Protein AF-A0A072TFP4-F1 (afdb_monomer_lite)

Foldseek 3Di:
DAAAEPPDPVVLVLLVVLLVLLVVCLQVLLLCLQQNDPPPPPPSLVVNLVSLVVVLVVQLRYDDPPDDDSVVSNVVQCPPPQNVLSVQLSDPLCVPPDPDPSVSSVVNSVSSNSSNVSNVVSVVVVCVVDVVVVLCVLVVVLVVVLVSLLSNQLSVLSNVCVVCVPPLQALCRPPPCLSVDDSVSSSVVSSVVLVCLLVVPCPVNGDHRDPVRVVSSVVSNVVSVVSVVVSVVVVVVSVVVLVVLLPLLDDDDDPDDPVDDDPVNCLVVVLPVVVCQSRAPVSWDWDFLDDDPQWTWIKDAGPPRKMKIKIFRAAQAFKDKDKDFCVSHVHDAQFWKWKAWSSVRDIDPDTDGGMDIDIAGHRGMTMIMIHTDD

InterPro domains:
  IPR003938 Potassium channel, voltage-dependent, EAG/ELK/ERG-like [PR01463] (45-55)
  IPR003938 Potassium channel, voltage-dependent, EAG/ELK/ERG-like [PR01463] (187-204)
  IPR005821 Ion tr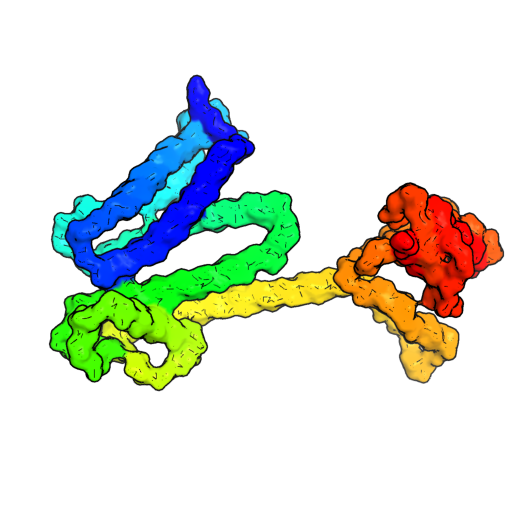ansport domain [PF00520] (12-239)
  IPR013780 Glycosyl hydrolase, all-beta [G3DSA:2.60.40.1180] (284-373)
  IPR013785 Aldolase-type TIM barrel [G3DSA:3.20.20.70] (247-283)
  IPR041233 Alpha galactosidase, C-terminal domain [PF17801] (292-370)
  IPR045319 Potassium channel KAT/AKT [PTHR45743] (3-247)

Radius of gyration: 32.36 Å; chains: 1; bounding box: 72×44×87 Å

Organism: Medicago truncatula (NCBI:txid3880)

pLDDT: mean 85.66, std 9.43, range [49.34, 96.94]

Structure (mmCIF, N/CA/C/O backbone):
data_AF-A0A072TFP4-F1
#
_entry.id   AF-A0A072TFP4-F1
#
loop_
_atom_site.group_PDB
_atom_site.id
_atom_site.type_symbol
_atom_site.label_atom_id
_atom_site.label_alt_id
_atom_site.label_comp_id
_atom_site.label_asym_id
_atom_site.label_entity_id
_atom_site.label_seq_id
_atom_site.pdbx_PDB_ins_code
_atom_site.Cartn_x
_atom_site.Cartn_y
_atom_site.Cartn_z
_atom_site.occupancy
_atom_site.B_iso_or_equiv
_atom_site.auth_seq_id
_atom_site.auth_comp_id
_atom_site.auth_asym_id
_atom_site.auth_atom_id
_atom_site.pdbx_PDB_model_num
ATOM 1 N N . MET A 1 1 ? -27.113 13.239 -27.359 1.00 60.12 1 MET A N 1
ATOM 2 C CA . MET A 1 1 ? -25.709 13.553 -27.012 1.00 60.12 1 MET A CA 1
ATOM 3 C C . MET A 1 1 ? -25.255 12.532 -25.976 1.00 60.12 1 MET A C 1
ATOM 5 O O . MET A 1 1 ? -25.991 12.328 -25.019 1.00 60.12 1 MET A O 1
ATOM 9 N N . PHE A 1 2 ? -24.165 11.801 -26.213 1.00 78.44 2 PHE A N 1
ATOM 10 C CA . PHE A 1 2 ? -23.777 10.645 -25.393 1.00 78.44 2 PHE A CA 1
ATOM 11 C C . PHE A 1 2 ? -22.908 11.092 -24.208 1.00 78.44 2 PHE A C 1
ATOM 13 O O . PHE A 1 2 ? -21.799 11.570 -24.416 1.00 78.44 2 PHE A O 1
ATOM 20 N N . ILE A 1 3 ? -23.420 10.954 -22.982 1.00 84.12 3 ILE A N 1
ATOM 21 C CA . ILE A 1 3 ? -22.718 11.295 -21.735 1.00 84.12 3 ILE A CA 1
ATOM 22 C C . ILE A 1 3 ? -22.687 10.047 -20.855 1.00 84.12 3 ILE A C 1
ATOM 24 O O . ILE A 1 3 ? -23.724 9.421 -20.632 1.00 84.12 3 ILE A O 1
ATOM 28 N N . ILE A 1 4 ? -21.514 9.698 -20.328 1.00 83.50 4 ILE A N 1
ATOM 29 C CA . ILE A 1 4 ? -21.321 8.550 -19.440 1.00 83.50 4 ILE A CA 1
ATOM 30 C C . ILE A 1 4 ? -21.326 9.034 -17.983 1.00 83.50 4 ILE A C 1
ATOM 32 O O . ILE A 1 4 ? -20.403 9.736 -17.557 1.00 83.50 4 ILE A O 1
ATOM 36 N N . PRO A 1 5 ? -22.313 8.637 -17.160 1.00 84.69 5 PRO A N 1
ATOM 37 C CA . PRO A 1 5 ? -22.290 8.940 -15.735 1.00 84.69 5 PRO A CA 1
ATOM 38 C C . PRO A 1 5 ? -21.151 8.193 -15.031 1.00 84.69 5 PRO A C 1
ATOM 40 O O . PRO A 1 5 ? -21.013 6.979 -15.175 1.00 84.69 5 PRO A O 1
ATOM 43 N N . ARG A 1 6 ? -20.398 8.868 -14.155 1.00 79.69 6 ARG A N 1
ATOM 44 C CA . ARG A 1 6 ? -19.298 8.251 -13.376 1.00 79.69 6 ARG A CA 1
ATOM 45 C C . ARG A 1 6 ? -19.743 7.090 -12.468 1.00 79.69 6 ARG A C 1
ATOM 47 O O . ARG A 1 6 ? -18.939 6.244 -12.077 1.00 79.69 6 ARG A O 1
ATOM 54 N N . ARG A 1 7 ? -21.029 7.044 -12.103 1.00 81.06 7 ARG A N 1
ATOM 55 C CA . ARG A 1 7 ? -21.634 5.961 -11.304 1.00 81.06 7 ARG A CA 1
ATOM 56 C C . ARG A 1 7 ? -22.053 4.744 -12.137 1.00 81.06 7 ARG A C 1
ATOM 58 O O . ARG A 1 7 ? -22.440 3.739 -11.548 1.00 81.06 7 ARG A O 1
ATOM 65 N N . ASN A 1 8 ? -21.969 4.818 -13.465 1.00 87.69 8 ASN A N 1
ATOM 66 C CA . ASN A 1 8 ? -22.344 3.727 -14.358 1.00 87.69 8 ASN A CA 1
ATOM 67 C C . ASN A 1 8 ? -21.485 2.477 -14.085 1.00 87.69 8 ASN A C 1
ATOM 69 O O . ASN A 1 8 ? -20.257 2.554 -14.001 1.00 87.69 8 ASN A O 1
ATOM 73 N N . ILE A 1 9 ? -22.138 1.322 -13.941 1.00 87.12 9 ILE A N 1
ATOM 74 C CA . ILE A 1 9 ? -21.469 0.062 -13.606 1.00 87.12 9 ILE A CA 1
ATOM 75 C C . ILE A 1 9 ? -20.558 -0.443 -14.729 1.00 87.12 9 ILE A C 1
ATOM 77 O O . ILE A 1 9 ? -19.485 -0.960 -14.440 1.00 87.12 9 ILE A O 1
ATOM 81 N N . ILE A 1 10 ? -20.932 -0.223 -15.992 1.00 89.81 10 ILE A N 1
ATOM 82 C CA . ILE A 1 10 ? -20.147 -0.611 -17.170 1.00 89.81 10 ILE A CA 1
ATOM 83 C C . ILE A 1 10 ? -18.847 0.189 -17.200 1.00 89.81 10 ILE A C 1
ATOM 85 O O . ILE A 1 10 ? -17.770 -0.387 -17.325 1.00 89.81 10 ILE A O 1
ATOM 89 N N . TYR A 1 11 ? -18.935 1.506 -16.996 1.00 88.75 11 TYR A N 1
ATOM 90 C CA . TYR A 1 11 ? -17.755 2.368 -16.930 1.00 88.75 11 TYR A CA 1
ATOM 91 C C . TYR A 1 11 ? -16.831 1.977 -15.767 1.00 88.75 11 TYR A C 1
ATOM 93 O O . TYR A 1 11 ? -15.615 1.929 -15.920 1.00 88.75 11 TYR A O 1
ATOM 101 N N . ARG A 1 12 ? -17.391 1.610 -14.609 1.00 87.12 12 ARG A N 1
ATOM 102 C CA . ARG A 1 12 ? -16.594 1.101 -13.482 1.00 87.12 12 ARG A CA 1
ATOM 103 C C . ARG A 1 12 ? -15.892 -0.214 -13.817 1.00 87.12 12 ARG A C 1
ATOM 105 O O . ARG A 1 12 ? -14.695 -0.331 -13.570 1.00 87.12 12 ARG A O 1
ATOM 112 N N . SER A 1 13 ? -16.589 -1.179 -14.411 1.00 90.94 13 SER A N 1
ATOM 113 C CA . SER A 1 13 ? -15.971 -2.432 -14.863 1.00 90.94 13 SER A CA 1
ATOM 114 C C . SER A 1 13 ? -14.852 -2.173 -15.875 1.00 90.94 13 SER A C 1
ATOM 116 O O . SER A 1 13 ? -13.771 -2.744 -15.749 1.00 90.94 13 SER A O 1
ATOM 118 N N . TRP A 1 14 ? -15.060 -1.239 -16.806 1.00 92.69 14 TRP A N 1
ATOM 119 C CA . TRP A 1 14 ? -14.039 -0.786 -17.752 1.00 92.69 14 TRP A CA 1
ATOM 120 C C . TRP A 1 14 ? -12.795 -0.224 -17.049 1.00 92.69 14 TRP A C 1
ATOM 122 O O . TRP A 1 14 ? -11.675 -0.608 -17.384 1.00 92.69 14 TRP A O 1
ATOM 132 N N . THR A 1 15 ? -12.958 0.593 -16.000 1.00 91.00 15 THR A N 1
ATOM 133 C CA . THR A 1 15 ? -11.801 1.096 -15.234 1.00 91.00 15 THR A CA 1
ATOM 134 C C . THR A 1 15 ? -10.980 -0.012 -14.564 1.00 91.00 15 THR A C 1
ATOM 136 O O . THR A 1 15 ? -9.753 0.086 -14.540 1.00 91.00 15 THR A O 1
ATOM 139 N N . PHE A 1 16 ? -11.614 -1.093 -14.093 1.00 93.06 16 PHE A N 1
ATOM 140 C CA . PHE A 1 16 ? -10.895 -2.247 -13.538 1.00 93.06 16 PHE A CA 1
ATOM 141 C C . PHE A 1 16 ? -10.130 -3.029 -14.610 1.00 93.06 16 PHE A C 1
ATOM 143 O O . PHE A 1 16 ? -8.984 -3.416 -14.381 1.00 93.06 16 PHE A O 1
ATOM 150 N N . VAL A 1 17 ? -10.726 -3.210 -15.793 1.00 94.31 17 VAL A N 1
ATOM 151 C CA . VAL A 1 17 ? -10.041 -3.816 -16.946 1.00 94.31 17 VAL A CA 1
ATOM 152 C C . VAL A 1 17 ? -8.802 -2.996 -17.312 1.00 94.31 17 VAL A C 1
ATOM 154 O O . VAL A 1 17 ? -7.713 -3.545 -17.462 1.00 94.31 17 VAL A O 1
ATOM 157 N N . LEU A 1 18 ? -8.926 -1.670 -17.364 1.00 93.69 18 LEU A N 1
ATOM 158 C CA . LEU A 1 18 ? -7.800 -0.784 -17.650 1.00 93.69 18 LEU A CA 1
ATOM 159 C C . LEU A 1 18 ? -6.718 -0.801 -16.578 1.00 93.69 18 LEU A C 1
ATOM 161 O O . LEU A 1 18 ? -5.543 -0.679 -16.912 1.00 93.69 18 LEU A O 1
ATOM 165 N N . ALA A 1 19 ? -7.081 -0.942 -15.304 1.00 93.38 19 ALA A N 1
ATOM 166 C CA . ALA A 1 19 ? -6.102 -1.117 -14.239 1.00 93.38 19 ALA A CA 1
ATOM 167 C C . ALA A 1 19 ? -5.306 -2.413 -14.420 1.00 93.38 19 ALA A C 1
ATOM 169 O O . ALA A 1 19 ? -4.083 -2.397 -14.295 1.00 93.38 19 ALA A O 1
ATOM 170 N N . PHE A 1 20 ? -5.972 -3.512 -14.777 1.00 92.88 20 PHE A N 1
ATOM 171 C CA . PHE A 1 20 ? -5.301 -4.779 -15.061 1.00 92.88 20 PHE A CA 1
ATOM 172 C C . PHE A 1 20 ? -4.354 -4.673 -16.266 1.00 92.88 20 PHE A C 1
ATOM 174 O O . PHE A 1 20 ? -3.193 -5.071 -16.183 1.00 92.88 20 PHE A O 1
ATOM 181 N N . ILE A 1 21 ? -4.801 -4.049 -17.358 1.00 93.25 21 ILE A N 1
ATOM 182 C CA . ILE A 1 21 ? -3.956 -3.816 -18.538 1.00 93.25 21 ILE A CA 1
ATOM 183 C C . ILE A 1 21 ? -2.790 -2.873 -18.203 1.00 93.25 21 ILE A C 1
ATOM 185 O O . ILE A 1 21 ? -1.668 -3.089 -18.658 1.00 93.25 21 ILE A O 1
ATOM 189 N N . ALA A 1 22 ? -3.011 -1.851 -17.371 1.00 92.31 22 ALA A N 1
ATOM 190 C CA . ALA A 1 22 ? -1.955 -0.946 -16.922 1.00 92.31 22 ALA A CA 1
ATOM 191 C C . ALA A 1 22 ? -0.889 -1.668 -16.093 1.00 92.31 22 ALA A C 1
ATOM 193 O O . ALA A 1 22 ? 0.296 -1.411 -16.297 1.00 92.31 22 ALA A O 1
ATOM 194 N N . LEU A 1 23 ? -1.285 -2.604 -15.222 1.00 90.00 23 LEU A N 1
ATOM 195 C CA . LEU A 1 23 ? -0.342 -3.461 -14.499 1.00 90.00 23 LEU A CA 1
ATOM 196 C C . LEU A 1 23 ? 0.533 -4.249 -15.472 1.00 90.00 23 LEU A C 1
ATOM 198 O O . LEU A 1 23 ? 1.754 -4.207 -15.354 1.00 90.00 23 LEU A O 1
ATOM 202 N N . ILE A 1 24 ? -0.071 -4.912 -16.458 1.00 89.12 24 ILE A N 1
ATOM 203 C CA . ILE A 1 24 ? 0.666 -5.672 -17.475 1.00 89.12 24 ILE A CA 1
ATOM 204 C C . ILE A 1 24 ? 1.628 -4.755 -18.243 1.00 89.12 24 ILE A C 1
ATOM 206 O O . ILE A 1 24 ? 2.811 -5.063 -18.379 1.00 89.12 24 ILE A O 1
ATOM 210 N N . SER A 1 25 ? 1.144 -3.596 -18.693 1.00 88.06 25 SER A N 1
ATOM 211 C CA . SER A 1 25 ? 1.926 -2.635 -19.475 1.00 88.06 25 SER A CA 1
ATOM 212 C C . SER A 1 25 ? 3.160 -2.128 -18.725 1.00 88.06 25 SER A C 1
ATOM 214 O O . SER A 1 25 ? 4.242 -2.060 -19.313 1.00 88.06 25 SER A O 1
ATOM 216 N N . VAL A 1 26 ? 3.019 -1.815 -17.433 1.00 87.38 26 VAL A N 1
ATOM 217 C CA . VAL A 1 26 ? 4.109 -1.300 -16.589 1.00 87.38 26 VAL A CA 1
ATOM 218 C C . VAL A 1 26 ? 5.204 -2.348 -16.341 1.00 87.38 26 VAL A C 1
ATOM 220 O O . VAL A 1 26 ? 6.361 -1.968 -16.221 1.00 87.38 26 VAL A O 1
ATOM 223 N N . HIS A 1 27 ? 4.881 -3.646 -16.340 1.00 86.75 27 HIS A N 1
ATOM 224 C CA . HIS A 1 27 ? 5.878 -4.718 -16.171 1.00 86.75 27 HIS A CA 1
ATOM 225 C C . HIS A 1 27 ? 6.497 -5.185 -17.490 1.00 86.75 27 HIS A C 1
ATOM 227 O O . HIS A 1 27 ? 7.670 -5.531 -17.545 1.00 86.75 27 HIS A O 1
ATOM 233 N N . ILE A 1 28 ? 5.727 -5.226 -18.577 1.00 84.56 28 ILE A N 1
ATOM 234 C CA . ILE A 1 28 ? 6.242 -5.737 -19.855 1.00 84.56 28 ILE A CA 1
ATOM 235 C C . ILE A 1 28 ? 7.124 -4.701 -20.553 1.00 84.56 28 ILE A C 1
ATOM 237 O O . ILE A 1 28 ? 8.115 -5.071 -21.180 1.00 84.56 28 ILE A O 1
ATOM 241 N N . THR A 1 29 ? 6.804 -3.409 -20.429 1.00 81.88 29 THR A N 1
ATOM 242 C CA . THR A 1 29 ? 7.559 -2.346 -21.114 1.00 81.88 29 THR A CA 1
ATOM 243 C C . THR A 1 29 ? 9.059 -2.359 -20.760 1.00 81.88 29 THR A C 1
ATOM 245 O O . THR A 1 29 ? 9.865 -2.391 -21.692 1.00 81.88 29 THR A O 1
ATOM 248 N N . PRO A 1 30 ? 9.475 -2.379 -19.476 1.00 85.31 30 PRO A N 1
ATOM 249 C CA . PRO A 1 30 ? 10.893 -2.404 -19.109 1.00 85.31 30 PRO A CA 1
ATOM 250 C C . PRO A 1 30 ? 11.613 -3.663 -19.601 1.00 85.31 30 PRO A C 1
ATOM 252 O O . PRO A 1 30 ? 12.717 -3.557 -20.126 1.00 85.31 30 PRO A O 1
ATOM 255 N N . ILE A 1 31 ? 10.971 -4.837 -19.512 1.00 86.31 31 ILE A N 1
ATOM 256 C CA . ILE A 1 31 ? 11.519 -6.105 -20.031 1.00 86.31 31 ILE A CA 1
ATOM 257 C C . ILE A 1 31 ? 11.813 -5.981 -21.515 1.00 86.31 31 ILE A C 1
ATOM 259 O O . ILE A 1 31 ? 12.886 -6.357 -21.982 1.00 86.31 31 ILE A O 1
ATOM 263 N N . TYR A 1 32 ? 10.830 -5.475 -22.252 1.00 79.25 32 TYR A N 1
ATOM 264 C CA . TYR A 1 32 ? 10.900 -5.388 -23.691 1.00 79.25 32 TYR A CA 1
ATOM 265 C C . TYR A 1 32 ? 12.009 -4.434 -24.134 1.00 79.25 32 TYR A C 1
ATOM 267 O O . TYR A 1 32 ? 12.810 -4.786 -24.993 1.00 79.25 32 TYR A O 1
ATOM 275 N N . MET A 1 33 ? 12.095 -3.258 -23.507 1.00 77.06 33 MET A N 1
ATOM 276 C CA . MET A 1 33 ? 13.111 -2.260 -23.845 1.00 77.06 33 MET A CA 1
ATOM 277 C C . MET A 1 33 ? 14.524 -2.665 -23.414 1.00 77.06 33 MET A C 1
ATOM 279 O O . MET A 1 33 ? 15.482 -2.284 -24.082 1.00 77.06 33 MET A O 1
ATOM 283 N N . ALA A 1 34 ? 14.661 -3.413 -22.316 1.00 81.25 34 ALA A N 1
ATOM 284 C CA . ALA A 1 34 ? 15.961 -3.841 -21.815 1.00 81.25 34 ALA A CA 1
ATOM 285 C C . ALA A 1 34 ? 16.460 -5.120 -22.504 1.00 81.25 34 ALA A C 1
ATOM 287 O O . ALA A 1 34 ? 17.590 -5.146 -22.971 1.00 81.25 34 ALA A O 1
ATOM 288 N N . PHE A 1 35 ? 15.648 -6.179 -22.584 1.00 82.31 35 PHE A N 1
ATOM 289 C CA . PHE A 1 35 ? 16.119 -7.529 -22.930 1.00 82.31 35 PHE A CA 1
ATOM 290 C C . PHE A 1 35 ? 15.732 -8.023 -24.330 1.00 82.31 35 PHE A C 1
ATOM 292 O O . PHE A 1 35 ? 16.396 -8.929 -24.841 1.00 82.31 35 PHE A O 1
ATOM 299 N N . LEU A 1 36 ? 14.649 -7.511 -24.923 1.00 73.12 36 LEU A N 1
ATOM 300 C CA . LEU A 1 36 ? 14.118 -7.994 -26.204 1.00 73.12 36 LEU A CA 1
ATOM 301 C C . LEU A 1 36 ? 14.564 -7.089 -27.365 1.00 73.12 36 LEU A C 1
ATOM 303 O O . LEU A 1 36 ? 14.908 -5.925 -27.180 1.00 73.12 36 LEU A O 1
ATOM 307 N N . SER A 1 37 ? 14.607 -7.636 -28.585 1.00 62.97 37 SER A N 1
ATOM 308 C CA . SER A 1 37 ? 15.101 -6.911 -29.764 1.00 62.97 37 SER A CA 1
ATOM 309 C C . SER A 1 37 ? 14.261 -5.665 -30.062 1.00 62.97 37 SER A C 1
ATOM 311 O O . SER A 1 37 ? 13.037 -5.765 -30.169 1.00 62.97 37 SER A O 1
ATOM 313 N N . LYS A 1 38 ? 14.928 -4.531 -30.311 1.00 60.94 38 LYS A N 1
ATOM 314 C CA . LYS A 1 38 ? 14.332 -3.199 -30.537 1.00 60.94 38 LYS A CA 1
ATOM 315 C C . LYS A 1 38 ? 13.333 -3.108 -31.716 1.00 60.94 38 LYS A C 1
ATOM 317 O O . LYS A 1 38 ? 12.633 -2.108 -31.821 1.00 60.94 38 LYS A O 1
ATOM 322 N N . SER A 1 39 ? 13.242 -4.120 -32.588 1.00 54.91 39 SER A N 1
ATOM 323 C CA . SER A 1 39 ? 12.394 -4.137 -33.796 1.00 54.91 39 SER A CA 1
ATOM 324 C C . SER A 1 39 ? 11.120 -4.991 -33.705 1.00 54.91 39 SER A C 1
ATOM 326 O O . SER A 1 39 ? 10.230 -4.845 -34.541 1.00 54.91 39 SER A O 1
ATOM 328 N N . ALA A 1 40 ? 10.989 -5.884 -32.721 1.00 53.22 40 ALA A N 1
ATOM 329 C CA . ALA A 1 40 ? 9.912 -6.879 -32.697 1.00 53.22 40 ALA A CA 1
ATOM 330 C C . ALA A 1 40 ? 8.676 -6.347 -31.968 1.00 53.22 40 ALA A C 1
ATOM 332 O O . ALA A 1 40 ? 8.355 -6.855 -30.891 1.00 53.22 40 ALA A O 1
ATOM 333 N N . LEU A 1 41 ? 8.099 -5.239 -32.450 1.00 60.25 41 LEU A N 1
ATOM 334 C CA . LEU A 1 41 ? 6.978 -4.520 -31.835 1.00 60.25 41 LEU A CA 1
ATOM 335 C C . LEU A 1 41 ? 5.965 -5.530 -31.289 1.00 60.25 41 LEU A C 1
ATOM 337 O O . LEU A 1 41 ? 5.278 -6.194 -32.065 1.00 60.25 41 LEU A O 1
ATOM 341 N N . SER A 1 42 ? 5.932 -5.724 -29.965 1.00 67.44 42 SER A N 1
ATOM 342 C CA . SER A 1 42 ? 5.052 -6.750 -29.418 1.00 67.44 42 SER A CA 1
ATOM 343 C C . SER A 1 42 ? 3.629 -6.349 -29.792 1.00 67.44 42 SER A C 1
ATOM 345 O O . SER A 1 42 ? 3.196 -5.236 -29.487 1.00 67.44 42 SER A O 1
ATOM 347 N N . VAL A 1 43 ? 2.911 -7.232 -30.486 1.00 76.56 43 VAL A N 1
ATOM 348 C CA . VAL A 1 43 ? 1.505 -7.018 -30.864 1.00 76.56 43 VAL A CA 1
ATOM 349 C C . VAL A 1 43 ? 0.689 -6.593 -29.633 1.00 76.56 43 VAL A C 1
ATOM 351 O O . VAL A 1 43 ? -0.197 -5.747 -29.720 1.00 76.56 43 VAL A O 1
ATOM 354 N N . LEU A 1 44 ? 1.083 -7.092 -28.457 1.00 79.38 44 LEU A N 1
ATOM 355 C CA . LEU A 1 44 ? 0.571 -6.698 -27.152 1.00 79.38 44 LEU A CA 1
ATOM 356 C C . LEU A 1 44 ? 0.704 -5.188 -26.857 1.00 79.38 44 LEU A C 1
ATOM 358 O O . LEU A 1 44 ? -0.271 -4.589 -26.419 1.00 79.38 44 LEU A O 1
ATOM 362 N N . ASP A 1 45 ? 1.860 -4.553 -27.088 1.00 78.69 45 ASP A N 1
ATOM 363 C CA . ASP A 1 45 ? 2.054 -3.115 -26.809 1.00 78.69 45 ASP A CA 1
ATOM 364 C C . ASP A 1 45 ? 1.138 -2.247 -27.676 1.00 78.69 45 ASP A C 1
ATOM 366 O O . ASP A 1 45 ? 0.518 -1.307 -27.179 1.00 78.69 45 ASP A O 1
ATOM 370 N N . VAL A 1 46 ? 0.985 -2.607 -28.953 1.00 82.06 46 VAL A N 1
ATOM 371 C CA . VAL A 1 46 ? 0.070 -1.918 -29.874 1.00 82.06 46 VAL A CA 1
ATOM 372 C C . VAL A 1 46 ? -1.374 -2.067 -29.409 1.00 82.06 46 VAL A C 1
ATOM 374 O O . VAL A 1 46 ? -2.071 -1.063 -29.280 1.00 82.06 46 VAL A O 1
ATOM 377 N N . ILE A 1 47 ? -1.809 -3.292 -29.091 1.00 86.56 47 ILE A N 1
ATOM 378 C CA . ILE A 1 47 ? -3.163 -3.558 -28.581 1.00 86.56 47 ILE A CA 1
ATOM 379 C C . ILE A 1 47 ? -3.431 -2.740 -27.313 1.00 86.56 47 ILE A C 1
ATOM 381 O O . ILE A 1 47 ? -4.460 -2.073 -27.213 1.00 86.56 47 ILE A O 1
ATOM 385 N N . MET A 1 48 ? -2.497 -2.740 -26.357 1.00 88.88 48 MET A N 1
ATOM 386 C CA . MET A 1 48 ? -2.632 -1.964 -25.123 1.00 88.88 48 MET A CA 1
ATOM 387 C C . MET A 1 48 ? -2.729 -0.461 -25.406 1.00 88.88 48 MET A C 1
ATOM 389 O O . MET A 1 48 ? -3.587 0.207 -24.832 1.00 88.88 48 MET A O 1
ATOM 393 N N . ASN A 1 49 ? -1.901 0.078 -26.308 1.00 88.00 49 ASN A N 1
ATOM 394 C CA . ASN A 1 49 ? -1.937 1.496 -26.679 1.00 88.00 49 ASN A CA 1
ATOM 395 C C . ASN A 1 49 ? -3.263 1.881 -27.348 1.00 88.00 49 ASN A C 1
ATOM 397 O O . ASN A 1 49 ? -3.810 2.932 -27.024 1.00 88.00 49 ASN A O 1
ATOM 401 N N . VAL A 1 50 ? -3.819 1.021 -28.210 1.00 90.69 50 VAL A N 1
ATOM 402 C CA . VAL A 1 50 ? -5.148 1.224 -28.811 1.00 90.69 50 VAL A CA 1
ATOM 403 C C . VAL A 1 50 ? -6.231 1.263 -27.732 1.00 90.69 50 VAL A C 1
ATOM 405 O O . VAL A 1 50 ? -7.057 2.173 -27.729 1.00 90.69 50 VAL A O 1
ATOM 408 N N . ILE A 1 51 ? -6.199 0.335 -26.772 1.00 93.56 51 ILE A N 1
ATOM 409 C CA . ILE A 1 51 ? -7.158 0.301 -25.657 1.00 93.56 51 ILE A CA 1
ATOM 410 C C . ILE A 1 51 ? -7.055 1.569 -24.795 1.00 93.56 51 ILE A C 1
ATOM 412 O O . ILE A 1 51 ? -8.075 2.171 -24.454 1.00 93.56 51 ILE A O 1
ATOM 416 N N . PHE A 1 52 ? -5.840 2.013 -24.460 1.00 93.62 52 PHE A N 1
ATOM 417 C CA . PHE A 1 52 ? -5.654 3.245 -23.690 1.00 93.62 52 PHE A CA 1
ATOM 418 C C . PHE A 1 52 ? -6.037 4.499 -24.478 1.00 93.62 52 PHE A C 1
ATOM 420 O O . PHE A 1 52 ? -6.534 5.451 -23.879 1.00 93.62 52 PHE A O 1
ATOM 427 N N . PHE A 1 53 ? -5.845 4.505 -25.797 1.00 93.06 53 PHE A N 1
ATOM 428 C CA . PHE A 1 53 ? -6.301 5.590 -26.660 1.00 93.06 53 PHE A CA 1
ATOM 429 C C . PHE A 1 53 ? -7.829 5.665 -26.696 1.00 93.06 53 PHE A C 1
ATOM 431 O O . PHE A 1 53 ? -8.389 6.744 -26.512 1.00 93.06 53 PHE A O 1
ATOM 438 N N . MET A 1 54 ? -8.512 4.524 -26.839 1.00 92.75 54 MET A N 1
ATOM 439 C CA . MET A 1 54 ? -9.973 4.461 -26.740 1.00 92.75 54 MET A CA 1
ATOM 440 C C . MET A 1 54 ? -10.461 4.998 -25.392 1.00 92.75 54 MET A C 1
ATOM 442 O O . MET A 1 54 ? -11.393 5.795 -25.356 1.00 92.75 54 MET A O 1
ATOM 446 N N . ASP A 1 55 ? -9.812 4.623 -24.287 1.00 92.56 55 ASP A N 1
ATOM 447 C CA . ASP A 1 55 ? -10.155 5.164 -22.971 1.00 92.56 55 ASP A CA 1
ATOM 448 C C . ASP A 1 55 ? -9.918 6.674 -22.852 1.00 92.56 55 ASP A C 1
ATOM 450 O O . ASP A 1 55 ? -10.752 7.388 -22.299 1.00 92.56 55 ASP A O 1
ATOM 454 N N . TRP A 1 56 ? -8.808 7.176 -23.390 1.00 91.75 56 TRP A N 1
ATOM 455 C CA . TRP A 1 56 ? -8.528 8.608 -23.400 1.00 91.75 56 TRP A CA 1
ATOM 456 C C . TRP A 1 56 ? -9.615 9.386 -24.153 1.00 91.75 56 TRP A C 1
ATOM 458 O O . TRP A 1 56 ? -10.097 10.399 -23.651 1.00 91.75 56 TRP A O 1
ATOM 468 N N . VAL A 1 57 ? -10.088 8.861 -25.292 1.00 90.94 57 VAL A N 1
ATOM 469 C CA . VAL A 1 57 ? -11.242 9.411 -26.025 1.00 90.94 57 VAL A CA 1
ATOM 470 C C . VAL A 1 57 ? -12.524 9.327 -25.190 1.00 90.94 57 VAL A C 1
ATOM 472 O O . VAL A 1 57 ? -13.262 10.309 -25.104 1.00 90.94 57 VAL A O 1
ATOM 475 N N . LEU A 1 58 ? -12.786 8.195 -24.524 1.00 88.94 58 LEU A N 1
ATOM 476 C CA . LEU A 1 58 ? -13.939 8.044 -23.626 1.00 88.94 58 LEU A CA 1
ATOM 477 C C . LEU A 1 58 ? -13.917 9.060 -22.477 1.00 88.94 58 LEU A C 1
ATOM 479 O O . LEU A 1 58 ? -14.980 9.523 -22.065 1.00 88.94 58 LEU A O 1
ATOM 483 N N . GLY A 1 59 ? -12.733 9.458 -22.003 1.00 87.06 59 GLY A N 1
ATOM 484 C CA . GLY A 1 59 ? -12.548 10.458 -20.950 1.00 87.06 59 GLY A CA 1
ATOM 485 C C . GLY A 1 59 ? -13.229 11.803 -21.227 1.00 87.06 59 GLY A C 1
ATOM 486 O O . GLY A 1 59 ? -13.702 12.443 -20.288 1.00 87.06 59 GLY A O 1
ATOM 487 N N . PHE A 1 60 ? -13.371 12.190 -22.498 1.00 88.62 60 PHE A N 1
ATOM 488 C CA . PHE A 1 60 ? -14.072 13.414 -22.911 1.00 88.62 60 PHE A CA 1
ATOM 489 C C . PHE A 1 60 ? -15.600 13.331 -22.781 1.00 88.62 60 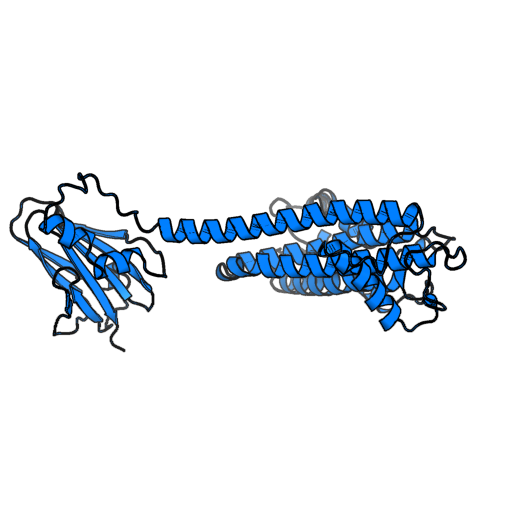PHE A C 1
ATOM 491 O O . PHE A 1 60 ? -16.267 14.364 -22.747 1.00 88.62 60 PHE A O 1
ATOM 498 N N . PHE A 1 61 ? -16.157 12.120 -22.693 1.00 87.88 61 PHE A N 1
ATOM 499 C CA . PHE A 1 61 ? -17.599 11.867 -22.590 1.00 87.88 61 PHE A CA 1
ATOM 500 C C . PHE A 1 61 ? -18.048 11.520 -21.162 1.00 87.88 61 PHE A C 1
ATOM 502 O O . PHE A 1 61 ? -19.234 11.280 -20.925 1.00 87.88 61 PHE A O 1
ATOM 509 N N . VAL A 1 62 ? -17.124 11.464 -20.199 1.00 86.56 62 VAL A N 1
ATOM 510 C CA . VAL A 1 62 ? -17.425 11.138 -18.798 1.00 86.56 62 VAL A CA 1
ATOM 511 C C . VAL A 1 62 ? -17.835 12.399 -18.047 1.00 86.56 62 VAL A C 1
ATOM 513 O O . VAL A 1 62 ? -17.099 13.379 -18.015 1.00 86.56 62 VAL A O 1
ATOM 516 N N . ALA A 1 63 ? -18.995 12.354 -17.391 1.00 81.19 63 ALA A N 1
ATOM 517 C CA . ALA A 1 63 ? -19.505 13.487 -16.627 1.00 81.19 63 ALA A CA 1
ATOM 518 C C . ALA A 1 63 ? -18.686 13.746 -15.347 1.00 81.19 63 ALA A C 1
ATOM 520 O O . ALA A 1 63 ? -18.476 12.836 -14.531 1.00 81.19 63 ALA A O 1
ATOM 521 N N . HIS A 1 64 ? -18.307 15.008 -15.130 1.00 77.69 64 HIS A N 1
ATOM 522 C CA . HIS A 1 64 ? -17.767 15.518 -13.865 1.00 77.69 64 HIS A CA 1
ATOM 523 C C . HIS A 1 64 ? -18.826 16.350 -13.129 1.00 77.69 64 HIS A C 1
ATOM 525 O O . HIS A 1 64 ? -19.739 16.885 -13.753 1.00 77.69 64 HIS A O 1
ATOM 531 N N . GLU A 1 65 ? -18.703 16.451 -11.802 1.00 71.25 65 GLU A N 1
ATOM 532 C CA . GLU A 1 65 ? -19.709 17.083 -10.925 1.00 71.25 65 GLU A CA 1
ATOM 533 C C . GLU A 1 65 ? -20.039 18.537 -11.317 1.00 71.25 65 GLU A C 1
ATOM 535 O O . GLU A 1 65 ? -21.194 18.932 -11.212 1.00 71.25 65 GLU A O 1
ATOM 540 N N . ASP A 1 66 ? -19.077 19.273 -11.889 1.00 72.38 66 ASP A N 1
ATOM 541 C CA . ASP A 1 66 ? -19.220 20.697 -12.237 1.00 72.38 66 ASP A CA 1
ATOM 542 C C . ASP A 1 66 ? -19.467 20.970 -13.735 1.00 72.38 66 ASP A C 1
ATOM 544 O O . ASP A 1 66 ? -19.403 22.114 -14.184 1.00 72.38 66 ASP A O 1
ATOM 548 N N . SER A 1 67 ? -19.672 19.934 -14.555 1.00 73.56 67 SER A N 1
ATOM 549 C CA . SER A 1 67 ? -19.748 20.089 -16.017 1.00 73.56 67 SER A CA 1
ATOM 550 C C . SER A 1 67 ? -21.178 19.993 -16.550 1.00 73.56 67 SER A C 1
ATOM 552 O O . SER A 1 67 ? -21.800 18.936 -16.453 1.00 73.56 67 SER A O 1
ATOM 554 N N . THR A 1 68 ? -21.681 21.070 -17.164 1.00 76.12 68 THR A N 1
ATOM 555 C CA . THR A 1 68 ? -23.022 21.111 -17.786 1.00 76.12 68 THR A CA 1
ATOM 556 C C . THR A 1 68 ? -22.975 21.000 -19.311 1.00 76.12 68 THR A C 1
ATOM 558 O O . THR A 1 68 ? -23.939 20.559 -19.933 1.00 76.12 68 THR A O 1
ATOM 561 N N . THR A 1 69 ? -21.840 21.344 -19.929 1.00 83.38 69 THR A N 1
ATOM 562 C CA . THR A 1 69 ? -21.631 21.297 -21.388 1.00 83.38 69 THR A CA 1
ATOM 563 C C . THR A 1 69 ? -20.444 20.409 -21.768 1.00 83.38 69 THR A C 1
ATOM 565 O O . THR A 1 69 ? -19.508 20.234 -20.990 1.00 83.38 69 THR A O 1
ATOM 568 N N . HIS A 1 70 ? -20.427 19.884 -22.998 1.00 82.06 70 HIS A N 1
ATOM 569 C CA . HIS A 1 70 ? -19.328 19.027 -23.474 1.00 82.06 70 HIS A CA 1
ATOM 570 C C . HIS A 1 70 ? -17.999 19.783 -23.594 1.00 82.06 70 HIS A C 1
ATOM 572 O O . HIS A 1 70 ? -16.944 19.221 -23.313 1.00 82.06 70 HIS A O 1
ATOM 578 N N . ALA A 1 71 ? -18.039 21.075 -23.938 1.00 82.88 71 ALA A N 1
ATOM 579 C CA . ALA A 1 71 ? -16.847 21.920 -23.951 1.00 82.88 71 ALA A CA 1
ATOM 580 C C . ALA A 1 71 ? -16.234 22.051 -22.545 1.00 82.88 71 ALA A C 1
ATOM 582 O O . ALA A 1 71 ? -15.016 21.977 -22.391 1.00 82.88 71 ALA A O 1
ATOM 583 N N . GLN A 1 72 ? -17.071 22.177 -21.508 1.00 82.75 72 GLN A N 1
ATOM 584 C CA . GLN A 1 72 ? -16.609 22.168 -20.119 1.00 82.75 72 GLN A CA 1
ATOM 585 C C . GLN A 1 72 ? -16.092 20.792 -19.692 1.00 82.75 72 GLN A C 1
ATOM 587 O O . GLN A 1 72 ? -15.077 20.743 -19.012 1.00 82.75 72 GLN A O 1
ATOM 592 N N . MET A 1 73 ? -16.720 19.684 -20.107 1.00 82.19 73 MET A N 1
ATOM 593 C CA . MET A 1 73 ? -16.219 18.324 -19.829 1.00 82.19 73 MET A CA 1
ATOM 594 C C . MET A 1 73 ? -14.823 18.110 -20.424 1.00 82.19 73 MET A C 1
ATOM 596 O O . MET A 1 73 ? -13.895 17.741 -19.707 1.00 82.19 73 MET A O 1
ATOM 600 N N . ALA A 1 74 ? -14.646 18.431 -21.709 1.00 82.94 74 ALA A N 1
ATOM 601 C CA . ALA A 1 74 ? -13.367 18.317 -22.403 1.00 82.94 74 ALA A CA 1
ATOM 602 C C . ALA A 1 74 ? -12.282 19.199 -21.768 1.00 82.94 74 ALA A C 1
ATOM 604 O O . ALA A 1 74 ? -11.173 18.735 -21.493 1.00 82.94 74 ALA A O 1
ATOM 605 N N . ARG A 1 75 ? -12.620 20.459 -21.467 1.00 84.00 75 ARG A N 1
ATOM 606 C CA . ARG A 1 75 ? -11.729 21.390 -20.769 1.00 84.00 75 ARG A CA 1
ATOM 607 C C . ARG A 1 75 ? -11.360 20.873 -19.379 1.00 84.00 75 ARG A C 1
ATOM 609 O O . ARG A 1 75 ? -10.185 20.868 -19.033 1.00 84.00 75 ARG A O 1
ATOM 616 N N . ASN A 1 76 ? -12.332 20.411 -18.598 1.00 82.25 76 ASN A N 1
ATOM 617 C CA . ASN A 1 76 ? -12.108 19.904 -17.246 1.00 82.25 76 ASN A CA 1
ATOM 618 C C . ASN A 1 76 ? -11.292 18.613 -17.242 1.00 82.25 76 ASN A C 1
ATOM 620 O O . ASN A 1 76 ? -10.529 18.406 -16.305 1.00 82.25 76 ASN A O 1
ATOM 624 N N . TYR A 1 77 ? -11.430 17.762 -18.261 1.00 83.06 77 TYR A N 1
ATOM 625 C CA . TYR A 1 77 ? -10.614 16.562 -18.426 1.00 83.06 77 TYR A CA 1
ATOM 626 C C . TYR A 1 77 ? -9.154 16.913 -18.752 1.00 83.06 77 TYR A C 1
ATOM 628 O O . TYR A 1 77 ? -8.247 16.435 -18.072 1.00 83.06 77 TYR A O 1
ATOM 636 N N . LEU A 1 78 ? -8.922 17.794 -19.734 1.00 83.56 78 LEU A N 1
ATOM 637 C CA . LEU A 1 78 ? -7.574 18.192 -20.162 1.00 83.56 78 LEU A CA 1
ATOM 638 C C . LEU A 1 78 ? -6.835 19.057 -19.134 1.00 83.56 78 LEU A C 1
ATOM 640 O O . LEU A 1 78 ? -5.637 18.871 -18.941 1.00 83.56 78 LEU A O 1
ATOM 644 N N . LEU A 1 79 ? -7.534 19.984 -18.472 1.00 79.31 79 LEU A N 1
ATOM 645 C CA . LEU A 1 79 ? -6.951 20.864 -17.452 1.00 79.31 79 LEU A CA 1
ATOM 646 C C . LEU A 1 79 ? -6.784 20.178 -16.093 1.00 79.31 79 LEU A C 1
ATOM 648 O O . LEU A 1 79 ? -6.113 20.717 -15.212 1.00 79.31 79 LEU A O 1
ATOM 652 N N . ARG A 1 80 ? -7.374 18.994 -15.890 1.00 78.44 80 ARG A N 1
ATOM 653 C CA . ARG A 1 80 ? -7.072 18.190 -14.706 1.00 78.44 80 ARG A CA 1
ATOM 654 C C . ARG A 1 80 ? -5.675 17.605 -14.817 1.00 78.44 80 ARG A C 1
ATOM 656 O O . ARG A 1 80 ? -5.204 17.285 -15.903 1.00 78.44 80 ARG A O 1
ATOM 663 N N . SER A 1 81 ? -5.074 17.341 -13.660 1.00 74.81 81 SER A N 1
ATOM 664 C CA . SER A 1 81 ? -3.721 16.793 -13.495 1.00 74.81 81 SER A CA 1
ATOM 665 C C . SER A 1 81 ? -3.453 15.439 -14.174 1.00 74.81 81 SER A C 1
ATOM 667 O O . SER A 1 81 ? -2.366 14.895 -14.018 1.00 74.81 81 SER A O 1
ATOM 669 N N . TYR A 1 82 ? -4.412 14.874 -14.913 1.00 82.69 82 TYR A N 1
ATOM 670 C CA . TYR A 1 82 ? -4.286 13.573 -15.554 1.00 82.69 82 TYR A CA 1
ATOM 671 C C . TYR A 1 82 ? -4.582 13.511 -17.054 1.00 82.69 82 TYR A C 1
ATOM 673 O O . TYR A 1 82 ? -4.125 12.555 -17.674 1.00 82.69 82 TYR A O 1
ATOM 681 N N . GLY A 1 83 ? -5.263 14.490 -17.660 1.00 85.06 83 GLY A N 1
ATOM 682 C CA . GLY A 1 83 ? -5.638 14.415 -19.081 1.00 85.06 83 GLY A CA 1
ATOM 683 C C . GLY A 1 83 ? -4.438 14.473 -20.035 1.00 85.06 83 GLY A C 1
ATOM 684 O O . GLY A 1 83 ? -4.305 13.626 -20.920 1.00 85.06 83 GLY A O 1
ATOM 685 N N . ILE A 1 84 ? -3.535 15.439 -19.828 1.00 88.31 84 ILE A N 1
ATOM 686 C CA . ILE A 1 84 ? -2.308 15.585 -20.633 1.00 88.31 84 ILE A CA 1
ATOM 687 C C . ILE A 1 84 ? -1.324 14.432 -20.367 1.00 88.31 84 ILE A C 1
ATOM 689 O O . ILE A 1 84 ? -0.885 13.809 -21.333 1.00 88.31 84 ILE A O 1
ATOM 693 N N . PRO A 1 85 ? -1.003 14.075 -19.106 1.00 90.81 85 PRO A N 1
ATOM 694 C CA . PRO A 1 85 ? -0.135 12.929 -18.841 1.00 90.81 85 PRO A CA 1
ATOM 695 C C . PRO A 1 85 ? -0.673 11.601 -19.399 1.00 90.81 85 PRO A C 1
ATOM 697 O O . PRO A 1 85 ? 0.115 10.777 -19.862 1.00 90.81 85 PRO A O 1
ATOM 700 N N . ASP A 1 86 ? -2.000 11.401 -19.422 1.00 90.56 86 ASP A N 1
ATOM 701 C CA . ASP A 1 86 ? -2.603 10.232 -20.070 1.00 90.56 86 ASP A CA 1
ATOM 702 C C . ASP A 1 86 ? -2.255 10.193 -21.553 1.00 90.56 86 ASP A C 1
ATOM 704 O O . ASP A 1 86 ? -1.735 9.174 -22.001 1.00 90.56 86 ASP A O 1
ATOM 708 N N . PHE A 1 87 ? -2.446 11.301 -22.275 1.00 89.81 87 PHE A N 1
ATOM 709 C CA . PHE A 1 87 ? -2.103 11.405 -23.694 1.00 89.81 87 PHE A CA 1
ATOM 710 C C . PHE A 1 87 ? -0.613 11.168 -23.959 1.00 89.81 87 PHE A C 1
ATOM 712 O O . PHE A 1 87 ? -0.258 10.357 -24.811 1.00 89.81 87 PHE A O 1
ATOM 719 N N . VAL A 1 88 ? 0.268 11.820 -23.195 1.00 89.00 88 VAL A N 1
ATOM 720 C CA . VAL A 1 88 ? 1.725 11.667 -23.346 1.00 89.00 88 VAL A CA 1
ATOM 721 C C . VAL A 1 88 ? 2.144 10.212 -23.115 1.00 89.00 88 VAL A C 1
ATOM 723 O O . VAL A 1 88 ? 2.997 9.691 -23.831 1.00 89.00 88 VAL A O 1
ATOM 726 N N . SER A 1 89 ? 1.479 9.510 -22.192 1.00 89.88 89 SER A N 1
ATOM 727 C CA . SER A 1 89 ? 1.725 8.086 -21.960 1.00 89.88 89 SER A CA 1
ATOM 728 C C . SER A 1 89 ? 1.292 7.171 -23.111 1.00 89.88 89 SER A C 1
ATOM 730 O O . SER A 1 89 ? 1.717 6.018 -23.121 1.00 89.88 89 SER A O 1
ATOM 732 N N . LEU A 1 90 ? 0.470 7.631 -24.065 1.00 87.56 90 LEU A N 1
ATOM 733 C CA . LEU A 1 90 ? 0.026 6.858 -25.240 1.00 87.56 90 LEU A CA 1
ATOM 734 C C . LEU A 1 90 ? 1.044 6.851 -26.373 1.00 87.56 90 LEU A C 1
ATOM 736 O O . LEU A 1 90 ? 0.971 5.972 -27.230 1.00 87.56 90 LEU A O 1
ATOM 740 N N . ILE A 1 91 ? 1.953 7.828 -26.391 1.00 81.12 91 ILE A N 1
ATOM 741 C CA . ILE A 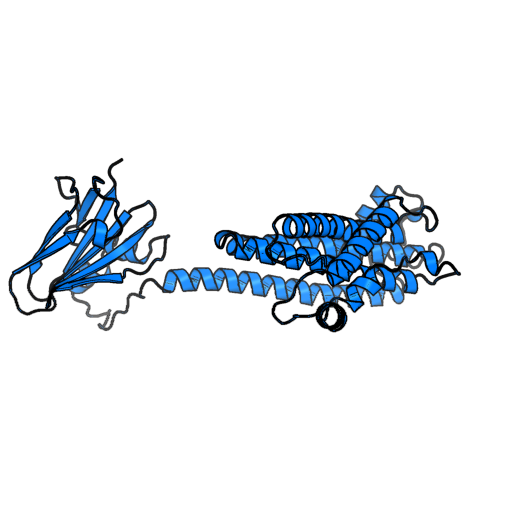1 91 ? 2.875 8.047 -27.499 1.00 81.12 91 ILE A CA 1
ATOM 742 C C . ILE A 1 91 ? 3.727 6.781 -27.701 1.00 81.12 91 ILE A C 1
ATOM 744 O O . ILE A 1 91 ? 4.485 6.394 -26.800 1.00 81.12 91 ILE A O 1
ATOM 748 N N . PRO A 1 92 ? 3.613 6.105 -28.860 1.00 76.00 92 PRO A N 1
ATOM 749 C CA . PRO A 1 92 ? 4.453 4.958 -29.161 1.00 76.00 92 PRO A CA 1
ATOM 750 C C . PRO A 1 92 ? 5.907 5.418 -29.275 1.00 76.00 92 PRO A C 1
ATOM 752 O O . PRO A 1 92 ? 6.226 6.290 -30.083 1.00 76.00 92 PRO A O 1
ATOM 755 N N . VAL A 1 93 ? 6.803 4.800 -28.498 1.00 68.69 93 VAL A N 1
ATOM 756 C CA . VAL A 1 93 ? 8.253 5.078 -28.543 1.00 68.69 93 VAL A CA 1
ATOM 757 C C . VAL A 1 93 ? 8.824 4.854 -29.949 1.00 68.69 93 VAL A C 1
ATOM 759 O O . VAL A 1 93 ? 9.810 5.465 -30.343 1.00 68.69 93 VAL A O 1
ATOM 762 N N . GLN A 1 94 ? 8.155 4.011 -30.734 1.00 65.56 94 GLN A N 1
ATOM 763 C CA . GLN A 1 94 ? 8.572 3.589 -32.061 1.00 65.56 94 GLN A CA 1
ATOM 764 C C . GLN A 1 94 ? 8.298 4.636 -33.151 1.00 65.56 94 GLN A C 1
ATOM 766 O O . GLN A 1 94 ? 8.881 4.558 -34.224 1.00 65.56 94 GLN A O 1
ATOM 771 N N . LEU A 1 95 ? 7.462 5.649 -32.899 1.00 65.19 95 LEU A N 1
ATOM 772 C CA . LEU A 1 95 ? 7.288 6.751 -33.858 1.00 65.19 95 LEU A CA 1
ATOM 773 C C . LEU A 1 95 ? 8.521 7.663 -33.936 1.00 65.19 95 LEU A C 1
ATOM 775 O O . LEU A 1 95 ? 8.672 8.404 -34.900 1.00 65.19 95 LEU A O 1
ATOM 779 N N . PHE A 1 96 ? 9.418 7.576 -32.953 1.00 63.41 96 PHE A N 1
ATOM 780 C CA . PHE A 1 96 ? 10.668 8.332 -32.905 1.00 63.41 96 PHE A CA 1
ATOM 781 C C . PHE A 1 96 ? 11.879 7.491 -33.334 1.00 63.41 96 PHE A C 1
ATOM 783 O O . PHE A 1 96 ? 13.003 7.815 -32.963 1.00 63.41 96 PHE A O 1
ATOM 790 N N . LEU A 1 97 ? 11.659 6.415 -34.110 1.00 55.03 97 LEU A N 1
ATOM 791 C CA . LEU A 1 97 ? 12.696 5.521 -34.641 1.00 55.03 97 LEU A CA 1
ATOM 792 C C . LEU A 1 97 ? 13.654 6.249 -35.604 1.00 55.03 97 LEU A C 1
ATOM 794 O O . LEU A 1 97 ? 13.571 6.126 -36.821 1.00 55.03 97 LEU A O 1
ATOM 798 N N . TRP A 1 98 ? 14.604 6.976 -35.026 1.00 49.34 98 TRP A N 1
ATOM 799 C CA . TRP A 1 98 ? 15.841 7.451 -35.640 1.00 49.34 98 TRP A CA 1
ATOM 800 C C . TRP A 1 98 ? 16.867 7.626 -34.520 1.00 49.34 98 TRP A C 1
ATOM 802 O O . TRP A 1 98 ? 16.476 8.089 -33.446 1.00 49.34 98 TRP A O 1
ATOM 812 N N . PRO A 1 99 ? 18.132 7.211 -34.725 1.00 51.38 99 PRO A N 1
ATOM 813 C CA . PRO A 1 99 ? 18.822 6.325 -33.784 1.00 51.38 99 PRO A CA 1
ATOM 814 C C . PRO A 1 99 ? 18.730 6.863 -32.350 1.00 51.38 99 PRO A C 1
ATOM 816 O O . PRO A 1 99 ? 19.526 7.695 -31.919 1.00 51.38 99 PRO A O 1
ATOM 819 N N . SER A 1 100 ? 17.692 6.449 -31.624 1.00 58.00 100 SER A N 1
ATOM 820 C CA . SER A 1 100 ? 17.383 7.092 -30.354 1.00 58.00 100 SER A CA 1
ATOM 821 C C . SER A 1 100 ? 18.356 6.560 -29.315 1.00 58.00 100 SER A C 1
ATOM 823 O O . SER A 1 100 ? 18.546 5.346 -29.195 1.00 58.00 100 SER A O 1
ATOM 825 N N . SER A 1 101 ? 18.990 7.462 -28.571 1.00 68.56 101 SER A N 1
ATOM 826 C CA . SER A 1 101 ? 19.881 7.088 -27.477 1.00 68.56 101 SER A CA 1
ATOM 827 C C . SER A 1 101 ? 19.126 6.258 -26.432 1.00 68.56 101 SER A C 1
ATOM 829 O O . SER A 1 101 ? 17.913 6.393 -26.263 1.00 68.56 101 SER A O 1
ATOM 831 N N . ASN A 1 102 ? 19.834 5.405 -25.686 1.00 68.50 102 ASN A N 1
ATOM 832 C CA . ASN A 1 102 ? 19.239 4.615 -24.596 1.00 68.50 102 ASN A CA 1
ATOM 833 C C . ASN A 1 102 ? 18.518 5.499 -23.550 1.00 68.50 102 ASN A C 1
ATOM 835 O O . ASN A 1 102 ? 17.553 5.064 -22.928 1.00 68.50 102 ASN A O 1
ATOM 839 N N . VAL A 1 103 ? 18.907 6.776 -23.448 1.00 71.00 103 VAL A N 1
ATOM 840 C CA . VAL A 1 103 ? 18.239 7.813 -22.644 1.00 71.00 103 VAL A CA 1
ATOM 841 C C . VAL A 1 103 ? 16.789 8.040 -23.077 1.00 71.00 103 VAL A C 1
ATOM 843 O O . VAL A 1 103 ? 15.907 8.138 -22.226 1.00 71.00 103 VAL A O 1
ATOM 846 N N . VAL A 1 104 ? 16.511 8.074 -24.383 1.00 74.88 104 VAL A N 1
ATOM 847 C CA . VAL A 1 104 ? 15.148 8.254 -24.904 1.00 74.88 104 VAL A CA 1
ATOM 848 C C . VAL A 1 104 ? 14.252 7.105 -24.439 1.00 74.88 104 VAL A C 1
ATOM 850 O O . VAL A 1 104 ? 13.164 7.347 -23.923 1.00 74.88 104 VAL A O 1
ATOM 853 N N . TYR A 1 105 ? 14.734 5.862 -24.511 1.00 73.62 105 TYR A N 1
ATOM 854 C CA . TYR A 1 105 ? 13.989 4.697 -24.025 1.00 73.62 105 TYR A CA 1
ATOM 855 C C . TYR A 1 105 ? 13.681 4.788 -22.524 1.00 73.62 105 TYR A C 1
ATOM 857 O O . TYR A 1 105 ? 12.545 4.536 -22.124 1.00 73.62 105 TYR A O 1
ATOM 865 N N . ILE A 1 106 ? 14.643 5.220 -21.700 1.00 74.94 106 ILE A N 1
ATOM 866 C CA . ILE A 1 106 ? 14.432 5.425 -20.256 1.00 74.94 106 ILE A CA 1
ATOM 867 C C . ILE A 1 106 ? 13.333 6.468 -20.006 1.00 74.94 106 ILE A C 1
ATOM 869 O O . ILE A 1 106 ? 12.432 6.224 -19.203 1.00 74.94 106 ILE A O 1
ATOM 873 N N . ILE A 1 107 ? 13.348 7.593 -20.727 1.00 79.50 107 ILE A N 1
ATOM 874 C CA . ILE A 1 107 ? 12.310 8.632 -20.616 1.00 79.50 107 ILE A CA 1
ATOM 875 C C . ILE A 1 107 ? 10.927 8.052 -20.943 1.00 79.50 107 ILE A C 1
ATOM 877 O O . ILE A 1 107 ? 9.971 8.276 -20.198 1.00 79.50 107 ILE A O 1
ATOM 881 N N . PHE A 1 108 ? 10.809 7.255 -22.008 1.00 78.38 108 PHE A N 1
ATOM 882 C CA . PHE A 1 108 ? 9.540 6.617 -22.372 1.00 78.38 108 PHE A CA 1
ATOM 883 C C . PHE A 1 108 ? 9.057 5.597 -21.335 1.00 78.38 108 PHE A C 1
ATOM 885 O O . PHE A 1 108 ? 7.853 5.527 -21.073 1.00 78.38 108 PHE A O 1
ATOM 892 N N . ILE A 1 109 ? 9.964 4.831 -20.719 1.00 79.25 109 ILE A N 1
ATOM 893 C CA . ILE A 1 109 ? 9.620 3.943 -19.599 1.00 79.25 109 ILE A CA 1
ATOM 894 C C . ILE A 1 109 ? 9.005 4.764 -18.463 1.00 79.25 109 ILE A C 1
ATOM 896 O O . ILE A 1 109 ? 7.908 4.440 -18.007 1.00 79.25 109 ILE A O 1
ATOM 900 N N . VAL A 1 110 ? 9.665 5.852 -18.052 1.00 83.69 110 VAL A N 1
ATOM 901 C CA . VAL A 1 110 ? 9.203 6.727 -16.962 1.00 83.69 110 VAL A CA 1
ATOM 902 C C . VAL A 1 110 ? 7.837 7.336 -17.279 1.00 83.69 110 VAL A C 1
ATOM 904 O O . VAL A 1 110 ? 6.931 7.283 -16.450 1.00 83.69 110 VAL A O 1
ATOM 907 N N . VAL A 1 111 ? 7.647 7.844 -18.497 1.00 87.00 111 VAL A N 1
ATOM 908 C CA . VAL A 1 111 ? 6.362 8.387 -18.961 1.00 87.00 111 VAL A CA 1
ATOM 909 C C . VAL A 1 111 ? 5.246 7.338 -18.882 1.00 87.00 111 VAL A C 1
ATOM 911 O O . VAL A 1 111 ? 4.132 7.640 -18.450 1.00 87.00 111 VAL A O 1
ATOM 914 N N . ARG A 1 112 ? 5.524 6.083 -19.250 1.00 87.31 112 ARG A N 1
ATOM 915 C CA . ARG A 1 112 ? 4.533 4.994 -19.209 1.00 87.31 112 ARG A CA 1
ATOM 916 C C . ARG A 1 112 ? 4.164 4.558 -17.791 1.00 87.31 112 ARG A C 1
ATOM 918 O O . ARG A 1 112 ? 3.049 4.063 -17.608 1.00 87.31 112 ARG A O 1
ATOM 925 N N . LEU A 1 113 ? 5.011 4.796 -16.783 1.00 87.94 113 LEU A N 1
ATOM 926 C CA . LEU A 1 113 ? 4.661 4.543 -15.374 1.00 87.94 113 LEU A CA 1
ATOM 927 C C . LEU A 1 113 ? 3.429 5.339 -14.929 1.00 87.94 113 LEU A C 1
ATOM 929 O O . LEU A 1 113 ? 2.703 4.893 -14.040 1.00 87.94 113 LEU A O 1
ATOM 933 N N . TRP A 1 114 ? 3.117 6.454 -15.601 1.00 91.38 114 TRP A N 1
ATOM 934 C CA . TRP A 1 114 ? 1.893 7.220 -15.366 1.00 91.38 114 TRP A CA 1
ATOM 935 C C . TRP A 1 114 ? 0.612 6.371 -15.455 1.00 91.38 114 TRP A C 1
ATOM 937 O O . TRP A 1 114 ? -0.343 6.589 -14.700 1.00 91.38 114 TRP A O 1
ATOM 947 N N . ARG A 1 115 ? 0.599 5.338 -16.313 1.00 91.19 115 ARG A N 1
ATOM 948 C CA . ARG A 1 115 ? -0.537 4.411 -16.467 1.00 91.19 115 ARG A CA 1
ATOM 949 C C . ARG A 1 115 ? -0.894 3.712 -15.153 1.00 91.19 115 ARG A C 1
ATOM 951 O O . ARG A 1 115 ? -2.060 3.365 -14.953 1.00 91.19 115 ARG A O 1
ATOM 958 N N . PHE A 1 116 ? 0.057 3.572 -14.223 1.00 89.00 116 PHE A N 1
ATOM 959 C CA . PHE A 1 116 ? -0.177 2.984 -12.904 1.00 89.00 116 PHE A CA 1
ATOM 960 C C . PHE A 1 116 ? -1.210 3.755 -12.065 1.00 89.00 116 PHE A C 1
ATOM 962 O O . PHE A 1 116 ? -1.894 3.157 -11.232 1.00 89.00 116 PHE A O 1
ATOM 969 N N . ARG A 1 117 ? -1.443 5.047 -12.348 1.00 90.50 117 ARG A N 1
ATOM 970 C CA . ARG A 1 117 ? -2.536 5.823 -11.729 1.00 90.50 117 ARG A CA 1
ATOM 971 C C . ARG A 1 117 ? -3.881 5.095 -11.813 1.00 90.50 117 ARG A C 1
ATOM 973 O O . ARG A 1 117 ? -4.675 5.157 -10.877 1.00 90.50 117 ARG A O 1
ATOM 980 N N . ARG A 1 118 ? -4.137 4.373 -12.908 1.00 91.31 118 ARG A N 1
ATOM 981 C CA . ARG A 1 118 ? -5.380 3.613 -13.135 1.00 91.31 118 ARG A CA 1
ATOM 982 C C . ARG A 1 118 ? -5.602 2.536 -12.072 1.00 91.31 118 ARG A C 1
ATOM 984 O O . ARG A 1 118 ? -6.735 2.314 -11.643 1.00 91.31 118 ARG A O 1
ATOM 991 N N . VAL A 1 119 ? -4.518 1.922 -11.601 1.00 90.25 119 VAL A N 1
ATOM 992 C CA . VAL A 1 119 ? -4.531 0.938 -10.514 1.00 90.25 119 VAL A CA 1
ATOM 993 C C . VAL A 1 119 ? -4.857 1.616 -9.191 1.00 90.25 119 VAL A C 1
ATOM 995 O O . VAL A 1 119 ? -5.765 1.176 -8.493 1.00 90.25 119 VAL A O 1
ATOM 998 N N . ILE A 1 120 ? -4.190 2.733 -8.886 1.00 87.38 120 ILE A N 1
ATOM 999 C CA . ILE A 1 120 ? -4.422 3.510 -7.657 1.00 87.38 120 ILE A CA 1
ATOM 1000 C C . ILE A 1 120 ? -5.890 3.943 -7.561 1.00 87.38 120 ILE A C 1
ATOM 1002 O O . ILE A 1 120 ? -6.536 3.736 -6.533 1.00 87.38 120 ILE A O 1
ATOM 1006 N N . VAL A 1 121 ? -6.442 4.483 -8.653 1.00 88.06 121 VAL A N 1
ATOM 1007 C CA . VAL A 1 121 ? -7.854 4.880 -8.722 1.00 88.06 121 VAL A CA 1
ATOM 1008 C C . VAL A 1 121 ? -8.762 3.672 -8.499 1.00 88.06 121 VAL A C 1
ATOM 1010 O O . VAL A 1 121 ? -9.673 3.748 -7.680 1.00 88.06 121 VAL A O 1
ATOM 1013 N N . SER A 1 122 ? -8.509 2.545 -9.163 1.00 89.31 122 SER A N 1
ATOM 1014 C CA . SER A 1 122 ? -9.330 1.334 -9.009 1.00 89.31 122 SER A CA 1
ATOM 1015 C C . SER A 1 122 ? -9.319 0.793 -7.580 1.00 89.31 122 SER A C 1
ATOM 1017 O O . SER A 1 122 ? -10.364 0.411 -7.056 1.00 89.31 122 SER A O 1
ATOM 1019 N N . ILE A 1 123 ? -8.165 0.832 -6.911 1.00 86.25 123 ILE A N 1
ATOM 1020 C CA . ILE A 1 123 ? -8.059 0.431 -5.509 1.00 86.25 123 ILE A CA 1
ATOM 1021 C C . ILE A 1 123 ? -8.855 1.379 -4.600 1.00 86.25 123 ILE A C 1
ATOM 1023 O O . ILE A 1 123 ? -9.581 0.899 -3.733 1.00 86.25 123 ILE A O 1
ATOM 1027 N N . SER A 1 124 ? -8.810 2.695 -4.841 1.00 85.50 124 SER A N 1
ATOM 1028 C CA . SER A 1 124 ? -9.593 3.661 -4.049 1.00 85.50 124 SER A CA 1
ATOM 1029 C C . SER A 1 124 ? -11.103 3.384 -4.103 1.00 85.50 124 SER A C 1
ATOM 1031 O O . SER A 1 124 ? -11.812 3.543 -3.110 1.00 85.50 124 SER A O 1
ATOM 1033 N N . TRP A 1 125 ? -11.607 2.880 -5.236 1.00 84.00 125 TRP A N 1
ATOM 1034 C CA . TRP A 1 125 ? -13.005 2.459 -5.363 1.00 84.00 125 TRP A CA 1
ATOM 1035 C C . TRP A 1 125 ? -13.322 1.193 -4.561 1.00 84.00 125 TRP A C 1
ATOM 1037 O O . TRP A 1 125 ? -14.415 1.085 -4.000 1.00 84.00 125 TRP A O 1
ATOM 1047 N N . LEU A 1 126 ? -12.396 0.231 -4.507 1.00 84.50 126 LEU A N 1
ATOM 1048 C CA . LEU A 1 126 ? -12.555 -0.986 -3.705 1.00 84.50 126 LEU A CA 1
ATOM 1049 C C . LEU A 1 126 ? -12.552 -0.664 -2.208 1.00 84.50 126 LEU A C 1
ATOM 1051 O O . LEU A 1 126 ? -13.429 -1.138 -1.483 1.00 84.50 126 LEU A O 1
ATOM 1055 N N . GLU A 1 127 ? -11.627 0.195 -1.776 1.00 84.06 127 GLU A N 1
ATOM 1056 C CA . GLU A 1 127 ? -11.537 0.692 -0.398 1.00 84.06 127 GLU A CA 1
ATOM 1057 C C . GLU A 1 127 ? -12.831 1.408 0.017 1.00 84.06 127 GLU A C 1
ATOM 1059 O O . GLU A 1 127 ? -13.372 1.132 1.088 1.00 84.06 127 GLU A O 1
ATOM 1064 N N . ALA A 1 128 ? -13.394 2.250 -0.858 1.00 84.19 128 ALA A N 1
ATOM 1065 C CA . ALA A 1 128 ? -14.652 2.950 -0.594 1.00 84.19 128 ALA A CA 1
ATOM 1066 C C . ALA A 1 128 ? -15.866 2.009 -0.462 1.00 84.19 128 ALA A C 1
ATOM 1068 O O . ALA A 1 128 ? -16.830 2.339 0.229 1.00 84.19 128 ALA A O 1
ATOM 1069 N N . LYS A 1 129 ? -15.852 0.844 -1.125 1.00 84.12 129 LYS A N 1
ATOM 1070 C CA . LYS A 1 129 ? -16.972 -0.112 -1.096 1.00 84.12 129 LYS A CA 1
ATOM 1071 C C . LYS A 1 129 ? -16.957 -1.004 0.143 1.00 84.12 129 LYS A C 1
ATOM 1073 O O . LYS A 1 129 ? -18.022 -1.401 0.613 1.00 84.12 129 LYS A O 1
ATOM 1078 N N . ASN A 1 130 ? -15.780 -1.370 0.645 1.00 80.50 130 ASN A N 1
ATOM 1079 C CA . ASN A 1 130 ? -15.662 -2.283 1.775 1.00 80.50 130 ASN A CA 1
ATOM 1080 C C . ASN A 1 130 ? -14.606 -1.793 2.778 1.00 80.50 130 ASN A C 1
ATOM 1082 O O . ASN A 1 130 ? -13.421 -2.070 2.594 1.00 80.50 130 ASN A O 1
ATOM 1086 N N . PRO A 1 131 ? -15.025 -1.163 3.892 1.00 72.06 131 PRO A N 1
ATOM 1087 C CA . PRO A 1 131 ? -14.110 -0.636 4.903 1.00 72.06 131 PRO A CA 1
ATOM 1088 C C . PRO A 1 131 ? -13.160 -1.679 5.508 1.00 72.06 131 PRO A C 1
ATOM 1090 O O . PRO A 1 131 ? -12.092 -1.320 5.988 1.00 72.06 131 PRO A O 1
ATOM 1093 N N . LYS A 1 132 ? -13.494 -2.980 5.462 1.00 72.75 132 LYS A N 1
ATOM 1094 C CA . LYS A 1 132 ? -12.593 -4.046 5.941 1.00 72.75 132 LYS A CA 1
ATOM 1095 C C . LYS A 1 132 ? -11.345 -4.210 5.067 1.00 72.75 132 LYS A C 1
ATOM 1097 O O . LYS A 1 132 ? -10.320 -4.669 5.559 1.00 72.75 132 LYS A O 1
ATOM 1102 N N . TRP A 1 133 ? -11.410 -3.828 3.789 1.00 70.31 133 TRP A N 1
ATOM 1103 C CA . TRP A 1 133 ? -10.249 -3.859 2.894 1.00 70.31 133 TRP A CA 1
ATOM 1104 C C . TRP A 1 133 ? -9.189 -2.834 3.283 1.00 70.31 133 TRP A C 1
ATOM 1106 O O . TRP A 1 133 ? -8.014 -3.049 2.987 1.00 70.31 133 TRP A O 1
ATOM 1116 N N . PHE A 1 134 ? -9.571 -1.770 3.994 1.00 68.88 134 PHE A N 1
ATOM 1117 C CA . PHE A 1 134 ? -8.647 -0.738 4.458 1.00 68.88 134 PHE A CA 1
ATOM 1118 C C . PHE A 1 134 ? -7.479 -1.319 5.270 1.00 68.88 134 PHE A C 1
ATOM 1120 O O . PHE A 1 134 ? -6.369 -0.810 5.192 1.00 68.88 134 PHE A O 1
ATOM 1127 N N . GLU A 1 135 ? -7.688 -2.431 5.982 1.00 73.56 135 GLU A N 1
ATOM 1128 C CA . GLU A 1 135 ? -6.640 -3.032 6.813 1.00 73.56 135 GLU A CA 1
ATOM 1129 C C . GLU A 1 135 ? -5.544 -3.753 6.008 1.00 73.56 135 GLU A C 1
ATOM 1131 O O . GLU A 1 135 ? -4.389 -3.753 6.423 1.00 73.56 135 GLU A O 1
ATOM 1136 N N . TRP A 1 136 ? -5.876 -4.355 4.860 1.00 75.75 136 TRP A N 1
ATOM 1137 C CA . TRP A 1 136 ? -4.933 -5.161 4.062 1.00 75.75 136 TRP A CA 1
ATOM 1138 C C . TRP A 1 136 ? -4.385 -4.431 2.842 1.00 75.75 136 TRP A C 1
ATOM 1140 O O . TRP A 1 136 ? -3.304 -4.751 2.346 1.00 75.75 136 TRP A O 1
ATOM 1150 N N . THR A 1 137 ? -5.128 -3.449 2.342 1.00 78.69 137 THR A N 1
ATOM 1151 C CA . THR A 1 137 ? -4.785 -2.763 1.098 1.00 78.69 137 THR A CA 1
ATOM 1152 C C . THR A 1 137 ? -3.423 -2.053 1.142 1.00 78.69 137 THR A C 1
ATOM 1154 O O . THR A 1 137 ? -2.689 -2.169 0.156 1.00 78.69 137 THR A O 1
ATOM 1157 N N . PRO A 1 138 ? -3.010 -1.398 2.248 1.00 78.75 138 PRO A N 1
ATOM 1158 C CA . PRO A 1 138 ? -1.662 -0.839 2.366 1.00 78.75 138 PRO A CA 1
ATOM 1159 C C . PRO A 1 138 ? -0.564 -1.896 2.195 1.00 78.75 138 PRO A C 1
ATOM 1161 O O . PRO A 1 138 ? 0.385 -1.678 1.449 1.00 78.75 138 PRO A O 1
ATOM 1164 N N . PHE A 1 139 ? -0.732 -3.079 2.794 1.00 78.06 139 PHE A N 1
ATOM 1165 C CA . PHE A 1 139 ? 0.247 -4.167 2.717 1.00 78.06 139 PHE A CA 1
ATOM 1166 C C . PHE A 1 139 ? 0.381 -4.740 1.299 1.00 78.06 139 PHE A C 1
ATOM 1168 O O . PHE A 1 139 ? 1.487 -4.995 0.825 1.00 78.06 139 PHE A O 1
ATOM 1175 N N . ILE A 1 140 ? -0.741 -4.894 0.591 1.00 82.50 140 ILE A N 1
ATOM 1176 C CA . ILE A 1 140 ? -0.742 -5.359 -0.804 1.00 82.50 140 ILE A CA 1
ATOM 1177 C C . ILE A 1 140 ? -0.069 -4.326 -1.717 1.00 82.50 140 ILE A C 1
ATOM 1179 O O . ILE A 1 140 ? 0.784 -4.691 -2.527 1.00 82.50 140 ILE A O 1
ATOM 1183 N N . LYS A 1 141 ? -0.416 -3.035 -1.570 1.00 81.00 141 LYS A N 1
ATOM 1184 C CA . LYS A 1 141 ? 0.236 -1.938 -2.309 1.00 81.00 141 LYS A CA 1
ATOM 1185 C C . LYS A 1 141 ? 1.741 -1.931 -2.046 1.00 81.00 141 LYS A C 1
ATOM 1187 O O . LYS A 1 141 ? 2.517 -1.803 -2.985 1.00 81.00 141 LYS A O 1
ATOM 1192 N N . PHE A 1 142 ? 2.134 -2.116 -0.791 1.00 80.62 142 PHE A N 1
ATOM 1193 C CA . PHE A 1 142 ? 3.524 -2.154 -0.364 1.00 80.62 142 PHE A CA 1
ATOM 1194 C C . PHE A 1 142 ? 4.328 -3.263 -1.053 1.00 80.62 142 PHE A C 1
ATOM 1196 O O . PHE A 1 142 ? 5.303 -2.959 -1.740 1.00 80.62 142 PHE A O 1
ATOM 1203 N N . ILE A 1 143 ? 3.904 -4.525 -0.922 1.00 84.56 143 ILE A N 1
ATOM 1204 C CA . ILE A 1 143 ? 4.601 -5.662 -1.548 1.00 84.56 143 ILE A CA 1
ATOM 1205 C C . ILE A 1 143 ? 4.748 -5.429 -3.048 1.00 84.56 143 ILE A C 1
ATOM 1207 O O . ILE A 1 143 ? 5.808 -5.659 -3.624 1.00 84.56 143 ILE A O 1
ATOM 1211 N N . TRP A 1 144 ? 3.688 -4.939 -3.685 1.00 85.44 144 TRP A N 1
ATOM 1212 C CA . TRP A 1 144 ? 3.709 -4.692 -5.114 1.00 85.44 144 TRP A CA 1
ATOM 1213 C C . TRP A 1 144 ? 4.700 -3.586 -5.509 1.00 85.44 144 TRP A C 1
ATOM 1215 O O . TRP A 1 144 ? 5.445 -3.763 -6.471 1.00 85.44 144 TRP A O 1
ATOM 1225 N N . VAL A 1 145 ? 4.766 -2.480 -4.756 1.00 84.31 145 VAL A N 1
ATOM 1226 C CA . VAL A 1 145 ? 5.731 -1.394 -5.008 1.00 84.31 145 VAL A CA 1
ATOM 1227 C C . VAL A 1 145 ? 7.171 -1.891 -4.871 1.00 84.31 145 VAL A C 1
ATOM 1229 O O . VAL A 1 145 ? 7.997 -1.531 -5.708 1.00 84.31 145 VAL A O 1
ATOM 1232 N N . ILE A 1 146 ? 7.468 -2.756 -3.890 1.00 85.75 146 ILE A N 1
ATOM 1233 C CA . ILE A 1 146 ? 8.789 -3.400 -3.773 1.00 85.75 146 ILE A CA 1
ATOM 1234 C C . ILE A 1 146 ? 9.111 -4.190 -5.038 1.00 85.75 146 ILE A C 1
ATOM 1236 O O . ILE A 1 146 ? 10.154 -3.981 -5.658 1.00 85.75 146 ILE A O 1
ATOM 1240 N N . LEU A 1 147 ? 8.227 -5.120 -5.404 1.00 88.56 147 LEU A N 1
ATOM 1241 C CA . LEU A 1 147 ? 8.471 -6.040 -6.512 1.00 88.56 147 LEU A CA 1
ATOM 1242 C C . LEU A 1 147 ? 8.633 -5.284 -7.831 1.00 88.56 147 LEU A C 1
ATOM 1244 O O . LEU A 1 147 ? 9.536 -5.597 -8.608 1.00 88.56 147 LEU A O 1
ATOM 1248 N N . LEU A 1 148 ? 7.811 -4.254 -8.058 1.00 87.12 148 LEU A N 1
ATOM 1249 C CA . LEU A 1 148 ? 7.970 -3.385 -9.214 1.00 87.12 148 LEU A CA 1
ATOM 1250 C C . LEU A 1 148 ? 9.309 -2.641 -9.158 1.00 87.12 148 LEU A C 1
ATOM 1252 O O . LEU A 1 148 ? 10.002 -2.581 -10.164 1.00 87.12 148 LEU A O 1
ATOM 1256 N N . ASN A 1 149 ? 9.709 -2.093 -8.012 1.00 87.75 149 ASN A N 1
ATOM 1257 C CA . ASN A 1 149 ? 10.973 -1.366 -7.903 1.00 87.75 149 ASN A CA 1
ATOM 1258 C C . ASN A 1 149 ? 12.186 -2.261 -8.225 1.00 87.75 149 ASN A C 1
ATOM 1260 O O . ASN A 1 149 ? 13.016 -1.882 -9.052 1.00 87.75 149 ASN A O 1
ATOM 1264 N N . MET A 1 150 ? 12.235 -3.475 -7.664 1.00 90.19 150 MET A N 1
ATOM 1265 C CA . MET A 1 150 ? 13.272 -4.475 -7.966 1.00 90.19 150 MET A CA 1
ATOM 1266 C C . MET A 1 150 ? 13.298 -4.839 -9.455 1.00 90.19 150 MET A C 1
ATOM 1268 O O . MET A 1 150 ? 14.362 -4.931 -10.068 1.00 90.19 150 MET A O 1
ATOM 1272 N N . HIS A 1 151 ? 12.118 -5.008 -10.051 1.00 92.44 151 HIS A N 1
ATOM 1273 C CA . HIS A 1 151 ? 11.958 -5.278 -11.472 1.00 92.44 151 HIS A CA 1
ATOM 1274 C C . HIS A 1 151 ? 12.510 -4.141 -12.352 1.00 92.44 151 HIS A C 1
ATOM 1276 O O . HIS A 1 151 ? 13.296 -4.391 -13.270 1.00 92.44 151 HIS A O 1
ATOM 1282 N N . MET A 1 152 ? 12.131 -2.895 -12.052 1.00 90.19 152 MET A N 1
ATOM 1283 C CA . MET A 1 152 ? 12.549 -1.706 -12.800 1.00 90.19 152 MET A CA 1
ATOM 1284 C C . MET A 1 152 ? 14.063 -1.518 -12.741 1.00 90.19 152 MET A C 1
ATOM 1286 O O . MET A 1 152 ? 14.702 -1.374 -13.784 1.00 90.19 152 MET A O 1
ATOM 1290 N N . TRP A 1 153 ? 14.646 -1.572 -11.541 1.00 92.19 153 TRP A N 1
ATOM 1291 C CA . TRP A 1 153 ? 16.090 -1.433 -11.366 1.00 92.19 153 TRP A CA 1
ATOM 1292 C C . TRP A 1 153 ? 16.861 -2.572 -12.026 1.00 92.19 153 TRP A C 1
ATOM 1294 O O . TRP A 1 153 ? 17.856 -2.309 -12.694 1.00 92.19 153 TRP A O 1
ATOM 1304 N N . GLY A 1 154 ? 16.369 -3.812 -11.947 1.00 93.69 154 GLY A N 1
ATOM 1305 C CA . GLY A 1 154 ? 16.970 -4.935 -12.667 1.00 93.69 154 GLY A CA 1
ATOM 1306 C C . GLY A 1 154 ? 17.006 -4.712 -14.183 1.00 93.69 154 GLY A C 1
ATOM 1307 O O . GLY A 1 154 ? 18.030 -4.956 -14.821 1.00 93.69 154 GLY A O 1
ATOM 1308 N N . CYS A 1 155 ? 15.928 -4.181 -14.768 1.00 91.19 155 CYS A N 1
ATOM 1309 C CA . CYS A 1 155 ? 15.900 -3.841 -16.194 1.00 91.19 155 CYS A CA 1
ATOM 1310 C C . CYS A 1 155 ? 16.866 -2.694 -16.539 1.00 91.19 155 CYS A C 1
ATOM 1312 O O . CYS A 1 155 ? 17.540 -2.760 -17.565 1.00 91.19 155 CYS A O 1
ATOM 1314 N N . ILE A 1 156 ? 16.968 -1.670 -15.684 1.00 89.12 156 ILE A N 1
ATOM 1315 C CA . ILE A 1 156 ? 17.893 -0.538 -15.871 1.00 89.12 156 ILE A CA 1
ATOM 1316 C C . ILE A 1 156 ? 19.353 -1.010 -15.830 1.00 89.12 156 ILE A C 1
ATOM 1318 O O . ILE A 1 156 ? 20.126 -0.648 -16.714 1.00 89.12 156 ILE A O 1
ATOM 1322 N N . TYR A 1 157 ? 19.728 -1.852 -14.862 1.00 90.94 157 TYR A N 1
ATOM 1323 C CA . TYR A 1 157 ? 21.093 -2.380 -14.764 1.00 90.94 157 TYR A CA 1
ATOM 1324 C C . TYR A 1 157 ? 21.490 -3.208 -15.982 1.00 90.94 157 TYR A C 1
ATOM 1326 O O . TYR A 1 157 ? 22.607 -3.065 -16.483 1.00 90.94 157 TYR A O 1
ATOM 1334 N N . TYR A 1 158 ? 20.580 -4.044 -16.489 1.00 90.06 158 TYR A N 1
ATOM 1335 C CA . TYR A 1 158 ? 20.825 -4.766 -17.734 1.00 90.06 158 TYR A CA 1
ATOM 1336 C C . TYR A 1 158 ? 20.980 -3.811 -18.921 1.00 90.06 158 TYR A C 1
ATOM 1338 O O . TYR A 1 158 ? 21.915 -3.958 -19.705 1.00 90.06 158 TYR A O 1
ATOM 1346 N N . LEU A 1 159 ? 20.084 -2.823 -19.042 1.00 85.81 159 LEU A N 1
ATOM 1347 C CA . LEU A 1 159 ? 20.112 -1.862 -20.142 1.00 85.81 159 LEU A CA 1
ATOM 1348 C C . LEU A 1 159 ? 21.445 -1.112 -20.183 1.00 85.81 159 LEU A C 1
ATOM 1350 O O . LEU A 1 159 ? 22.033 -1.033 -21.254 1.00 85.81 159 LEU A O 1
ATOM 1354 N N . ILE A 1 160 ? 21.935 -0.624 -19.038 1.00 85.38 160 ILE A N 1
ATOM 1355 C CA . ILE A 1 160 ? 23.218 0.090 -18.931 1.00 85.38 160 ILE A CA 1
ATOM 1356 C C . ILE A 1 160 ? 24.386 -0.812 -19.333 1.00 85.38 160 ILE A C 1
ATOM 1358 O O . ILE A 1 160 ? 25.202 -0.407 -20.154 1.00 85.38 160 ILE A O 1
ATOM 1362 N N . ALA A 1 161 ? 24.428 -2.047 -18.828 1.00 86.62 161 ALA A N 1
ATOM 1363 C CA . ALA A 1 161 ? 25.480 -2.995 -19.194 1.00 86.62 161 ALA A CA 1
ATOM 1364 C C . ALA A 1 161 ? 25.449 -3.356 -20.688 1.00 86.62 161 ALA A C 1
ATOM 1366 O O . ALA A 1 161 ? 26.485 -3.602 -21.290 1.00 86.62 161 ALA A O 1
ATOM 1367 N N . SER A 1 162 ? 24.268 -3.362 -21.313 1.00 82.50 162 SER A N 1
ATOM 1368 C CA . SER A 1 162 ? 24.124 -3.669 -22.742 1.00 82.50 162 SER A CA 1
ATOM 1369 C C . SER A 1 162 ? 24.558 -2.542 -23.689 1.00 82.50 162 SER A C 1
ATOM 1371 O O . SER A 1 162 ? 24.609 -2.773 -24.896 1.00 82.50 162 SER A O 1
ATOM 1373 N N . ILE A 1 163 ? 24.821 -1.329 -23.179 1.00 78.12 163 ILE A N 1
ATOM 1374 C CA . ILE A 1 163 ? 25.235 -0.181 -24.006 1.00 78.12 163 ILE A CA 1
ATOM 1375 C C . ILE A 1 163 ? 26.657 -0.375 -24.524 1.00 78.12 163 ILE A C 1
ATOM 1377 O O . ILE A 1 163 ? 26.902 -0.107 -25.697 1.00 78.12 163 ILE A O 1
ATOM 1381 N N . ASP A 1 164 ? 27.550 -0.850 -23.659 1.00 70.31 164 ASP A N 1
ATOM 1382 C CA . ASP A 1 164 ? 28.941 -1.129 -23.996 1.00 70.31 164 ASP A CA 1
ATOM 1383 C C . ASP A 1 164 ? 29.363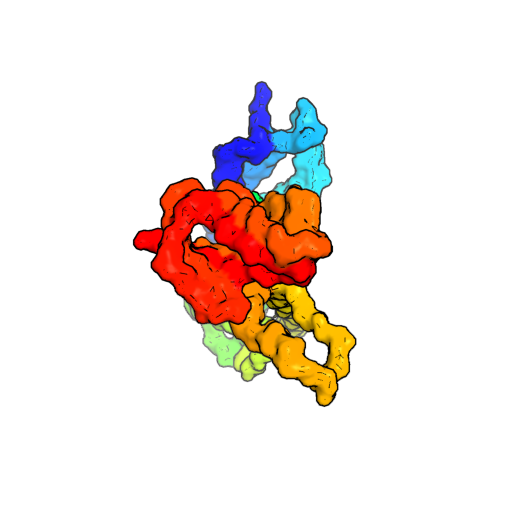 -2.491 -23.415 1.00 70.31 164 ASP A C 1
ATOM 1385 O O . ASP A 1 164 ? 29.906 -2.574 -22.309 1.00 70.31 164 ASP A O 1
ATOM 1389 N N . PRO A 1 165 ? 29.032 -3.593 -24.112 1.00 67.62 165 PRO A N 1
ATOM 1390 C CA . PRO A 1 165 ? 29.326 -4.938 -23.631 1.00 67.62 165 PRO A CA 1
ATOM 1391 C C . PRO A 1 165 ? 30.821 -5.296 -23.706 1.00 67.62 165 PRO A C 1
ATOM 1393 O O . PRO A 1 165 ? 31.224 -6.281 -23.083 1.00 67.62 165 PRO A O 1
ATOM 1396 N N . ASP A 1 166 ? 31.624 -4.530 -24.456 1.00 59.88 166 ASP A N 1
ATOM 1397 C CA . ASP A 1 166 ? 32.985 -4.900 -24.863 1.00 59.88 166 ASP A CA 1
ATOM 1398 C C . ASP A 1 166 ? 34.084 -4.164 -24.070 1.00 59.88 166 ASP A C 1
ATOM 1400 O O . ASP A 1 166 ? 35.226 -4.627 -24.048 1.00 59.88 166 ASP A O 1
ATOM 1404 N N . GLU A 1 167 ? 33.760 -3.089 -23.339 1.00 61.34 167 GLU A N 1
ATOM 1405 C CA . GLU A 1 167 ? 34.736 -2.343 -22.520 1.00 61.34 167 GLU A CA 1
ATOM 1406 C C . GLU A 1 167 ? 35.263 -3.105 -21.285 1.00 61.34 167 GLU A C 1
ATOM 1408 O O . GLU A 1 167 ? 36.210 -2.664 -20.635 1.00 61.34 167 GLU A O 1
ATOM 1413 N N . GLY A 1 168 ? 34.686 -4.257 -20.922 1.00 63.72 168 GLY A N 1
ATOM 1414 C CA . GLY A 1 168 ? 35.163 -5.069 -19.790 1.00 63.72 168 GLY A CA 1
ATOM 1415 C C . GLY A 1 168 ? 35.051 -4.393 -18.411 1.00 63.72 168 GLY A C 1
ATOM 1416 O O . GLY A 1 168 ? 35.509 -4.963 -17.417 1.00 63.72 168 GLY A O 1
ATOM 1417 N N . MET A 1 169 ? 34.410 -3.222 -18.332 1.00 71.56 169 MET A N 1
ATOM 1418 C CA . MET A 1 169 ? 34.220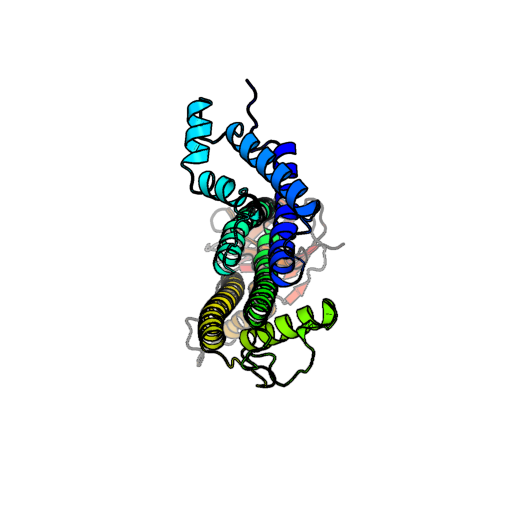 -2.395 -17.134 1.00 71.56 169 MET A CA 1
ATOM 1419 C C . MET A 1 169 ? 32.725 -2.224 -16.823 1.00 71.56 169 MET A C 1
ATOM 1421 O O . MET A 1 169 ? 32.187 -1.120 -16.842 1.00 71.56 169 MET A O 1
ATOM 1425 N N . SER A 1 170 ? 32.041 -3.330 -16.530 1.00 87.56 170 SER A N 1
ATOM 1426 C CA . SER A 1 170 ? 30.626 -3.352 -16.149 1.00 87.56 170 SER A CA 1
ATOM 1427 C C . SER A 1 170 ? 30.417 -4.178 -14.880 1.00 87.56 170 SER A C 1
ATOM 1429 O O . SER A 1 170 ? 31.239 -5.018 -14.531 1.00 87.56 170 SER A O 1
ATOM 1431 N N . TRP A 1 171 ? 29.270 -4.042 -14.221 1.00 89.31 171 TRP A N 1
ATOM 1432 C CA . TRP A 1 171 ? 28.876 -4.916 -13.111 1.00 89.31 171 TRP A CA 1
ATOM 1433 C C . TRP A 1 171 ? 28.806 -6.407 -13.486 1.00 89.31 171 TRP A C 1
ATOM 1435 O O . TRP A 1 171 ? 28.773 -7.275 -12.614 1.00 89.31 171 TRP A O 1
ATOM 1445 N N . THR A 1 172 ? 28.796 -6.713 -14.785 1.00 88.31 172 THR A N 1
ATOM 1446 C CA . THR A 1 172 ? 28.865 -8.075 -15.339 1.00 88.31 172 THR A CA 1
ATOM 1447 C C . THR A 1 172 ? 30.300 -8.582 -15.559 1.00 88.31 172 THR A C 1
ATOM 1449 O O . THR A 1 172 ? 30.492 -9.742 -15.946 1.00 88.31 172 THR A O 1
ATOM 1452 N N . SER A 1 173 ? 31.316 -7.751 -15.301 1.00 76.69 173 SER A N 1
ATOM 1453 C CA . SER A 1 173 ? 32.727 -8.081 -15.496 1.00 76.69 173 SER A CA 1
ATOM 1454 C C . SER A 1 173 ? 33.130 -9.334 -14.718 1.00 76.69 173 SER A C 1
ATOM 1456 O O . SER A 1 173 ? 32.743 -9.553 -13.573 1.00 76.69 173 SER A O 1
ATOM 1458 N N . GLY A 1 174 ? 33.885 -10.217 -15.375 1.00 70.00 174 GLY A N 1
ATOM 1459 C CA . GLY A 1 174 ? 34.244 -11.536 -14.839 1.00 70.00 174 GLY A CA 1
ATOM 1460 C C . GLY A 1 174 ? 33.260 -12.665 -15.182 1.00 70.00 174 GLY A C 1
ATOM 1461 O O . GLY A 1 174 ? 33.568 -13.831 -14.928 1.00 70.00 174 GLY A O 1
ATOM 1462 N N . LYS A 1 175 ? 32.115 -12.375 -15.820 1.00 76.06 175 LYS A N 1
ATOM 1463 C CA . LYS A 1 175 ? 31.196 -13.389 -16.372 1.00 76.06 175 LYS A CA 1
ATOM 1464 C C . LYS A 1 175 ? 31.301 -13.434 -17.899 1.00 76.06 175 LYS A C 1
ATOM 1466 O O . LYS A 1 175 ? 30.571 -12.741 -18.605 1.00 76.06 175 LYS A O 1
ATOM 1471 N N . LYS A 1 176 ? 32.207 -14.272 -18.421 1.00 71.31 176 LYS A N 1
ATOM 1472 C CA . LYS A 1 176 ? 32.327 -14.496 -19.874 1.00 71.31 176 LYS A CA 1
ATOM 1473 C C . LYS A 1 176 ? 30.964 -14.877 -20.469 1.00 71.31 176 LYS A C 1
ATOM 1475 O O . LYS A 1 176 ? 30.222 -15.665 -19.885 1.00 71.31 176 LYS A O 1
ATOM 1480 N N . ASP A 1 177 ? 30.645 -14.282 -21.617 1.00 81.75 177 ASP A N 1
ATOM 1481 C CA . ASP A 1 177 ? 29.434 -14.540 -22.403 1.00 81.75 177 ASP A CA 1
ATOM 1482 C C . ASP A 1 177 ? 28.088 -14.219 -21.716 1.00 81.75 177 ASP A C 1
ATOM 1484 O O . ASP A 1 177 ? 27.051 -14.702 -22.174 1.00 81.75 177 ASP A O 1
ATOM 1488 N N . PHE A 1 178 ? 28.049 -13.375 -20.671 1.00 87.12 178 PHE A N 1
ATOM 1489 C CA . PHE A 1 178 ? 26.801 -13.005 -19.975 1.00 87.12 178 PHE A CA 1
ATOM 1490 C C . PHE A 1 178 ? 25.669 -12.578 -20.930 1.00 87.12 178 PHE A C 1
ATOM 1492 O O . PHE A 1 178 ? 24.544 -13.070 -20.829 1.00 87.12 178 PHE A O 1
ATOM 1499 N N . PHE A 1 179 ? 25.967 -11.737 -21.925 1.00 87.25 179 PHE A N 1
ATOM 1500 C CA . PHE A 1 179 ? 24.970 -11.250 -22.888 1.00 87.25 179 PHE A CA 1
ATOM 1501 C C . PHE A 1 179 ? 24.434 -12.328 -23.845 1.00 87.25 179 PHE A C 1
ATOM 1503 O O . PHE A 1 179 ? 23.302 -12.199 -24.330 1.00 87.25 179 PHE A O 1
ATOM 1510 N N . LYS A 1 180 ? 25.196 -13.410 -24.067 1.00 86.75 180 LYS A N 1
ATOM 1511 C CA . LYS A 1 180 ? 24.800 -14.563 -24.898 1.00 86.75 180 LYS A CA 1
ATOM 1512 C C . LYS A 1 180 ? 23.932 -15.572 -24.143 1.00 86.75 180 LYS A C 1
ATOM 1514 O O . LYS A 1 180 ? 23.370 -16.475 -24.757 1.00 86.75 180 LYS A O 1
ATOM 1519 N N . GLN A 1 181 ? 23.810 -15.441 -22.822 1.00 88.81 181 GLN A N 1
ATOM 1520 C CA . GLN A 1 181 ? 22.988 -16.342 -22.021 1.00 88.81 181 GLN A CA 1
ATOM 1521 C C . GLN A 1 181 ? 21.489 -16.147 -22.284 1.00 88.81 181 GLN A C 1
ATOM 1523 O O . GLN A 1 181 ? 21.035 -15.150 -22.855 1.00 88.81 181 GLN A O 1
ATOM 1528 N N . THR A 1 182 ? 20.698 -17.121 -21.830 1.00 91.50 182 THR A N 1
ATOM 1529 C CA . THR A 1 182 ? 19.237 -17.096 -21.965 1.00 91.50 182 THR A CA 1
ATOM 1530 C C . THR A 1 182 ? 18.618 -15.865 -21.296 1.00 91.50 182 THR A C 1
ATOM 1532 O O . THR A 1 182 ? 19.155 -15.331 -20.323 1.00 91.50 182 THR A O 1
ATOM 1535 N N . PHE A 1 183 ? 17.437 -15.450 -21.769 1.00 89.88 183 PHE A N 1
ATOM 1536 C CA . PHE A 1 183 ? 16.655 -14.374 -21.147 1.00 89.88 183 PHE A CA 1
ATOM 1537 C C . PHE A 1 183 ? 16.503 -14.567 -19.632 1.00 89.88 183 PHE A C 1
ATOM 1539 O O . PHE A 1 183 ? 16.722 -13.632 -18.867 1.00 89.88 183 PHE A O 1
ATOM 1546 N N . LYS A 1 184 ? 16.186 -15.796 -19.201 1.00 91.62 184 LYS A N 1
ATOM 1547 C CA . LYS A 1 184 ? 15.989 -16.133 -17.790 1.00 91.62 184 LYS A CA 1
ATOM 1548 C C . LYS A 1 184 ? 17.226 -15.805 -16.960 1.00 91.62 184 LYS A C 1
ATOM 1550 O O . LYS A 1 184 ? 17.088 -15.180 -15.916 1.00 91.62 184 LYS A O 1
ATOM 1555 N N . THR A 1 185 ? 18.415 -16.198 -17.419 1.00 91.69 185 THR A N 1
ATOM 1556 C CA . THR A 1 185 ? 19.642 -15.953 -16.654 1.00 91.69 185 THR A CA 1
ATOM 1557 C C . THR A 1 185 ? 19.961 -14.468 -16.578 1.00 91.69 185 THR A C 1
ATOM 1559 O O . THR A 1 185 ? 20.233 -13.962 -15.496 1.00 91.69 185 THR A O 1
ATOM 1562 N N . LYS A 1 186 ? 19.834 -13.745 -17.695 1.00 92.25 186 LYS A N 1
ATOM 1563 C CA . LYS A 1 186 ? 20.073 -12.297 -17.730 1.00 92.25 186 LYS A CA 1
ATOM 1564 C C . LYS A 1 186 ? 19.114 -11.555 -16.793 1.00 92.25 186 LYS A C 1
ATOM 1566 O O . LYS A 1 186 ? 19.552 -10.763 -15.968 1.00 92.25 186 LYS A O 1
ATOM 1571 N N . TYR A 1 187 ? 17.822 -11.877 -16.856 1.00 94.06 187 TYR A N 1
ATOM 1572 C CA . TYR A 1 187 ? 16.794 -11.260 -16.018 1.00 94.06 187 TYR A CA 1
ATOM 1573 C C . TYR A 1 187 ? 16.981 -11.560 -14.525 1.00 94.06 187 TYR A C 1
ATOM 1575 O O . TYR A 1 187 ? 16.993 -10.642 -13.704 1.00 94.06 187 TYR A O 1
ATOM 1583 N N . VAL A 1 188 ? 17.153 -12.834 -14.157 1.00 94.69 188 VAL A N 1
ATOM 1584 C CA . VAL A 1 188 ? 17.322 -13.235 -12.751 1.00 94.69 188 VAL A CA 1
ATOM 1585 C C . VAL A 1 188 ? 18.579 -12.607 -12.159 1.00 94.69 188 VAL A C 1
ATOM 1587 O O . VAL A 1 188 ? 18.513 -12.057 -11.068 1.00 94.69 188 VAL A O 1
ATOM 1590 N N . THR A 1 189 ? 19.698 -12.607 -12.882 1.00 94.00 189 THR A N 1
ATOM 1591 C CA . THR A 1 189 ? 20.947 -12.020 -12.386 1.00 94.00 189 THR A CA 1
ATOM 1592 C C . THR A 1 189 ? 20.842 -10.502 -12.204 1.00 94.00 189 THR A C 1
ATOM 1594 O O . THR A 1 189 ? 21.240 -9.987 -11.161 1.00 94.00 189 THR A O 1
ATOM 1597 N N . SER A 1 190 ? 20.255 -9.772 -13.159 1.00 94.44 190 SER A N 1
ATOM 1598 C CA . SER A 1 190 ? 20.098 -8.314 -13.029 1.00 94.44 190 SER A CA 1
ATOM 1599 C C . SER A 1 190 ? 19.103 -7.917 -11.935 1.00 94.44 190 SER A C 1
ATOM 1601 O O . SER A 1 190 ? 19.337 -6.961 -11.199 1.00 94.44 190 SER A O 1
ATOM 1603 N N . THR A 1 191 ? 18.000 -8.656 -11.788 1.00 94.88 191 THR A N 1
ATOM 1604 C CA . THR A 1 191 ? 17.041 -8.428 -10.691 1.00 94.88 191 THR A CA 1
ATOM 1605 C C . THR A 1 191 ? 17.608 -8.823 -9.331 1.00 94.88 191 THR A C 1
ATOM 1607 O O . THR A 1 191 ? 17.334 -8.137 -8.353 1.00 94.88 191 THR A O 1
ATOM 1610 N N . TYR A 1 192 ? 18.443 -9.863 -9.261 1.00 94.75 192 TYR A N 1
ATOM 1611 C CA . TYR A 1 192 ? 19.183 -10.221 -8.054 1.00 94.75 192 TYR A CA 1
ATOM 1612 C C . TYR A 1 192 ? 20.128 -9.092 -7.629 1.00 94.75 192 TYR A C 1
ATOM 1614 O O . TYR A 1 192 ? 20.084 -8.681 -6.474 1.00 94.75 192 TYR A O 1
ATOM 1622 N N . PHE A 1 193 ? 20.899 -8.516 -8.557 1.00 93.75 193 PHE A N 1
ATOM 1623 C CA . PHE A 1 193 ? 21.755 -7.367 -8.249 1.00 93.75 193 PHE A CA 1
ATOM 1624 C C . PHE A 1 193 ? 20.949 -6.155 -7.750 1.00 93.75 193 PHE A C 1
ATOM 1626 O O . PHE A 1 193 ? 21.301 -5.531 -6.752 1.00 93.75 193 PHE A O 1
ATOM 1633 N N . ALA A 1 194 ? 19.804 -5.859 -8.373 1.00 93.81 194 ALA A N 1
ATOM 1634 C CA . ALA A 1 194 ? 18.903 -4.823 -7.867 1.00 93.81 194 ALA A CA 1
ATOM 1635 C C . ALA A 1 194 ? 18.359 -5.150 -6.463 1.00 93.81 194 ALA A C 1
ATOM 1637 O O . ALA A 1 194 ? 18.258 -4.262 -5.616 1.00 93.81 194 ALA A O 1
ATOM 1638 N N . MET A 1 195 ? 18.026 -6.417 -6.207 1.00 92.56 195 MET A N 1
ATOM 1639 C CA . MET A 1 195 ? 17.496 -6.890 -4.931 1.00 92.56 195 MET A CA 1
ATOM 1640 C C . MET A 1 195 ? 18.525 -6.789 -3.804 1.00 92.56 195 MET A C 1
ATOM 1642 O O . MET A 1 195 ? 18.146 -6.375 -2.714 1.00 92.56 195 MET A O 1
ATOM 1646 N N . THR A 1 196 ? 19.801 -7.110 -4.040 1.00 92.69 196 THR A N 1
ATOM 1647 C CA . THR A 1 196 ? 20.848 -7.024 -3.002 1.00 92.69 196 THR A CA 1
ATOM 1648 C C . THR A 1 196 ? 21.117 -5.585 -2.562 1.00 92.69 196 THR A C 1
ATOM 1650 O O . THR A 1 196 ? 21.420 -5.360 -1.387 1.00 92.69 196 THR A O 1
ATOM 1653 N N . ILE A 1 197 ? 20.958 -4.617 -3.474 1.00 90.62 197 ILE A N 1
ATOM 1654 C CA . ILE A 1 197 ? 20.999 -3.177 -3.176 1.00 90.62 197 ILE A CA 1
ATOM 1655 C C . ILE A 1 197 ? 19.728 -2.754 -2.432 1.00 90.62 197 ILE A C 1
ATOM 1657 O O . ILE A 1 197 ? 19.810 -2.075 -1.408 1.00 90.62 197 ILE A O 1
ATOM 1661 N N . TYR A 1 198 ? 18.557 -3.188 -2.911 1.00 88.81 198 TYR A N 1
ATOM 1662 C CA . TYR A 1 198 ? 17.268 -2.870 -2.295 1.00 88.81 198 TYR A CA 1
ATOM 1663 C C . TYR A 1 198 ? 17.180 -3.375 -0.846 1.00 88.81 198 TYR A C 1
ATOM 1665 O O . TYR A 1 198 ? 16.777 -2.660 0.066 1.00 88.81 198 TYR A O 1
ATOM 1673 N N . SER A 1 199 ? 17.606 -4.609 -0.592 1.00 88.81 199 SER A N 1
ATOM 1674 C CA . SER A 1 199 ? 17.593 -5.193 0.750 1.00 88.81 199 SER A CA 1
ATOM 1675 C C . SER A 1 199 ? 18.749 -4.720 1.633 1.00 88.81 199 SER A C 1
ATOM 1677 O O . SER A 1 199 ? 18.896 -5.237 2.737 1.00 88.81 199 SER A O 1
ATOM 1679 N N . THR A 1 200 ? 19.600 -3.813 1.137 1.00 90.12 200 THR A N 1
ATOM 1680 C CA . THR A 1 200 ? 20.806 -3.315 1.819 1.00 90.12 200 THR A CA 1
ATOM 1681 C C . THR A 1 200 ? 21.732 -4.433 2.320 1.00 90.12 200 THR A C 1
ATOM 1683 O O . THR A 1 200 ? 22.388 -4.276 3.344 1.00 90.12 200 THR A O 1
ATOM 1686 N N . VAL A 1 201 ? 21.759 -5.581 1.628 1.00 92.50 201 VAL A N 1
ATOM 1687 C CA . VAL A 1 201 ? 22.599 -6.735 2.004 1.00 92.50 201 VAL A CA 1
ATOM 1688 C C . VAL A 1 201 ? 23.973 -6.625 1.353 1.00 92.50 201 VAL A C 1
ATOM 1690 O O . VAL A 1 201 ? 24.977 -6.758 2.040 1.00 92.50 201 VAL A O 1
ATOM 1693 N N . GLY A 1 202 ? 24.014 -6.362 0.040 1.00 88.88 202 GLY A N 1
ATOM 1694 C CA . GLY A 1 202 ? 25.251 -6.071 -0.691 1.00 88.88 202 GLY A CA 1
ATOM 1695 C C . GLY A 1 202 ? 26.363 -7.118 -0.542 1.00 88.88 202 GLY A C 1
ATOM 1696 O O . GLY A 1 202 ? 27.433 -6.798 -0.040 1.00 88.88 202 GLY A O 1
ATOM 1697 N N . PHE A 1 203 ? 26.152 -8.349 -1.025 1.00 91.62 203 PHE A N 1
ATOM 1698 C CA . PHE A 1 203 ? 27.153 -9.429 -0.947 1.00 91.62 203 PHE A CA 1
ATOM 1699 C C . PHE A 1 203 ? 28.490 -9.127 -1.657 1.00 91.62 203 PHE A C 1
ATOM 1701 O O . PHE A 1 203 ? 29.483 -9.795 -1.382 1.00 91.62 203 PHE A O 1
ATOM 1708 N N . GLY A 1 204 ? 28.523 -8.146 -2.567 1.00 88.19 204 GLY A N 1
ATOM 1709 C CA . GLY A 1 204 ? 29.726 -7.730 -3.301 1.00 88.19 204 GLY A CA 1
ATOM 1710 C C . GLY A 1 204 ? 30.092 -8.621 -4.495 1.00 88.19 204 GLY A C 1
ATOM 1711 O O . GLY A 1 204 ? 31.058 -8.340 -5.201 1.00 88.19 204 GLY A O 1
ATOM 1712 N N . ASP A 1 205 ? 29.301 -9.661 -4.755 1.00 88.88 205 ASP A N 1
ATOM 1713 C CA . ASP A 1 205 ? 29.427 -10.567 -5.900 1.00 88.88 205 ASP A CA 1
ATOM 1714 C C . ASP A 1 205 ? 29.122 -9.893 -7.246 1.00 88.88 205 ASP A C 1
ATOM 1716 O O . ASP A 1 205 ? 29.692 -10.273 -8.269 1.00 88.88 205 ASP A O 1
ATOM 1720 N N . TYR A 1 206 ? 28.275 -8.864 -7.224 1.00 90.81 206 TYR A N 1
ATOM 1721 C CA . TYR A 1 206 ? 28.088 -7.895 -8.300 1.00 90.81 206 TYR A CA 1
ATOM 1722 C C . TYR A 1 206 ? 28.246 -6.482 -7.733 1.00 90.81 206 TYR A C 1
ATOM 1724 O O . TYR A 1 206 ? 27.721 -6.170 -6.661 1.00 90.81 206 TYR A O 1
ATOM 1732 N N . HIS A 1 207 ? 28.966 -5.619 -8.446 1.00 90.25 207 HIS A N 1
ATOM 1733 C CA . HIS A 1 207 ? 29.206 -4.233 -8.048 1.00 90.25 207 HIS A CA 1
ATOM 1734 C C . HIS A 1 207 ? 29.412 -3.355 -9.282 1.00 90.25 207 HIS A C 1
ATOM 1736 O O . HIS A 1 207 ? 29.853 -3.835 -10.316 1.00 90.25 207 HIS A O 1
ATOM 1742 N N . ALA A 1 208 ? 29.079 -2.069 -9.182 1.00 90.94 208 ALA A N 1
ATOM 1743 C CA . ALA A 1 208 ? 29.289 -1.123 -10.273 1.00 90.94 208 ALA A CA 1
ATOM 1744 C C . ALA A 1 208 ? 30.786 -0.921 -10.556 1.00 90.94 208 ALA A C 1
ATOM 1746 O O . ALA A 1 208 ? 31.553 -0.675 -9.623 1.00 90.94 208 ALA A O 1
ATOM 1747 N N . CYS A 1 209 ? 31.175 -0.963 -11.831 1.00 88.81 209 CYS A N 1
ATOM 1748 C CA . CYS A 1 209 ? 32.558 -0.742 -12.262 1.00 88.81 209 CYS A CA 1
ATOM 1749 C C . CYS A 1 209 ? 32.712 0.574 -13.033 1.00 88.81 209 CYS A C 1
ATOM 1751 O O . CYS A 1 209 ? 33.698 1.284 -12.831 1.00 88.81 209 CYS A O 1
ATOM 1753 N N . SER A 1 210 ? 31.742 0.934 -13.880 1.00 87.88 210 SER A N 1
ATOM 1754 C CA . SER A 1 210 ? 31.776 2.201 -14.622 1.00 87.88 210 SER A CA 1
ATOM 1755 C C . SER A 1 210 ? 31.192 3.366 -13.818 1.00 87.88 210 SER A C 1
ATOM 1757 O O . SER A 1 210 ? 30.343 3.189 -12.942 1.00 87.88 210 SER A O 1
ATOM 1759 N N . VAL A 1 211 ? 31.589 4.597 -14.160 1.00 87.25 211 VAL A N 1
ATOM 1760 C CA . VAL A 1 211 ? 31.053 5.821 -13.531 1.00 87.25 211 VAL A CA 1
ATOM 1761 C C . VAL A 1 211 ? 29.528 5.905 -13.687 1.00 87.25 211 VAL A C 1
ATOM 1763 O O . VAL A 1 211 ? 28.826 6.266 -12.743 1.00 87.25 211 VAL A O 1
ATOM 1766 N N . ALA A 1 212 ? 28.995 5.515 -14.849 1.00 85.62 212 ALA A N 1
ATOM 1767 C CA . ALA A 1 212 ? 27.555 5.478 -15.099 1.00 85.62 212 ALA A CA 1
ATOM 1768 C C . ALA A 1 212 ? 26.827 4.479 -14.182 1.00 85.62 212 ALA A C 1
ATOM 1770 O O . ALA A 1 212 ? 25.773 4.801 -13.623 1.00 85.62 212 ALA A O 1
ATOM 1771 N N . GLU A 1 213 ? 27.388 3.285 -13.979 1.00 89.94 213 GLU A N 1
ATOM 1772 C CA . GLU A 1 213 ? 26.834 2.292 -13.054 1.00 89.94 213 GLU A CA 1
ATOM 1773 C C . GLU A 1 213 ? 26.917 2.769 -11.601 1.00 89.94 213 GLU A C 1
ATOM 1775 O O . GLU A 1 213 ? 25.958 2.591 -10.850 1.00 89.94 213 GLU A O 1
ATOM 1780 N N . MET A 1 214 ? 28.014 3.425 -11.209 1.00 91.81 214 MET A N 1
ATOM 1781 C CA . MET A 1 214 ? 28.179 3.974 -9.859 1.00 91.81 214 MET A CA 1
ATOM 1782 C C . MET A 1 214 ? 27.128 5.046 -9.562 1.00 91.81 214 MET A C 1
ATOM 1784 O O . MET A 1 214 ? 26.454 4.970 -8.534 1.00 91.81 214 MET A O 1
ATOM 1788 N N . ILE A 1 215 ? 26.920 5.996 -10.482 1.00 91.50 215 ILE A N 1
ATOM 1789 C CA . ILE A 1 215 ? 25.869 7.021 -10.361 1.00 91.50 215 ILE A CA 1
ATOM 1790 C C . ILE A 1 215 ? 24.489 6.359 -10.263 1.00 91.50 215 ILE A C 1
ATOM 1792 O O . ILE A 1 215 ? 23.679 6.718 -9.408 1.00 91.50 215 ILE A O 1
ATOM 1796 N N . THR A 1 216 ? 24.228 5.351 -11.096 1.00 89.88 216 THR A N 1
ATOM 1797 C CA . THR A 1 216 ? 22.964 4.599 -11.084 1.00 89.88 216 THR A CA 1
ATOM 1798 C C . THR A 1 216 ? 22.739 3.899 -9.742 1.00 89.88 216 THR A C 1
ATOM 1800 O O . THR A 1 216 ? 21.645 3.977 -9.183 1.00 89.88 216 THR A O 1
ATOM 1803 N N . CYS A 1 217 ? 23.773 3.269 -9.178 1.00 92.19 217 CYS A N 1
ATOM 1804 C CA . CYS A 1 217 ? 23.727 2.674 -7.844 1.00 92.19 217 CYS A CA 1
ATOM 1805 C C . CYS A 1 217 ? 23.460 3.713 -6.752 1.00 92.19 217 CYS A C 1
ATOM 1807 O O . CYS A 1 217 ? 22.628 3.455 -5.887 1.00 92.19 217 CYS A O 1
ATOM 1809 N N . MET A 1 218 ? 24.079 4.896 -6.811 1.00 92.75 218 MET A N 1
ATOM 1810 C CA . MET A 1 218 ? 23.800 5.976 -5.855 1.00 92.75 218 MET A CA 1
ATOM 1811 C C . MET A 1 218 ? 22.330 6.413 -5.913 1.00 92.75 218 MET A C 1
ATOM 1813 O O . MET A 1 218 ? 21.674 6.512 -4.874 1.00 92.75 218 MET A O 1
ATOM 1817 N N . ILE A 1 219 ? 21.777 6.606 -7.116 1.00 92.19 219 ILE A N 1
ATOM 1818 C CA . ILE A 1 219 ? 20.359 6.960 -7.296 1.00 92.19 219 ILE A CA 1
ATOM 1819 C C . ILE A 1 219 ? 19.449 5.845 -6.757 1.00 92.19 219 ILE A C 1
ATOM 1821 O O . ILE A 1 219 ? 18.462 6.134 -6.071 1.00 92.19 219 ILE A O 1
ATOM 1825 N N . ASN A 1 220 ? 19.785 4.578 -7.019 1.00 91.38 220 ASN A N 1
ATOM 1826 C CA . ASN A 1 220 ? 19.040 3.434 -6.497 1.00 91.38 220 ASN A CA 1
ATOM 1827 C C . ASN A 1 220 ? 19.059 3.401 -4.963 1.00 91.38 220 ASN A C 1
ATOM 1829 O O . ASN A 1 220 ? 18.002 3.325 -4.344 1.00 91.38 220 ASN A O 1
ATOM 1833 N N . MET A 1 221 ? 20.225 3.560 -4.335 1.00 91.69 221 MET A N 1
ATOM 1834 C CA . MET A 1 221 ? 20.357 3.567 -2.873 1.00 91.69 221 MET A CA 1
ATOM 1835 C C . MET A 1 221 ? 19.547 4.691 -2.212 1.00 91.69 221 MET A C 1
ATOM 1837 O O . MET A 1 221 ? 18.867 4.446 -1.212 1.00 91.69 221 MET A O 1
ATOM 1841 N N . ILE A 1 222 ? 19.558 5.903 -2.781 1.00 91.50 222 ILE A N 1
ATOM 1842 C CA . ILE A 1 222 ? 18.746 7.030 -2.288 1.00 91.50 222 ILE A CA 1
ATOM 1843 C C . ILE A 1 222 ? 17.253 6.701 -2.402 1.00 91.50 222 ILE A C 1
ATOM 1845 O O . ILE A 1 222 ? 16.502 6.840 -1.435 1.00 91.50 222 ILE A O 1
ATOM 1849 N N . THR A 1 223 ? 16.828 6.214 -3.571 1.00 88.88 223 THR A N 1
ATOM 1850 C CA . THR A 1 223 ? 15.428 5.843 -3.830 1.00 88.88 223 THR A CA 1
ATOM 1851 C C . THR A 1 223 ? 14.965 4.738 -2.881 1.00 88.88 223 THR A C 1
ATOM 1853 O O . THR A 1 223 ? 13.885 4.824 -2.297 1.00 88.88 223 THR A O 1
ATOM 1856 N N . ASN A 1 224 ? 15.798 3.719 -2.685 1.00 87.06 224 ASN A N 1
ATOM 1857 C CA . ASN A 1 224 ? 15.529 2.593 -1.805 1.00 87.06 224 ASN A CA 1
ATOM 1858 C C . ASN A 1 224 ? 15.407 3.021 -0.335 1.00 87.06 224 ASN A C 1
ATOM 1860 O O . ASN A 1 224 ? 14.478 2.610 0.360 1.00 87.06 224 ASN A O 1
ATOM 1864 N N . THR A 1 225 ? 16.296 3.899 0.130 1.00 87.31 225 THR A N 1
ATOM 1865 C CA . THR A 1 225 ? 16.229 4.437 1.497 1.00 87.31 225 THR A CA 1
ATOM 1866 C C . THR A 1 225 ? 14.917 5.196 1.717 1.00 87.31 225 THR A C 1
ATOM 1868 O O . THR A 1 225 ? 14.239 4.988 2.719 1.00 87.31 225 THR A O 1
ATOM 1871 N N . GLY A 1 226 ? 14.500 6.018 0.747 1.00 87.62 226 GLY A N 1
ATOM 1872 C CA . GLY A 1 226 ? 13.217 6.723 0.810 1.00 87.62 226 GLY A CA 1
ATOM 1873 C C . GLY A 1 226 ? 12.010 5.778 0.836 1.00 87.62 226 GLY A C 1
ATOM 1874 O O . GLY A 1 226 ? 11.123 5.929 1.676 1.00 87.62 226 GLY A O 1
ATOM 1875 N N . LEU A 1 227 ? 11.985 4.775 -0.048 1.00 85.19 227 LEU A N 1
ATOM 1876 C CA . LEU A 1 227 ? 10.892 3.800 -0.112 1.00 85.19 227 LEU A CA 1
ATOM 1877 C C . LEU A 1 227 ? 10.810 2.945 1.159 1.00 85.19 227 LEU A C 1
ATOM 1879 O O . LEU A 1 227 ? 9.726 2.771 1.705 1.00 85.19 227 LEU A O 1
ATOM 1883 N N . SER A 1 228 ? 11.936 2.439 1.660 1.00 82.44 228 SER A N 1
ATOM 1884 C CA . SER A 1 228 ? 11.970 1.627 2.886 1.00 82.44 228 SER A CA 1
ATOM 1885 C C . SER A 1 228 ? 11.573 2.426 4.137 1.00 82.44 228 SER A C 1
ATOM 1887 O O . SER A 1 228 ? 10.880 1.892 5.005 1.00 82.44 228 SER A O 1
ATOM 1889 N N . ALA A 1 229 ? 11.905 3.720 4.205 1.00 87.38 229 ALA A N 1
ATOM 1890 C CA . ALA A 1 229 ? 11.454 4.604 5.282 1.00 87.38 229 ALA A CA 1
ATOM 1891 C C . ALA A 1 229 ? 9.929 4.805 5.276 1.00 87.38 229 ALA A C 1
ATOM 1893 O O . ALA A 1 229 ? 9.282 4.633 6.310 1.00 87.38 229 ALA A O 1
ATOM 1894 N N . GLN A 1 230 ? 9.336 5.090 4.110 1.00 84.75 230 GLN A N 1
ATOM 1895 C CA . GLN A 1 230 ? 7.876 5.236 3.970 1.00 84.75 230 GLN A CA 1
ATOM 1896 C C . GLN A 1 230 ? 7.124 3.974 4.399 1.00 84.75 230 GLN A C 1
ATOM 1898 O O . GLN A 1 230 ? 6.034 4.024 4.968 1.00 84.75 230 GLN A O 1
ATOM 1903 N N . VAL A 1 231 ? 7.712 2.819 4.119 1.00 78.38 231 VAL A N 1
ATOM 1904 C CA . VAL A 1 231 ? 7.155 1.513 4.468 1.00 78.38 231 VAL A CA 1
ATOM 1905 C C . VAL A 1 231 ? 7.153 1.301 5.971 1.00 78.38 231 VAL A C 1
ATOM 1907 O O . VAL A 1 231 ? 6.138 0.887 6.540 1.00 78.38 231 VAL A O 1
ATOM 1910 N N . LEU A 1 232 ? 8.281 1.601 6.614 1.00 83.88 232 LEU A N 1
ATOM 1911 C CA . LEU A 1 232 ? 8.394 1.530 8.061 1.00 83.88 232 LEU A CA 1
ATOM 1912 C C . LEU A 1 232 ? 7.375 2.466 8.730 1.00 83.88 232 LEU A C 1
ATOM 1914 O O . LEU A 1 232 ? 6.706 2.059 9.679 1.00 83.88 232 LEU A O 1
ATOM 1918 N N . GLU A 1 233 ? 7.192 3.674 8.194 1.00 86.25 233 GLU A N 1
ATOM 1919 C CA . GLU A 1 233 ? 6.213 4.650 8.683 1.00 86.25 233 GLU A CA 1
ATOM 1920 C C . GLU A 1 233 ? 4.767 4.131 8.600 1.00 86.25 233 GLU A C 1
ATOM 1922 O O . GLU 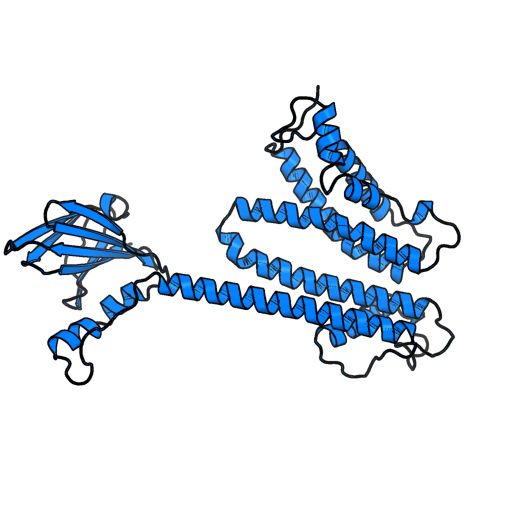A 1 233 ? 4.035 4.178 9.590 1.00 86.25 233 GLU A O 1
ATOM 1927 N N . GLN A 1 234 ? 4.360 3.551 7.466 1.00 80.81 234 GLN A N 1
ATOM 1928 C CA . GLN A 1 234 ? 3.016 2.973 7.314 1.00 80.81 234 GLN A CA 1
ATOM 1929 C C . GLN A 1 234 ? 2.753 1.825 8.295 1.00 80.81 234 GLN A C 1
ATOM 1931 O O . GLN A 1 234 ? 1.659 1.720 8.858 1.00 80.81 234 GLN A O 1
ATOM 1936 N N . PHE A 1 235 ? 3.749 0.963 8.520 1.00 81.06 235 PHE A N 1
ATOM 1937 C CA . PHE A 1 235 ? 3.633 -0.117 9.498 1.00 81.06 235 PHE A CA 1
ATOM 1938 C C . PHE A 1 235 ? 3.474 0.430 10.922 1.00 81.06 235 PHE A C 1
ATOM 1940 O O . PHE A 1 235 ? 2.612 -0.038 11.673 1.00 81.06 235 PHE A O 1
ATOM 1947 N N . ILE A 1 236 ? 4.266 1.445 11.281 1.00 84.38 236 ILE A N 1
ATOM 1948 C CA . ILE A 1 236 ? 4.170 2.124 12.576 1.00 84.38 236 ILE A CA 1
ATOM 1949 C C . ILE A 1 236 ? 2.773 2.723 12.766 1.00 84.38 236 ILE A C 1
ATOM 1951 O O . ILE A 1 236 ? 2.170 2.500 13.820 1.00 84.38 236 ILE A O 1
ATOM 1955 N N . GLU A 1 237 ? 2.219 3.419 11.766 1.00 83.88 237 GLU A N 1
ATOM 1956 C CA . GLU A 1 237 ? 0.883 4.015 11.890 1.00 83.88 237 GLU A CA 1
ATOM 1957 C C . GLU A 1 237 ? -0.203 2.945 12.051 1.00 83.88 237 GLU A C 1
ATOM 1959 O O . GLU A 1 237 ? -1.028 3.052 12.955 1.00 83.88 237 GLU A O 1
ATOM 1964 N N . LEU A 1 238 ? -0.156 1.847 11.290 1.00 78.00 238 LEU A N 1
ATOM 1965 C CA . LEU A 1 238 ? -1.106 0.735 11.440 1.00 78.00 238 LEU A CA 1
ATOM 1966 C C . LEU A 1 238 ? -1.067 0.123 12.854 1.00 78.00 238 LEU A C 1
ATOM 1968 O O . LEU A 1 238 ? -2.108 -0.167 13.462 1.00 78.00 238 LEU A O 1
ATOM 1972 N N . VAL A 1 239 ? 0.136 -0.087 13.399 1.00 82.31 239 VAL A N 1
ATOM 1973 C CA . VAL A 1 239 ? 0.322 -0.595 14.768 1.00 82.31 239 VAL A CA 1
ATOM 1974 C C . VAL A 1 239 ? -0.206 0.413 15.790 1.00 82.31 239 VAL A C 1
ATOM 1976 O O . VAL A 1 239 ? -0.897 0.027 16.743 1.00 82.31 239 VAL A O 1
ATOM 1979 N N . ASN A 1 240 ? 0.065 1.701 15.586 1.00 83.19 240 ASN A N 1
ATOM 1980 C CA . ASN A 1 240 ? -0.415 2.777 16.444 1.00 83.19 240 ASN A CA 1
ATOM 1981 C C . ASN A 1 240 ? -1.939 2.906 16.406 1.00 83.19 240 ASN A C 1
ATOM 1983 O O . ASN A 1 240 ? -2.556 3.037 17.462 1.00 83.19 240 ASN A O 1
ATOM 1987 N N . GLU A 1 241 ? -2.576 2.792 15.245 1.00 78.12 241 GLU A N 1
ATOM 1988 C CA . GLU A 1 241 ? -4.033 2.783 15.114 1.00 78.12 241 GLU A CA 1
ATOM 1989 C C . GLU A 1 241 ? -4.668 1.610 15.861 1.00 78.12 241 GLU A C 1
ATOM 1991 O O . GLU A 1 241 ? -5.664 1.787 16.572 1.00 78.12 241 GLU A O 1
ATOM 1996 N N . ARG A 1 242 ? -4.086 0.407 15.761 1.00 71.25 242 ARG A N 1
ATOM 1997 C CA . ARG A 1 242 ? -4.539 -0.759 16.541 1.00 71.25 242 ARG A CA 1
ATOM 1998 C C . ARG A 1 242 ? -4.406 -0.514 18.044 1.00 71.25 242 ARG A C 1
ATOM 2000 O O . ARG A 1 242 ? -5.334 -0.820 18.795 1.00 71.25 242 ARG A O 1
ATOM 2007 N N . ARG A 1 243 ? -3.296 0.084 18.494 1.00 71.38 243 ARG A N 1
ATOM 2008 C CA . ARG A 1 243 ? -3.111 0.488 19.901 1.00 71.38 243 ARG A CA 1
ATOM 2009 C C . ARG A 1 243 ? -4.122 1.556 20.330 1.00 71.38 243 ARG A C 1
ATOM 2011 O O . ARG A 1 243 ? -4.719 1.418 21.395 1.00 71.38 243 ARG A O 1
ATOM 2018 N N . ARG A 1 244 ? -4.373 2.583 19.508 1.00 71.06 244 ARG A N 1
ATOM 2019 C CA . ARG A 1 244 ? -5.381 3.630 19.768 1.00 71.06 244 ARG A CA 1
ATOM 2020 C C . ARG A 1 244 ? -6.783 3.035 19.880 1.00 71.06 244 ARG A C 1
ATOM 2022 O O . ARG A 1 244 ? -7.510 3.420 20.787 1.00 71.06 244 ARG A O 1
ATOM 2029 N N . ARG A 1 245 ? -7.157 2.081 19.016 1.00 66.44 245 ARG A N 1
ATOM 2030 C CA . ARG A 1 245 ? -8.441 1.359 19.110 1.00 66.44 245 ARG A CA 1
ATOM 2031 C C . ARG A 1 245 ? -8.583 0.634 20.449 1.00 66.44 245 ARG A C 1
ATOM 2033 O O . ARG A 1 245 ? -9.597 0.817 21.106 1.00 66.44 245 ARG A O 1
ATOM 2040 N N . LYS A 1 246 ? -7.546 -0.077 20.906 1.00 61.81 246 LYS A N 1
ATOM 2041 C CA . LYS A 1 246 ? -7.544 -0.689 22.249 1.00 61.81 246 LYS A CA 1
ATOM 2042 C C . LYS A 1 246 ? -7.649 0.344 23.377 1.00 61.81 246 LYS A C 1
ATOM 2044 O O . LYS A 1 246 ? -8.376 0.123 24.334 1.00 61.81 246 LYS A O 1
ATOM 2049 N N . LYS A 1 247 ? -6.979 1.494 23.249 1.00 59.25 247 LYS A N 1
ATOM 2050 C CA . LYS A 1 247 ? -7.026 2.586 24.240 1.00 59.25 247 LYS A CA 1
ATOM 2051 C C . LYS A 1 247 ? -8.387 3.305 24.308 1.00 59.25 247 LYS A C 1
ATOM 2053 O O . LYS A 1 247 ? -8.631 4.028 25.268 1.00 59.25 247 LYS A O 1
ATOM 2058 N N . LYS A 1 248 ? -9.272 3.140 23.312 1.00 55.91 248 LYS A N 1
ATOM 2059 C CA . LYS A 1 248 ? -10.640 3.698 23.346 1.00 55.91 248 LYS A CA 1
ATOM 2060 C C . LYS A 1 248 ? -11.560 2.973 24.338 1.00 55.91 248 LYS A C 1
ATOM 2062 O O . LYS A 1 248 ? -12.562 3.556 24.744 1.00 55.91 248 LYS A O 1
ATOM 2067 N N . SER A 1 249 ? -11.215 1.764 24.781 1.00 59.72 249 SER A N 1
ATOM 2068 C CA . SER A 1 249 ? -11.757 1.205 26.022 1.00 59.72 249 SER A CA 1
ATOM 2069 C C . SER A 1 249 ? -11.125 1.977 27.180 1.00 59.72 249 SER A C 1
ATOM 2071 O O . SER A 1 249 ? -9.906 1.957 27.320 1.00 59.72 249 SER A O 1
ATOM 2073 N N . ALA A 1 250 ? -11.923 2.732 27.942 1.00 65.12 250 ALA A N 1
ATOM 2074 C CA . ALA A 1 250 ? -11.436 3.718 28.913 1.00 65.12 250 ALA A CA 1
ATOM 2075 C C . ALA A 1 250 ? -10.256 3.190 29.764 1.00 65.12 250 ALA A C 1
ATOM 2077 O O . ALA A 1 250 ? -10.349 2.074 30.286 1.00 65.12 250 ALA A O 1
ATOM 2078 N N . PRO A 1 251 ? -9.146 3.942 29.901 1.00 69.31 251 PRO A N 1
ATOM 2079 C CA . PRO A 1 251 ? -8.026 3.518 30.733 1.00 69.31 251 PRO A CA 1
ATOM 2080 C C . PRO A 1 251 ? -8.476 3.397 32.192 1.00 69.31 251 PRO A C 1
ATOM 2082 O O . PRO A 1 251 ? -9.195 4.262 32.691 1.00 69.31 251 PRO A O 1
ATOM 2085 N N . LEU A 1 252 ? -8.035 2.344 32.883 1.00 77.38 252 LEU A N 1
ATOM 2086 C CA . LEU A 1 252 ? -8.210 2.246 34.329 1.00 77.38 252 LEU A CA 1
ATOM 2087 C C . LEU A 1 252 ? -7.314 3.302 34.989 1.00 77.38 252 LEU A C 1
ATOM 2089 O O . LEU A 1 252 ? -6.090 3.178 34.977 1.00 77.38 252 LEU A O 1
ATOM 2093 N N . LEU A 1 253 ? -7.925 4.360 35.518 1.00 79.69 253 LEU A N 1
ATOM 2094 C CA . LEU A 1 253 ? -7.238 5.411 36.263 1.00 79.69 253 LEU A CA 1
ATOM 2095 C C . LEU A 1 253 ? -7.469 5.183 37.758 1.00 79.69 253 LEU A C 1
ATOM 2097 O O . LEU A 1 253 ? -8.611 5.149 38.210 1.00 79.69 253 LEU A O 1
ATOM 2101 N N . LEU A 1 254 ? -6.384 5.035 38.517 1.00 83.00 254 LEU A N 1
ATOM 2102 C CA . LEU A 1 254 ? -6.414 4.911 39.972 1.00 83.00 254 LEU A CA 1
ATOM 2103 C C . LEU A 1 254 ? -5.941 6.227 40.586 1.00 83.00 254 LEU A C 1
ATOM 2105 O O . LEU A 1 254 ? -4.798 6.627 40.384 1.00 83.00 254 LEU A O 1
ATOM 2109 N N . GLY A 1 255 ? -6.832 6.905 41.310 1.00 84.62 255 GLY A N 1
ATOM 2110 C CA . GLY A 1 255 ? -6.526 8.153 42.020 1.00 84.62 255 GLY A CA 1
ATOM 2111 C C . GLY A 1 255 ? -6.116 7.966 43.485 1.00 84.62 255 GLY A C 1
ATOM 2112 O O . GLY A 1 255 ? -5.879 8.952 44.173 1.00 84.62 255 GLY A O 1
ATOM 2113 N N . CYS A 1 256 ? -6.074 6.729 43.986 1.00 84.50 256 CYS A N 1
ATOM 2114 C CA . CYS A 1 256 ? -5.726 6.411 45.373 1.00 84.50 256 CYS A CA 1
ATOM 2115 C C . CYS A 1 256 ? -4.224 6.118 45.544 1.00 84.50 256 CYS A C 1
ATOM 2117 O O . CYS A 1 256 ? -3.567 5.666 44.605 1.00 84.50 256 CYS A O 1
ATOM 2119 N N . ASP A 1 257 ? -3.682 6.310 46.755 1.00 87.88 257 ASP A N 1
ATOM 2120 C CA . ASP A 1 257 ? -2.317 5.869 47.083 1.00 87.88 257 ASP A CA 1
ATOM 2121 C C . ASP A 1 257 ? -2.251 4.336 47.054 1.00 87.88 257 ASP A C 1
ATOM 2123 O O . ASP A 1 257 ? -2.812 3.654 47.912 1.00 87.88 257 ASP A O 1
ATOM 2127 N N . VAL A 1 258 ? -1.547 3.792 46.059 1.00 85.94 258 VAL A N 1
ATOM 2128 C CA . VAL A 1 258 ? -1.419 2.343 45.833 1.00 85.94 258 VAL A CA 1
ATOM 2129 C C . VAL A 1 258 ? -0.758 1.635 47.022 1.00 85.94 258 VAL A C 1
ATOM 2131 O O . VAL A 1 258 ? -0.989 0.447 47.237 1.00 85.94 258 VAL A O 1
ATOM 2134 N N . ARG A 1 259 ? 0.031 2.351 47.832 1.00 88.25 259 ARG A N 1
ATOM 2135 C CA . ARG A 1 259 ? 0.676 1.790 49.031 1.00 88.25 259 ARG A CA 1
ATOM 2136 C C . ARG A 1 259 ? -0.302 1.595 50.185 1.00 88.25 259 ARG A C 1
ATOM 2138 O O . ARG A 1 259 ? -0.022 0.801 51.075 1.00 88.25 259 ARG A O 1
ATOM 2145 N N . ASN A 1 260 ? -1.423 2.315 50.177 1.00 91.06 260 ASN A N 1
ATOM 2146 C CA . ASN A 1 260 ? -2.427 2.293 51.237 1.00 91.06 260 ASN A CA 1
ATOM 2147 C C . ASN A 1 260 ? -3.831 2.028 50.674 1.00 91.06 260 ASN A C 1
ATOM 2149 O O . ASN A 1 260 ? -4.804 2.715 50.983 1.00 91.06 260 ASN A O 1
ATOM 2153 N N . VAL A 1 261 ? -3.917 1.046 49.783 1.00 90.75 261 VAL A N 1
ATOM 2154 C CA . VAL A 1 261 ? -5.163 0.662 49.127 1.00 90.75 261 VAL A CA 1
ATOM 2155 C C . VAL A 1 261 ? -5.991 -0.254 50.037 1.00 90.75 261 VAL A C 1
ATOM 2157 O O . VAL A 1 261 ? -5.472 -1.195 50.642 1.00 90.75 261 VAL A O 1
ATOM 2160 N N . THR A 1 262 ? -7.294 0.008 50.156 1.00 93.19 262 THR A N 1
ATOM 2161 C CA . THR A 1 262 ? -8.183 -0.847 50.957 1.00 93.19 262 THR A CA 1
ATOM 2162 C C . THR A 1 262 ? -8.422 -2.186 50.257 1.00 93.19 262 THR A C 1
ATOM 2164 O O . THR A 1 262 ? -8.366 -2.277 49.029 1.00 93.19 262 THR A O 1
ATOM 2167 N N . LYS A 1 263 ? -8.722 -3.242 51.029 1.00 91.31 263 LYS A N 1
ATOM 2168 C CA . LYS A 1 263 ? -9.036 -4.572 50.471 1.00 91.31 263 LYS A CA 1
ATOM 2169 C C . LYS A 1 263 ? -10.214 -4.520 49.494 1.00 91.31 263 LYS A C 1
ATOM 2171 O O . LYS A 1 263 ? -10.133 -5.115 48.429 1.00 91.31 263 LYS A O 1
ATOM 2176 N N . GLU A 1 264 ? -11.244 -3.751 49.837 1.00 90.06 264 GLU A N 1
ATOM 2177 C CA . GLU A 1 264 ? -12.415 -3.511 48.988 1.00 90.06 264 GLU A CA 1
ATOM 2178 C C . GLU A 1 264 ? -12.029 -2.849 47.658 1.00 90.06 264 GLU A C 1
ATOM 2180 O O . GLU A 1 264 ? -12.380 -3.344 46.590 1.00 90.06 264 GLU A O 1
ATOM 2185 N N . THR A 1 265 ? -11.220 -1.781 47.697 1.00 90.19 265 THR A N 1
ATOM 2186 C CA . THR A 1 265 ? -10.734 -1.136 46.467 1.00 90.19 265 THR A CA 1
ATOM 2187 C C . THR A 1 265 ? -9.935 -2.126 45.623 1.00 90.19 265 THR A C 1
ATOM 2189 O O . THR A 1 265 ? -10.141 -2.194 44.413 1.00 90.19 265 THR A O 1
ATOM 2192 N N . MET A 1 266 ? -9.061 -2.930 46.244 1.00 90.00 266 MET A N 1
ATOM 2193 C CA . MET A 1 266 ? -8.280 -3.949 45.534 1.00 90.00 266 MET A CA 1
ATOM 2194 C C . MET A 1 266 ? -9.136 -5.016 44.873 1.00 90.00 266 MET A C 1
ATOM 2196 O O . MET A 1 266 ? -8.830 -5.415 43.751 1.00 90.00 266 MET A O 1
ATOM 2200 N N . GLU A 1 267 ? -10.202 -5.463 45.525 1.00 91.25 267 GLU A N 1
ATOM 2201 C CA . GLU A 1 267 ? -11.139 -6.429 44.956 1.00 91.25 267 GLU A CA 1
ATOM 2202 C C . GLU A 1 267 ? -11.804 -5.875 43.688 1.00 91.25 267 GLU A C 1
ATOM 2204 O O . GLU A 1 267 ? -11.842 -6.552 42.660 1.00 91.25 267 GLU A O 1
ATOM 2209 N N . ILE A 1 268 ? -12.208 -4.601 43.710 1.00 90.00 268 ILE A N 1
ATOM 2210 C CA . ILE A 1 268 ? -12.792 -3.922 42.548 1.00 90.00 268 ILE A CA 1
ATOM 2211 C C . ILE A 1 268 ? -11.763 -3.780 41.419 1.00 90.00 268 ILE A C 1
ATOM 2213 O O . ILE A 1 268 ? -12.032 -4.163 40.278 1.00 90.00 268 ILE A O 1
ATOM 2217 N N . VAL A 1 269 ? -10.571 -3.247 41.710 1.00 89.88 269 VAL A N 1
ATOM 2218 C CA . VAL A 1 269 ? -9.588 -2.905 40.662 1.00 89.88 269 VAL A CA 1
ATOM 2219 C C . VAL A 1 269 ? -8.866 -4.122 40.089 1.00 89.88 269 VAL A C 1
ATOM 2221 O O . VAL A 1 269 ? -8.318 -4.037 38.992 1.00 89.88 269 VAL A O 1
ATOM 2224 N N . SER A 1 270 ? -8.864 -5.252 40.805 1.00 90.94 270 SER A N 1
ATOM 2225 C CA . SER A 1 270 ? -8.258 -6.514 40.359 1.00 90.94 270 SER A CA 1
ATOM 2226 C C . SER A 1 270 ? -9.263 -7.513 39.773 1.00 90.94 270 SER A C 1
ATOM 2228 O O . SER A 1 270 ? -8.862 -8.610 39.367 1.00 90.94 270 SER A O 1
ATOM 2230 N N . ASN A 1 271 ? -10.548 -7.145 39.665 1.00 93.88 271 ASN A N 1
ATOM 2231 C CA . ASN A 1 271 ? -11.582 -8.005 39.096 1.00 93.88 271 ASN A CA 1
ATOM 2232 C C . ASN A 1 271 ? -11.272 -8.347 37.626 1.00 93.88 271 ASN A C 1
ATOM 2234 O O . ASN A 1 271 ? -11.484 -7.557 36.700 1.00 93.88 271 ASN A O 1
ATOM 2238 N N . LYS A 1 272 ? -10.792 -9.576 37.404 1.00 93.50 272 LYS A N 1
ATOM 2239 C CA . LYS A 1 272 ? -10.354 -10.065 36.090 1.00 93.50 272 LYS A CA 1
ATOM 2240 C C . LYS A 1 272 ? -11.471 -10.078 35.050 1.00 93.50 272 LYS A C 1
ATOM 2242 O O . LYS A 1 272 ? -11.180 -9.917 33.870 1.00 93.50 272 LYS A O 1
ATOM 2247 N N . GLU A 1 273 ? -12.724 -10.272 35.454 1.00 94.19 273 GLU A N 1
ATOM 2248 C CA . GLU A 1 273 ? -13.847 -10.341 34.516 1.00 94.19 273 GLU A CA 1
ATOM 2249 C C . GLU A 1 273 ? -14.246 -8.955 34.012 1.00 94.19 273 GLU A C 1
ATOM 2251 O O . GLU A 1 273 ? -14.462 -8.775 32.813 1.00 94.19 273 GLU A O 1
ATOM 2256 N N . VAL A 1 274 ? -14.255 -7.955 34.896 1.00 92.44 274 VAL A N 1
ATOM 2257 C CA . VAL A 1 274 ? -14.489 -6.552 34.521 1.00 92.44 274 VAL A CA 1
ATOM 2258 C C . VAL A 1 274 ? -13.335 -6.025 33.662 1.00 92.44 274 VAL A C 1
ATOM 2260 O O . VAL A 1 274 ? -13.567 -5.407 32.618 1.00 92.44 274 VAL A O 1
ATOM 2263 N N . ILE A 1 275 ? -12.086 -6.346 34.025 1.00 90.88 275 ILE A N 1
ATOM 2264 C CA . ILE A 1 275 ? -10.907 -6.030 33.202 1.00 90.88 275 ILE A CA 1
ATOM 2265 C C . ILE A 1 275 ? -11.008 -6.706 31.828 1.00 90.88 275 ILE A C 1
ATOM 2267 O O . ILE A 1 275 ? -10.709 -6.076 30.815 1.00 90.88 275 ILE A O 1
ATOM 2271 N N . ALA A 1 276 ? -11.465 -7.959 31.754 1.00 90.50 276 ALA A N 1
ATOM 2272 C CA . ALA A 1 276 ? -11.619 -8.670 30.485 1.00 90.50 276 ALA A CA 1
ATOM 2273 C C . ALA A 1 276 ? -12.655 -8.018 29.556 1.00 90.50 276 ALA A C 1
ATOM 2275 O O . ALA A 1 276 ? -12.479 -8.060 28.341 1.00 90.50 276 ALA A O 1
ATOM 2276 N N . VAL A 1 277 ? -13.699 -7.379 30.099 1.00 90.88 277 VAL A N 1
ATOM 2277 C CA . VAL A 1 277 ? -14.634 -6.572 29.297 1.00 90.88 277 VAL A CA 1
ATOM 2278 C C . VAL A 1 277 ? -13.935 -5.346 28.709 1.00 90.88 277 VAL A C 1
ATOM 2280 O O . VAL A 1 277 ? -14.102 -5.054 27.527 1.00 90.88 277 VAL A O 1
ATOM 2283 N N . ASN A 1 278 ? -13.111 -4.653 29.499 1.00 87.00 278 ASN A N 1
ATOM 2284 C CA . ASN A 1 278 ? -12.314 -3.524 29.013 1.00 87.00 278 ASN A CA 1
ATOM 2285 C C . ASN A 1 278 ? -11.282 -3.950 27.945 1.00 87.00 278 ASN A C 1
ATOM 2287 O O . ASN A 1 278 ? -11.079 -3.237 26.962 1.00 87.00 278 ASN A O 1
ATOM 2291 N N . GLN A 1 279 ? -10.670 -5.124 28.113 1.00 85.50 279 GLN A N 1
ATOM 2292 C CA . GLN A 1 279 ? -9.630 -5.681 27.238 1.00 85.50 279 GLN A CA 1
ATOM 2293 C C . GLN A 1 279 ? -10.179 -6.565 26.100 1.00 85.50 279 GLN A C 1
ATOM 2295 O O . GLN A 1 279 ? -9.414 -7.290 25.457 1.00 85.50 279 GLN A O 1
ATOM 2300 N N . ASP A 1 280 ? -11.488 -6.525 25.836 1.00 89.56 280 ASP A N 1
ATOM 2301 C CA . ASP A 1 280 ? -12.113 -7.344 24.799 1.00 89.56 280 ASP A CA 1
ATOM 2302 C C . ASP A 1 280 ? -11.569 -7.015 23.393 1.00 89.56 280 ASP A C 1
ATOM 2304 O O . ASP A 1 280 ? -11.344 -5.856 23.034 1.00 89.56 280 ASP A O 1
ATOM 2308 N N . LEU A 1 281 ? -11.380 -8.053 22.569 1.00 83.75 281 LEU A N 1
ATOM 2309 C CA . LEU A 1 281 ? -10.800 -7.953 21.223 1.00 83.75 281 LEU A CA 1
ATOM 2310 C C . LEU A 1 281 ? -11.575 -7.024 20.282 1.00 83.75 281 LEU A C 1
ATOM 2312 O O . LEU A 1 281 ? -10.980 -6.485 19.347 1.00 83.75 281 LEU A O 1
ATOM 2316 N N . LEU A 1 282 ? -12.883 -6.850 20.499 1.00 85.00 282 LEU A N 1
ATOM 2317 C CA . LEU A 1 282 ? -13.712 -5.998 19.654 1.00 85.00 282 LEU A CA 1
ATOM 2318 C C . LEU A 1 282 ? -13.412 -4.505 19.876 1.00 85.00 282 LEU A C 1
ATOM 2320 O O . LEU A 1 282 ? -13.563 -3.717 18.944 1.00 85.00 282 LEU A O 1
ATOM 2324 N N . GLY A 1 283 ? -12.960 -4.117 21.077 1.00 80.31 283 GLY A N 1
ATOM 2325 C CA . GLY A 1 283 ? -12.539 -2.746 21.397 1.00 80.31 283 GLY A CA 1
ATOM 2326 C C . GLY A 1 283 ? -13.617 -1.675 21.181 1.00 80.31 283 GLY A C 1
ATOM 2327 O O . GLY A 1 283 ? -13.293 -0.519 20.905 1.00 80.31 283 GLY A O 1
ATOM 2328 N N . VAL A 1 284 ? -14.898 -2.054 21.236 1.00 83.81 284 VAL A N 1
ATOM 2329 C CA . VAL A 1 284 ? -16.029 -1.133 21.063 1.00 83.81 284 VAL A CA 1
ATOM 2330 C C . VAL A 1 284 ? -16.456 -0.602 22.426 1.00 83.81 284 VAL A C 1
ATOM 2332 O O . VAL A 1 284 ? -16.788 -1.362 23.330 1.00 83.81 284 VAL A O 1
ATOM 2335 N N . GLN A 1 285 ? -16.473 0.722 22.563 1.00 83.44 285 GLN A N 1
ATOM 2336 C CA . GLN A 1 285 ? -16.903 1.387 23.788 1.00 83.44 285 GLN A CA 1
ATOM 2337 C C . GLN A 1 285 ? -18.407 1.183 24.033 1.00 83.44 285 GLN A C 1
ATOM 2339 O O . GLN A 1 285 ? -19.221 1.331 23.115 1.00 83.44 285 GLN A O 1
ATOM 2344 N N . ALA A 1 286 ? -18.775 0.897 25.285 1.00 88.44 286 ALA A N 1
ATOM 2345 C CA . ALA A 1 286 ? -20.169 0.877 25.713 1.00 88.44 286 ALA A CA 1
ATOM 2346 C C . ALA A 1 286 ? -20.799 2.274 25.618 1.00 88.44 286 ALA A C 1
ATOM 2348 O O . ALA A 1 286 ? -20.144 3.294 25.843 1.00 88.44 286 ALA A O 1
ATOM 2349 N N . LYS A 1 287 ? -22.090 2.320 25.300 1.00 91.06 287 LYS A N 1
ATOM 2350 C CA . LYS A 1 287 ? -22.873 3.554 25.203 1.00 91.06 287 LYS A CA 1
ATOM 2351 C C . LYS A 1 287 ? -23.984 3.531 26.237 1.00 91.06 287 LYS A C 1
ATOM 2353 O O . LYS A 1 287 ? -24.512 2.466 26.551 1.00 91.06 287 LYS A O 1
ATOM 2358 N N . LYS A 1 288 ? -24.376 4.709 26.718 1.00 93.75 288 LYS A N 1
ATOM 2359 C CA . LYS A 1 288 ? -25.611 4.862 27.482 1.00 93.75 288 LYS A CA 1
ATOM 2360 C C . LYS A 1 288 ? -26.784 4.624 26.536 1.00 93.75 288 LYS A C 1
ATOM 2362 O O . LYS A 1 288 ? -27.001 5.417 25.624 1.00 93.75 288 LYS A O 1
ATOM 2367 N N . VAL A 1 289 ? -27.484 3.511 26.721 1.00 94.25 289 VAL A N 1
ATOM 2368 C CA . VAL A 1 289 ? -28.603 3.101 25.862 1.00 94.25 289 VAL A CA 1
ATOM 2369 C C . VAL A 1 289 ? -29.937 3.631 26.373 1.00 94.25 289 VAL A C 1
ATOM 2371 O O . VAL A 1 289 ? -30.821 3.915 25.573 1.00 94.25 289 VAL A O 1
ATOM 2374 N N . ARG A 1 290 ? -30.077 3.811 27.694 1.00 93.00 290 ARG A N 1
ATOM 2375 C CA . ARG A 1 290 ? -31.286 4.368 28.314 1.00 93.00 290 ARG A CA 1
ATOM 2376 C C . ARG A 1 290 ? -30.959 5.098 29.615 1.00 93.00 290 ARG A C 1
ATOM 2378 O O . ARG A 1 290 ? -29.980 4.768 30.284 1.00 93.00 290 ARG A O 1
ATOM 2385 N N . MET A 1 291 ? -31.776 6.089 29.953 1.00 92.19 291 MET A N 1
ATOM 2386 C CA . MET A 1 291 ? -31.712 6.837 31.207 1.00 92.19 291 MET A CA 1
ATOM 2387 C C . MET A 1 291 ? -33.136 7.165 31.659 1.00 92.19 291 MET A C 1
ATOM 2389 O O . MET A 1 291 ? -33.899 7.739 30.885 1.00 92.19 291 MET A O 1
ATOM 2393 N N . GLU A 1 292 ? -33.481 6.797 32.889 1.00 89.94 292 GLU A N 1
ATOM 2394 C CA . GLU A 1 292 ? -34.791 7.027 33.508 1.00 89.94 292 GLU A CA 1
ATOM 2395 C C . GLU A 1 292 ? -34.575 7.614 34.904 1.00 89.94 292 GLU A C 1
ATOM 2397 O O . GLU A 1 292 ? -34.268 6.895 35.854 1.00 89.94 292 GLU A O 1
ATOM 2402 N N . GLY A 1 293 ? -34.680 8.941 35.019 1.00 90.31 293 GLY A N 1
ATOM 2403 C CA . GLY A 1 293 ? -34.294 9.648 36.242 1.00 90.31 293 GLY A CA 1
ATOM 2404 C C . GLY A 1 293 ? -32.825 9.383 36.582 1.00 90.31 293 GLY A C 1
ATOM 2405 O O . GLY A 1 293 ? -31.943 9.660 35.769 1.00 90.31 293 GLY A O 1
ATOM 2406 N N . ASP A 1 294 ? -32.586 8.799 37.756 1.00 92.25 294 ASP A N 1
ATOM 2407 C CA . ASP A 1 294 ? -31.251 8.449 38.251 1.00 92.25 294 ASP A CA 1
ATOM 2408 C C . ASP A 1 294 ? -30.768 7.045 37.839 1.00 92.25 294 ASP A C 1
ATOM 2410 O O . ASP A 1 294 ? -29.636 6.659 38.149 1.00 92.25 294 ASP A O 1
ATOM 2414 N N . ALA A 1 295 ? -31.602 6.267 37.144 1.00 94.50 295 ALA A N 1
ATOM 2415 C CA . ALA A 1 295 ? -31.237 4.955 36.627 1.00 94.50 295 ALA A CA 1
ATOM 2416 C C . ALA A 1 295 ? -30.646 5.067 35.217 1.00 94.50 295 ALA A C 1
ATOM 2418 O O . ALA A 1 295 ? -31.299 5.544 34.286 1.00 94.50 295 ALA A O 1
ATOM 2419 N N . GLU A 1 296 ? -29.426 4.570 35.029 1.00 95.62 296 GLU A N 1
ATOM 2420 C CA . GLU A 1 296 ? -28.759 4.515 33.729 1.00 95.62 296 GLU A CA 1
ATOM 2421 C C . GLU A 1 296 ? -28.497 3.070 33.295 1.00 95.62 296 GLU A C 1
ATOM 2423 O O . GLU A 1 296 ? -28.106 2.210 34.089 1.00 95.62 296 GLU A O 1
ATOM 2428 N N . ILE A 1 297 ? -28.673 2.820 31.996 1.00 96.44 297 ILE A N 1
ATOM 2429 C CA . ILE A 1 297 ? -28.334 1.554 31.349 1.00 96.44 297 ILE A CA 1
ATOM 2430 C C . ILE A 1 297 ? -27.238 1.829 30.331 1.00 96.44 297 ILE A C 1
ATOM 2432 O O . ILE A 1 297 ? -27.424 2.608 29.391 1.00 96.44 297 ILE A O 1
ATOM 2436 N N . TRP A 1 298 ? -26.107 1.155 30.496 1.00 96.00 298 TRP A N 1
ATOM 2437 C CA . TRP A 1 298 ? -24.995 1.192 29.557 1.00 96.00 298 TRP A CA 1
ATOM 2438 C C . TRP A 1 298 ? -24.825 -0.180 28.921 1.00 96.00 298 TRP A C 1
ATOM 2440 O O . TRP A 1 298 ? -24.866 -1.189 29.620 1.00 96.00 298 TRP A O 1
ATOM 2450 N N . ALA A 1 299 ? -24.622 -0.232 27.608 1.00 95.44 299 ALA A N 1
ATOM 2451 C CA . ALA A 1 299 ? -24.372 -1.488 26.914 1.00 95.44 299 ALA A CA 1
ATOM 2452 C C . ALA A 1 299 ? -23.354 -1.333 25.786 1.00 95.44 299 ALA A C 1
ATOM 2454 O O . ALA A 1 299 ? -23.253 -0.282 25.146 1.00 95.44 299 ALA A O 1
ATOM 2455 N N . GLY A 1 300 ? -22.586 -2.392 25.546 1.00 92.69 300 GLY A N 1
ATOM 2456 C CA . GLY A 1 300 ? -21.591 -2.450 24.481 1.00 92.69 300 GLY A CA 1
ATOM 2457 C C . GLY A 1 300 ? -21.408 -3.876 23.966 1.00 92.69 300 GLY A C 1
ATOM 2458 O O . GLY A 1 300 ? -21.376 -4.811 24.773 1.00 92.69 300 GLY A O 1
ATOM 2459 N N . PRO A 1 301 ? -21.293 -4.075 22.641 1.00 93.38 301 PRO A N 1
ATOM 2460 C CA . PRO A 1 301 ? -21.010 -5.388 22.085 1.00 93.38 301 PRO A CA 1
ATOM 2461 C C . PRO A 1 301 ? -19.581 -5.819 22.432 1.00 93.38 301 PRO A C 1
ATOM 2463 O O . PRO A 1 301 ? -18.659 -5.004 22.461 1.00 93.38 301 PRO A O 1
ATOM 2466 N N . LEU A 1 302 ? -19.406 -7.119 22.638 1.00 92.88 302 LEU A N 1
ATOM 2467 C CA . LEU A 1 302 ? -18.129 -7.785 22.867 1.00 92.88 302 LEU A CA 1
ATOM 2468 C C . LEU A 1 302 ? -17.869 -8.830 21.777 1.00 92.88 302 LEU A C 1
ATOM 2470 O O . LEU A 1 302 ? -18.765 -9.255 21.039 1.00 92.88 302 LEU A O 1
ATOM 2474 N N . SER A 1 303 ? -16.627 -9.294 21.699 1.00 90.62 303 SER A N 1
ATOM 2475 C CA . SER A 1 303 ? -16.221 -10.385 20.820 1.00 90.62 303 SER A CA 1
ATOM 2476 C C . SER A 1 303 ? -17.034 -11.666 21.072 1.00 90.62 303 SER A C 1
ATOM 2478 O O . SER A 1 303 ? -17.373 -12.014 22.211 1.00 90.62 303 SER A O 1
ATOM 2480 N N . GLY A 1 304 ? -17.354 -12.388 19.993 1.00 89.81 304 GLY A N 1
ATOM 2481 C CA . GLY A 1 304 ? -18.133 -13.631 20.055 1.00 89.81 304 GLY A CA 1
ATOM 2482 C C . GLY A 1 304 ? -19.633 -13.429 20.303 1.00 89.81 304 GLY A C 1
ATOM 2483 O O . GLY A 1 304 ? -20.234 -14.242 20.997 1.00 89.81 304 GLY A O 1
ATOM 2484 N N . TYR A 1 305 ? -20.221 -12.348 19.771 1.00 90.50 305 TYR A N 1
ATOM 2485 C CA . TYR A 1 305 ? -21.652 -12.009 19.898 1.00 90.50 305 TYR A CA 1
ATOM 2486 C C . TYR A 1 305 ? -22.147 -11.843 21.344 1.00 90.50 305 TYR A C 1
ATOM 2488 O O . TYR A 1 305 ? -23.341 -11.942 21.619 1.00 90.50 305 TYR A O 1
ATOM 2496 N N . ARG A 1 306 ? -21.229 -11.591 22.279 1.00 94.25 306 ARG A N 1
ATOM 2497 C CA . ARG A 1 306 ? -21.562 -11.278 23.670 1.00 94.25 306 ARG A CA 1
ATOM 2498 C C . ARG A 1 306 ? -21.886 -9.793 23.804 1.00 94.25 306 ARG A C 1
ATOM 2500 O O . ARG A 1 306 ? -21.446 -8.985 22.991 1.00 94.25 306 ARG A O 1
ATOM 2507 N N . VAL A 1 307 ? -22.608 -9.423 24.854 1.00 95.56 307 VAL A N 1
ATOM 2508 C CA . VAL A 1 307 ? -22.924 -8.021 25.170 1.00 95.56 307 VAL A CA 1
ATOM 2509 C C . VAL A 1 307 ? -22.631 -7.763 26.642 1.00 95.56 307 VAL A C 1
ATOM 2511 O O . VAL A 1 307 ? -23.086 -8.518 27.497 1.00 95.56 307 VAL A O 1
ATOM 2514 N N . ALA A 1 308 ? -21.869 -6.712 26.943 1.00 96.00 308 ALA A N 1
ATOM 2515 C CA . ALA A 1 308 ? -21.736 -6.202 28.304 1.00 96.00 308 ALA A CA 1
ATOM 2516 C C . ALA A 1 308 ? -22.879 -5.228 28.593 1.00 96.00 308 ALA A C 1
ATOM 2518 O O . ALA A 1 308 ? -23.169 -4.365 27.764 1.00 96.00 308 ALA A O 1
ATOM 2519 N N . VAL A 1 309 ? -23.493 -5.347 29.768 1.00 96.50 309 VAL A N 1
ATOM 2520 C CA . VAL A 1 309 ? -24.551 -4.455 30.253 1.00 96.50 309 VAL A CA 1
ATOM 2521 C C . VAL A 1 309 ? -24.202 -3.997 31.663 1.00 96.50 309 VAL A C 1
ATOM 2523 O O . VAL A 1 309 ? -23.842 -4.815 32.505 1.00 96.50 309 VAL A O 1
ATOM 2526 N N . VAL A 1 310 ? -24.325 -2.699 31.926 1.00 96.50 310 VAL A N 1
ATOM 2527 C CA . VAL A 1 310 ? -24.183 -2.104 33.257 1.00 96.50 310 VAL A CA 1
ATOM 2528 C C . VAL A 1 310 ? -25.482 -1.397 33.615 1.00 96.50 310 VAL A C 1
ATOM 2530 O O . VAL A 1 310 ? -25.982 -0.570 32.850 1.00 96.50 310 VAL A O 1
ATOM 2533 N N . PHE A 1 311 ? -26.001 -1.716 34.793 1.00 96.62 311 PHE A N 1
ATOM 2534 C CA . PHE A 1 311 ? -27.065 -0.977 35.452 1.00 96.62 311 PHE A CA 1
ATOM 2535 C C . PHE A 1 311 ? -26.445 -0.098 36.524 1.00 96.62 311 PHE A C 1
ATOM 2537 O O . PHE A 1 311 ? -25.730 -0.604 37.387 1.00 96.62 311 PHE A O 1
ATOM 2544 N N . LEU A 1 312 ? -26.710 1.201 36.468 1.00 96.19 312 LEU A N 1
ATOM 2545 C CA . LEU A 1 312 ? -26.164 2.177 37.400 1.00 96.19 312 LEU A CA 1
ATOM 2546 C C . LEU A 1 312 ? -27.312 2.936 38.060 1.00 96.19 312 LEU A C 1
ATOM 2548 O O . LEU A 1 312 ? -28.143 3.518 37.365 1.00 96.19 312 LEU A O 1
ATOM 2552 N N . ASN A 1 313 ? -27.329 2.949 39.389 1.00 96.25 313 ASN A N 1
ATOM 2553 C CA . ASN A 1 313 ? -28.194 3.824 40.166 1.00 96.25 313 ASN A CA 1
ATOM 2554 C C . ASN A 1 313 ? -27.359 5.003 40.671 1.00 96.25 313 ASN A C 1
ATOM 2556 O O . ASN A 1 313 ? -26.452 4.824 41.481 1.00 96.25 313 ASN A O 1
ATOM 2560 N N . ARG A 1 314 ? -27.641 6.208 40.178 1.00 94.50 314 ARG A N 1
ATOM 2561 C CA . ARG A 1 314 ? -26.943 7.435 40.596 1.00 94.50 314 ARG A CA 1
ATOM 2562 C C . ARG A 1 314 ? -27.621 8.144 41.765 1.00 94.50 314 ARG A C 1
ATOM 2564 O O . ARG A 1 314 ? -27.032 9.069 42.320 1.00 94.50 314 ARG A O 1
ATOM 2571 N N . GLY A 1 315 ? -28.836 7.730 42.103 1.00 92.75 315 GLY A N 1
ATOM 2572 C CA . GLY A 1 315 ? -29.718 8.418 43.027 1.00 92.75 315 GLY A CA 1
ATOM 2573 C C . GLY A 1 315 ? -29.655 7.845 44.439 1.00 92.75 315 GLY A C 1
ATOM 2574 O O . GLY A 1 315 ? -29.115 6.757 44.652 1.00 92.75 315 GLY A O 1
ATOM 2575 N N . PRO A 1 316 ? -30.261 8.551 45.408 1.00 93.00 316 PRO A N 1
ATOM 2576 C CA . PRO A 1 316 ? -30.271 8.148 46.810 1.00 93.00 316 PRO A CA 1
ATOM 2577 C C . PRO A 1 316 ? -31.267 7.013 47.106 1.00 93.00 316 PRO A C 1
ATOM 2579 O O . PRO A 1 316 ? -31.280 6.479 48.216 1.00 93.00 316 PRO A O 1
ATOM 2582 N N . GLN A 1 317 ? -32.131 6.651 46.149 1.00 91.56 317 GLN A N 1
ATOM 2583 C CA . GLN A 1 317 ? -33.170 5.644 46.348 1.00 91.56 317 GLN A CA 1
ATOM 2584 C C . GLN A 1 317 ? -32.553 4.278 46.665 1.00 91.56 317 GLN A C 1
ATOM 2586 O O . GLN A 1 317 ? -31.747 3.750 45.900 1.00 91.56 317 GLN A O 1
ATOM 2591 N N . LYS A 1 318 ? -32.984 3.691 47.791 1.00 89.19 318 LYS A N 1
ATOM 2592 C CA . LYS A 1 318 ? -32.381 2.480 48.364 1.00 89.19 318 LYS A CA 1
ATOM 2593 C C . LYS A 1 318 ? -32.370 1.292 47.402 1.00 89.19 318 LYS A C 1
ATOM 2595 O O . LYS A 1 318 ? -31.374 0.584 47.356 1.00 89.19 318 LYS A O 1
ATOM 2600 N N . HIS A 1 319 ? -33.447 1.095 46.641 1.00 92.00 319 HIS A N 1
ATOM 2601 C CA . HIS A 1 319 ? -33.554 0.048 45.628 1.00 92.00 319 HIS A CA 1
ATOM 2602 C C . HIS A 1 319 ? -34.304 0.577 44.402 1.00 92.00 319 HIS A C 1
ATOM 2604 O O . HIS A 1 319 ? -35.419 1.091 44.535 1.00 92.00 319 HIS A O 1
ATOM 2610 N N . ILE A 1 320 ? -33.701 0.426 43.221 1.00 93.38 320 ILE A N 1
ATOM 2611 C CA . ILE A 1 320 ? -34.336 0.683 41.923 1.00 93.38 320 ILE A CA 1
ATOM 2612 C C . ILE A 1 320 ? -34.257 -0.583 41.077 1.00 93.38 320 ILE A C 1
ATOM 2614 O O . ILE A 1 320 ? -33.200 -1.202 40.959 1.00 93.38 320 ILE A O 1
ATOM 2618 N N . ASP A 1 321 ? -35.373 -0.944 40.452 1.00 94.06 321 ASP A N 1
ATOM 2619 C CA . ASP A 1 321 ? -35.413 -2.021 39.473 1.00 94.06 321 ASP A CA 1
ATOM 2620 C C . ASP A 1 321 ? -35.161 -1.488 38.068 1.00 94.06 321 ASP A C 1
ATOM 2622 O O . ASP A 1 321 ? -36.003 -0.809 37.480 1.00 94.06 321 ASP A O 1
ATOM 2626 N N . ILE A 1 322 ? -34.013 -1.850 37.503 1.00 95.19 322 ILE A N 1
ATOM 2627 C CA . ILE A 1 322 ? -33.596 -1.413 36.174 1.00 95.19 322 ILE A CA 1
ATOM 2628 C C . ILE A 1 322 ? -33.791 -2.573 35.195 1.00 95.19 322 ILE A C 1
ATOM 2630 O O . ILE A 1 322 ? -33.410 -3.711 35.476 1.00 95.19 322 ILE A O 1
ATOM 2634 N N . THR A 1 323 ? -34.422 -2.301 34.047 1.00 95.25 323 THR A N 1
ATOM 2635 C CA . THR A 1 323 ? -34.735 -3.319 33.029 1.00 95.25 323 THR A CA 1
ATOM 2636 C C . THR A 1 323 ? -34.122 -2.963 31.678 1.00 95.25 323 THR A C 1
ATOM 2638 O O . THR A 1 323 ? -34.549 -1.994 31.050 1.00 95.25 323 THR A O 1
ATOM 2641 N N . ALA A 1 324 ? -33.183 -3.779 31.191 1.00 94.25 324 ALA A N 1
ATOM 2642 C CA . ALA A 1 324 ? -32.676 -3.709 29.818 1.00 94.25 324 ALA A CA 1
ATOM 2643 C C . ALA A 1 324 ? -33.503 -4.605 28.891 1.00 94.25 324 ALA A C 1
ATOM 2645 O O . ALA A 1 324 ? -33.610 -5.810 29.131 1.00 94.25 324 ALA A O 1
ATOM 2646 N N . ASN A 1 325 ? -34.040 -4.035 27.811 1.00 94.81 325 ASN A N 1
ATOM 2647 C CA . ASN A 1 325 ? -34.691 -4.793 26.742 1.00 94.81 325 ASN A CA 1
ATOM 2648 C C . ASN A 1 325 ? -33.694 -5.101 25.624 1.00 94.81 325 ASN A C 1
ATOM 2650 O O . ASN A 1 325 ? -32.780 -4.318 25.381 1.00 94.81 325 ASN A O 1
ATOM 2654 N N . TRP A 1 326 ? -33.881 -6.212 24.908 1.00 94.19 326 TRP A N 1
ATOM 2655 C CA . TRP A 1 326 ? -32.925 -6.673 23.885 1.00 94.19 326 TRP A CA 1
ATOM 2656 C C . TRP A 1 326 ? -32.758 -5.650 22.757 1.00 94.19 326 TRP A C 1
ATOM 2658 O O . TRP A 1 326 ? -31.639 -5.410 22.306 1.00 94.19 326 TRP A O 1
ATOM 2668 N N . ASN A 1 327 ? -33.857 -4.982 22.395 1.00 92.12 327 ASN A N 1
ATOM 2669 C CA . ASN A 1 327 ? -33.872 -3.893 21.420 1.00 92.12 327 ASN A CA 1
ATOM 2670 C C . ASN A 1 327 ? -32.976 -2.715 21.838 1.00 92.12 327 ASN A C 1
ATOM 2672 O O . ASN A 1 327 ? -32.344 -2.111 20.978 1.00 92.12 327 ASN A O 1
ATOM 2676 N N . ASP A 1 328 ? -32.887 -2.425 23.141 1.00 90.50 328 ASP A N 1
ATOM 2677 C CA . ASP A 1 328 ? -32.106 -1.301 23.673 1.00 90.50 328 ASP A CA 1
ATOM 2678 C C . ASP A 1 328 ? -30.600 -1.615 23.644 1.00 90.50 328 ASP A C 1
ATOM 2680 O O . ASP A 1 328 ? -29.771 -0.735 23.425 1.00 90.50 328 ASP A O 1
ATOM 2684 N N . ILE A 1 329 ? -30.235 -2.884 23.855 1.00 91.81 329 ILE A N 1
ATOM 2685 C CA . ILE A 1 329 ? -28.843 -3.340 24.017 1.00 91.81 329 ILE A CA 1
ATOM 2686 C C . ILE A 1 329 ? -28.264 -4.034 22.774 1.00 91.81 329 ILE A C 1
ATOM 2688 O O . ILE A 1 329 ? -27.149 -4.551 22.821 1.00 91.81 329 ILE A O 1
ATOM 2692 N N . GLY A 1 330 ? -28.999 -4.041 21.658 1.00 89.12 330 GLY A N 1
ATOM 2693 C CA . GLY A 1 330 ? -28.526 -4.565 20.372 1.00 89.12 330 GLY A CA 1
ATOM 2694 C C . GLY A 1 330 ? -28.510 -6.093 20.265 1.00 89.12 330 GLY A C 1
ATOM 2695 O O . GLY A 1 330 ? -27.715 -6.639 19.500 1.00 89.12 330 GLY A O 1
ATOM 2696 N N . ILE A 1 331 ? -29.371 -6.787 21.014 1.00 92.38 331 ILE A N 1
ATOM 2697 C CA . ILE A 1 331 ? -29.575 -8.239 20.902 1.00 92.38 331 ILE A CA 1
ATOM 2698 C C . ILE A 1 331 ? -30.846 -8.491 20.069 1.00 92.38 331 ILE A C 1
ATOM 2700 O O . ILE A 1 331 ? -31.848 -7.810 20.283 1.00 92.38 331 ILE A O 1
ATOM 2704 N N . PRO A 1 332 ? -30.868 -9.455 19.127 1.00 90.88 332 PRO A N 1
ATOM 2705 C CA . PRO A 1 332 ? -32.083 -9.757 18.373 1.00 90.88 332 PRO A CA 1
ATOM 2706 C C . PRO A 1 332 ? -33.228 -10.240 19.289 1.00 90.88 332 PRO A C 1
ATOM 2708 O O . PRO A 1 332 ? -32.974 -11.029 20.210 1.00 90.88 332 PRO A O 1
ATOM 2711 N N . PRO A 1 333 ? -34.492 -9.839 19.045 1.00 89.62 333 PRO A N 1
ATOM 2712 C CA . PRO A 1 333 ? -35.646 -10.333 19.799 1.00 89.62 333 PRO A CA 1
ATOM 2713 C C . PRO A 1 333 ? -35.715 -11.863 19.804 1.00 89.62 333 PRO A C 1
ATOM 2715 O O . PRO A 1 333 ? -35.302 -12.501 18.838 1.00 89.62 333 PRO A O 1
ATOM 2718 N N . LYS A 1 334 ? -36.273 -12.461 20.865 1.00 89.12 334 LYS A N 1
ATOM 2719 C CA . LYS A 1 334 ? -36.386 -13.924 21.059 1.00 89.12 334 LYS A CA 1
ATOM 2720 C C . LYS A 1 334 ? -35.060 -14.686 21.221 1.00 89.12 334 LYS A C 1
ATOM 2722 O O . LYS A 1 334 ? -35.101 -15.890 21.453 1.00 89.12 334 LYS A O 1
ATOM 2727 N N . THR A 1 335 ? -33.905 -14.019 21.167 1.00 91.56 335 THR A N 1
ATOM 2728 C CA . THR A 1 335 ? -32.615 -14.659 21.472 1.00 91.56 335 THR A CA 1
ATOM 2729 C C . THR A 1 335 ? -32.567 -15.066 22.943 1.00 91.56 335 THR A C 1
ATOM 2731 O O . THR A 1 335 ? -32.778 -14.226 23.828 1.00 91.56 335 THR A O 1
ATOM 2734 N N . VAL A 1 336 ? -32.263 -16.338 23.201 1.00 93.62 336 VAL A N 1
ATOM 2735 C CA . VAL A 1 336 ? -32.012 -16.864 24.546 1.00 93.62 336 VAL A CA 1
ATOM 2736 C C . VAL A 1 336 ? -30.582 -16.516 24.938 1.00 93.62 336 VAL A C 1
ATOM 2738 O O . VAL A 1 336 ? -29.641 -16.828 24.209 1.00 93.62 336 VAL A O 1
ATOM 2741 N N . VAL A 1 337 ? -30.399 -15.857 26.079 1.00 93.94 337 VAL A N 1
ATOM 2742 C CA . VAL A 1 337 ? -29.069 -15.468 26.567 1.00 93.94 337 VAL A CA 1
ATOM 2743 C C . VAL A 1 337 ? -28.835 -15.980 27.979 1.00 93.94 337 VAL A C 1
ATOM 2745 O O . VAL A 1 337 ? -29.722 -15.960 28.831 1.00 93.94 337 VAL A O 1
ATOM 2748 N N . GLN A 1 338 ? -27.611 -16.413 28.244 1.00 95.44 338 GLN A N 1
ATOM 2749 C CA . GLN A 1 338 ? -27.119 -16.684 29.581 1.00 95.44 338 GLN A CA 1
ATOM 2750 C C . GLN A 1 338 ? -26.438 -15.423 30.119 1.00 95.44 338 GLN A C 1
ATOM 2752 O O . GLN A 1 338 ? -25.591 -14.834 29.445 1.00 95.44 338 GLN A O 1
ATOM 2757 N N . ALA A 1 339 ? -26.817 -15.008 31.326 1.00 95.50 339 ALA A N 1
ATOM 2758 C CA . ALA A 1 339 ? -26.268 -13.830 31.983 1.00 95.50 339 ALA A CA 1
ATOM 2759 C C . ALA A 1 339 ? -25.271 -14.239 33.072 1.00 95.50 339 ALA A C 1
ATOM 2761 O O . ALA A 1 339 ? -25.590 -15.050 33.945 1.00 95.50 339 ALA A O 1
ATOM 2762 N N . ARG A 1 340 ? -24.067 -13.667 33.026 1.00 96.44 340 ARG A N 1
ATOM 2763 C CA . ARG A 1 340 ? -23.045 -13.803 34.067 1.00 96.44 340 ARG A CA 1
ATOM 2764 C C . ARG A 1 340 ? -22.880 -12.479 34.797 1.00 96.44 340 ARG A C 1
ATOM 2766 O O . ARG A 1 340 ? -22.597 -11.478 34.146 1.00 96.44 340 ARG A O 1
ATOM 2773 N N . ASP A 1 341 ? -23.071 -12.493 36.110 1.00 96.19 341 ASP A N 1
ATOM 2774 C CA . ASP A 1 341 ? -22.802 -11.366 37.002 1.00 96.19 341 ASP A CA 1
ATOM 2775 C C . ASP A 1 341 ? -21.294 -11.268 37.253 1.00 96.19 341 ASP A C 1
ATOM 2777 O O . ASP A 1 341 ? -20.674 -12.243 37.692 1.00 96.19 341 ASP A O 1
ATOM 2781 N N . LEU A 1 342 ? -20.709 -10.114 36.929 1.00 95.56 342 LEU A N 1
ATOM 2782 C CA . LEU A 1 342 ? -19.264 -9.904 37.020 1.00 95.56 342 LEU A CA 1
ATOM 2783 C C . LEU A 1 342 ? -18.799 -9.497 38.420 1.00 95.56 342 LEU A C 1
ATOM 2785 O O . LEU A 1 342 ? -17.613 -9.637 38.713 1.00 95.56 342 LEU A O 1
ATOM 2789 N N . TRP A 1 343 ? -19.701 -9.004 39.272 1.00 93.31 343 TRP A N 1
ATOM 2790 C CA . TRP A 1 343 ? -19.380 -8.662 40.658 1.00 93.31 343 TRP A CA 1
ATOM 2791 C C . TRP A 1 343 ? -19.496 -9.887 41.559 1.00 93.31 343 TRP A C 1
ATOM 2793 O O . TRP A 1 343 ? -18.628 -10.127 42.389 1.00 93.31 343 TRP A O 1
ATOM 2803 N N . GLU A 1 344 ? -20.521 -10.717 41.350 1.00 93.25 344 GLU A N 1
ATOM 2804 C CA . GLU A 1 344 ? -20.685 -11.960 42.116 1.00 93.25 344 GLU A CA 1
ATOM 2805 C C . GLU A 1 344 ? -19.900 -13.153 41.545 1.00 93.25 344 GLU A C 1
ATOM 2807 O O . GLU A 1 344 ? -19.890 -14.227 42.152 1.00 93.25 344 GLU A O 1
ATOM 2812 N N . HIS A 1 345 ? -19.283 -13.007 40.365 1.00 93.81 345 HIS A N 1
ATOM 2813 C CA . HIS A 1 345 ? -18.591 -14.076 39.630 1.00 93.81 345 HIS A CA 1
ATOM 2814 C C . HIS A 1 345 ? -19.467 -15.311 39.347 1.00 93.81 345 HIS A C 1
ATOM 2816 O O . HIS A 1 345 ? -18.977 -16.443 39.211 1.00 93.81 345 HIS A O 1
ATOM 2822 N N . LYS A 1 346 ? -20.783 -15.109 39.224 1.00 95.06 346 LYS A N 1
ATOM 2823 C CA . LYS A 1 346 ? -21.786 -16.177 39.119 1.00 95.06 346 LYS A CA 1
ATOM 2824 C C . LYS A 1 346 ? -22.588 -16.076 37.839 1.00 95.06 346 LYS A C 1
ATOM 2826 O O . LYS A 1 346 ? -22.955 -15.007 37.367 1.00 95.06 346 LYS A O 1
ATOM 2831 N N . THR A 1 347 ? -22.899 -17.238 37.280 1.00 93.56 347 THR A N 1
ATOM 2832 C CA . THR A 1 347 ? -23.818 -17.335 36.144 1.00 93.56 347 THR A CA 1
ATOM 2833 C C . THR A 1 347 ? -25.228 -17.541 36.669 1.00 93.56 347 THR A C 1
ATOM 2835 O O . THR A 1 347 ? -25.456 -18.422 37.499 1.00 93.56 347 THR A O 1
ATOM 2838 N N . LEU A 1 348 ? -26.168 -16.717 36.213 1.00 92.38 348 LEU A N 1
ATOM 2839 C CA . LEU A 1 348 ? -27.562 -16.815 36.621 1.00 92.38 348 LEU A CA 1
ATOM 2840 C C . LEU A 1 348 ? -28.156 -18.126 36.088 1.00 92.38 348 LEU A C 1
ATOM 2842 O O . LEU A 1 348 ? -27.935 -18.501 34.935 1.00 92.38 348 LEU A O 1
ATOM 2846 N N . LYS A 1 349 ? -28.881 -18.847 36.953 1.00 85.62 349 LYS A N 1
ATOM 2847 C CA . LYS A 1 349 ? -29.342 -20.221 36.683 1.00 85.62 349 LYS A CA 1
ATOM 2848 C C . LYS A 1 349 ? -30.323 -20.304 35.513 1.00 85.62 349 LYS A C 1
ATOM 2850 O O . LYS A 1 349 ? -30.318 -21.287 34.781 1.00 85.62 349 LYS A O 1
ATOM 2855 N N . THR A 1 350 ? -31.167 -19.290 35.351 1.00 86.75 350 THR A N 1
ATOM 2856 C CA . THR A 1 350 ? -32.200 -19.248 34.314 1.00 86.75 350 THR A CA 1
ATOM 2857 C C . THR A 1 350 ? -31.729 -18.415 33.124 1.00 86.75 350 THR A C 1
ATOM 2859 O O . THR A 1 350 ? -31.350 -17.258 33.322 1.00 86.75 350 THR A O 1
ATOM 2862 N N . PRO A 1 351 ? -31.777 -18.952 31.893 1.00 89.25 351 PRO A N 1
ATOM 2863 C CA . PRO A 1 351 ? -31.597 -18.153 30.689 1.00 89.25 351 PRO A CA 1
ATOM 2864 C C . PRO A 1 351 ? -32.670 -17.066 30.586 1.00 89.25 351 PRO A C 1
ATOM 2866 O O . PRO A 1 351 ? -33.814 -17.261 30.998 1.00 89.25 351 PRO A O 1
ATOM 2869 N N . PHE A 1 352 ? -32.304 -15.927 30.009 1.00 92.31 352 PHE A N 1
ATOM 2870 C CA . PHE A 1 352 ? -33.195 -14.787 29.823 1.00 92.31 352 PHE A CA 1
ATOM 2871 C C . PHE A 1 352 ? -33.609 -14.661 28.362 1.00 92.31 352 PHE A C 1
ATOM 2873 O O . PHE A 1 352 ? -32.839 -14.964 27.449 1.00 92.31 352 PHE A O 1
ATOM 2880 N N . VAL A 1 353 ? -34.822 -14.156 28.146 1.00 92.00 353 VAL A N 1
ATOM 2881 C CA . VAL A 1 353 ? -35.373 -13.874 26.817 1.00 92.00 353 VAL A CA 1
ATOM 2882 C C . VAL A 1 353 ? -36.018 -12.491 26.842 1.00 92.00 353 VAL A C 1
ATOM 2884 O O . VAL A 1 353 ? -36.747 -12.159 27.776 1.00 92.00 353 VAL A O 1
ATOM 2887 N N . ASN A 1 354 ? -35.769 -11.694 25.802 1.00 92.56 354 ASN A N 1
ATOM 2888 C CA . ASN A 1 354 ? -36.286 -10.338 25.555 1.00 92.56 354 ASN A CA 1
ATOM 2889 C C . ASN A 1 354 ? -35.883 -9.233 26.547 1.00 92.56 354 ASN A C 1
ATOM 2891 O O . ASN A 1 354 ? -35.753 -8.085 26.115 1.00 92.56 354 ASN A O 1
ATOM 2895 N N . LYS A 1 355 ? -35.718 -9.531 27.840 1.00 93.94 355 LYS A N 1
ATOM 2896 C CA . LYS A 1 355 ? -35.353 -8.544 28.864 1.00 93.94 355 LYS A CA 1
ATOM 2897 C C . LYS A 1 355 ? -34.590 -9.145 30.047 1.00 93.94 355 LYS A C 1
ATOM 2899 O O . LYS A 1 355 ? -34.775 -10.310 30.398 1.00 93.94 355 LYS A O 1
ATOM 2904 N N . LEU A 1 356 ? -33.770 -8.312 30.682 1.00 94.56 356 LEU A N 1
ATOM 2905 C CA . LEU A 1 356 ? -33.050 -8.589 31.921 1.00 94.56 356 LEU A CA 1
ATOM 2906 C C . LEU A 1 356 ? -33.414 -7.485 32.907 1.00 94.56 356 LEU A C 1
ATOM 2908 O O . LEU A 1 356 ? -33.260 -6.305 32.592 1.00 94.56 356 LEU A O 1
ATOM 2912 N N . ARG A 1 357 ? -33.887 -7.874 34.090 1.00 94.44 357 ARG A N 1
ATOM 2913 C CA . ARG A 1 357 ? -34.220 -6.963 35.186 1.00 94.44 357 ARG A CA 1
ATOM 2914 C C . ARG A 1 357 ? -33.320 -7.263 36.373 1.00 94.44 357 ARG A C 1
ATOM 2916 O O . ARG A 1 357 ? -33.165 -8.429 36.729 1.00 94.44 357 ARG A O 1
ATOM 2923 N N . ALA A 1 358 ? -32.768 -6.221 36.981 1.00 93.94 358 ALA A N 1
ATOM 2924 C CA . ALA A 1 358 ? -31.990 -6.332 38.206 1.00 93.94 358 ALA A CA 1
ATOM 2925 C C . ALA A 1 358 ? -32.321 -5.181 39.159 1.00 93.94 358 ALA A C 1
ATOM 2927 O O . ALA A 1 358 ? -32.470 -4.035 38.735 1.00 93.94 358 ALA A O 1
ATOM 2928 N N . THR A 1 359 ? -32.397 -5.499 40.449 1.00 94.88 359 THR A N 1
ATOM 2929 C CA . THR A 1 359 ? -32.503 -4.512 41.525 1.00 94.88 359 THR A CA 1
ATOM 2930 C C . THR A 1 359 ? -31.110 -3.997 41.870 1.00 94.88 359 THR A C 1
ATOM 2932 O O . THR A 1 359 ? -30.212 -4.803 42.145 1.00 94.88 359 THR A O 1
ATOM 2935 N N . VAL A 1 360 ? -30.925 -2.679 41.844 1.00 95.12 360 VAL A N 1
ATOM 2936 C CA . VAL A 1 360 ? -29.656 -1.990 42.121 1.00 95.12 360 VAL A CA 1
ATOM 2937 C C . VAL A 1 360 ? -29.832 -1.079 43.332 1.00 95.12 360 VAL A C 1
ATOM 2939 O O . VAL A 1 360 ? -30.832 -0.367 43.442 1.00 95.12 360 VAL A O 1
ATOM 2942 N N . GLU A 1 361 ? -28.875 -1.131 44.257 1.00 95.62 361 GLU A N 1
ATOM 2943 C CA . GLU A 1 361 ? -28.892 -0.317 45.474 1.00 95.62 361 GLU A CA 1
ATOM 2944 C C . GLU A 1 361 ? -28.536 1.150 45.205 1.00 95.62 361 GLU A C 1
ATOM 2946 O O . GLU A 1 361 ? -28.090 1.500 44.111 1.00 95.62 361 GLU A O 1
ATOM 2951 N N . SER A 1 362 ? -28.763 2.016 46.192 1.00 95.06 362 SER A N 1
ATOM 2952 C CA . SER A 1 362 ? -28.377 3.433 46.143 1.00 95.06 362 SER A CA 1
ATOM 2953 C C . SER A 1 362 ? -26.886 3.595 45.835 1.00 95.06 362 SER A C 1
ATOM 2955 O O . SER A 1 362 ? -26.055 2.928 46.451 1.00 95.06 362 SER A O 1
ATOM 2957 N N . HIS A 1 363 ? -26.551 4.452 44.865 1.00 93.19 363 HIS A N 1
ATOM 2958 C CA . HIS A 1 363 ? -25.176 4.694 44.395 1.00 93.19 363 HIS A CA 1
ATOM 2959 C C . HIS A 1 363 ? -24.385 3.442 43.959 1.00 93.19 363 HIS A C 1
ATOM 2961 O O . HIS A 1 363 ? -23.158 3.486 43.861 1.00 93.19 363 HIS A O 1
ATOM 2967 N N . ALA A 1 364 ? -25.068 2.331 43.672 1.00 94.25 364 ALA A N 1
ATOM 2968 C CA . ALA A 1 364 ? -24.444 1.074 43.283 1.00 94.25 364 ALA A CA 1
ATOM 2969 C C . ALA A 1 364 ? -24.552 0.817 41.774 1.00 94.25 364 ALA A C 1
ATOM 2971 O O . ALA A 1 364 ? -25.324 1.449 41.042 1.00 94.25 364 ALA A O 1
ATOM 2972 N N . CYS A 1 365 ? -23.790 -0.169 41.300 1.00 94.69 365 CYS A N 1
ATOM 2973 C CA . CYS A 1 365 ? -23.917 -0.673 39.942 1.00 94.69 365 CYS A CA 1
ATOM 2974 C C . CYS A 1 365 ? -23.922 -2.201 39.900 1.00 94.69 365 CYS A C 1
ATOM 2976 O O . CYS A 1 365 ? -23.330 -2.866 40.748 1.00 94.69 365 CYS A O 1
ATOM 2978 N N . LYS A 1 366 ? -24.570 -2.761 38.878 1.00 95.81 366 LYS A N 1
ATOM 2979 C CA . LYS A 1 366 ? -24.499 -4.186 38.540 1.00 95.81 366 LYS A CA 1
ATOM 2980 C C . LYS A 1 366 ? -24.023 -4.350 37.113 1.00 95.81 366 LYS A C 1
ATOM 2982 O O . LYS A 1 366 ? -24.472 -3.622 36.230 1.00 95.81 366 LYS A O 1
ATOM 2987 N N . MET A 1 367 ? -23.119 -5.296 36.890 1.00 96.38 367 MET A N 1
ATOM 2988 C CA . MET A 1 367 ? -22.513 -5.526 35.586 1.00 96.38 367 MET A CA 1
ATOM 2989 C C . MET A 1 367 ? -22.699 -6.977 35.159 1.00 96.38 367 MET A C 1
ATOM 2991 O O . MET A 1 367 ? -22.352 -7.904 35.887 1.00 96.38 367 MET A O 1
ATOM 2995 N N . TYR A 1 368 ? -23.216 -7.155 33.946 1.00 96.94 368 TYR A N 1
ATOM 2996 C CA . TYR A 1 368 ? -23.511 -8.451 33.358 1.00 96.94 368 TYR A CA 1
ATOM 2997 C C . TYR A 1 368 ? -22.816 -8.622 32.014 1.00 96.94 368 TYR A C 1
ATOM 2999 O O . TYR A 1 368 ? -22.765 -7.697 31.202 1.00 96.94 368 TYR A O 1
ATOM 3007 N N . VAL A 1 369 ? -22.360 -9.841 31.737 1.00 96.81 369 VAL A N 1
ATOM 3008 C CA . VAL A 1 369 ? -22.043 -10.284 30.374 1.00 96.81 369 VAL A CA 1
ATOM 3009 C C . VAL A 1 369 ? -23.123 -11.248 29.916 1.00 96.81 369 VAL A C 1
ATOM 3011 O O . VAL A 1 369 ? -23.366 -12.282 30.538 1.00 96.81 369 VAL A O 1
ATOM 3014 N N . LEU A 1 370 ? -23.764 -10.894 28.809 1.00 96.06 370 LEU A N 1
ATOM 3015 C CA . LEU A 1 370 ? -24.794 -11.677 28.146 1.00 96.06 370 LEU A CA 1
ATOM 3016 C C . LEU A 1 370 ? -24.163 -12.472 27.012 1.00 96.06 370 LEU A C 1
ATOM 3018 O O . LEU A 1 370 ? -23.533 -11.900 26.119 1.00 96.06 370 LEU A O 1
ATOM 3022 N N . LYS A 1 371 ? -24.340 -13.790 27.041 1.00 94.44 371 LYS A N 1
ATOM 3023 C CA . LYS A 1 371 ? -23.886 -14.706 25.994 1.00 94.44 371 LYS A CA 1
ATOM 3024 C C . LYS A 1 371 ? -25.098 -15.400 25.369 1.00 94.44 371 LYS A C 1
ATOM 3026 O O . LYS A 1 371 ? -25.841 -16.039 26.110 1.00 94.44 371 LYS A O 1
ATOM 3031 N N . PRO A 1 372 ? -25.308 -15.313 24.045 1.00 91.25 372 PRO A N 1
ATOM 3032 C CA . PRO A 1 372 ? -26.335 -16.098 23.370 1.00 91.25 372 PRO A CA 1
ATOM 3033 C C . PRO A 1 372 ? -26.120 -17.596 23.600 1.00 91.25 372 PRO A C 1
ATOM 3035 O O . PRO A 1 372 ? -24.994 -18.090 23.491 1.00 91.25 372 PRO A O 1
ATOM 3038 N N . VAL A 1 373 ? -27.195 -18.300 23.939 1.00 86.38 373 VAL A N 1
ATOM 3039 C CA . VAL A 1 373 ? -27.234 -19.763 23.973 1.00 86.38 373 VAL A CA 1
ATOM 3040 C C . VAL A 1 373 ? -27.657 -20.197 22.573 1.00 86.38 373 VAL A C 1
ATOM 3042 O O . VAL A 1 373 ? -28.707 -19.762 22.102 1.00 86.38 373 VAL A O 1
ATOM 3045 N N . ALA A 1 374 ? -26.779 -20.931 21.888 1.00 60.19 374 ALA A N 1
ATOM 3046 C CA . ALA A 1 374 ? -27.036 -21.448 20.546 1.00 60.19 374 ALA A CA 1
ATOM 3047 C C . ALA A 1 374 ? -28.132 -22.515 20.561 1.00 60.19 374 ALA A C 1
ATOM 3049 O O . ALA A 1 374 ? -28.154 -23.297 21.542 1.00 60.19 374 ALA A O 1
#

Secondary structure (DSSP, 8-state):
---B-TT-HHHHHHHHHHHHHHHHHHHHHHHHHHHS-TT---HHHHHHHHHHHHHHHHHTTB--TT--SHHHHHHHHHHSTTHHHHHHTT--GGGG-SS--HHHHHHHHHHHHGGGHHHHHHHHHHHHH-GGGGGTHHHHHHHHHHHHHHHHHHHHHHHHHTT-SSSS-STTTT-TTGGGS-HHHHHHHHHHHHHHHHTT---SSS---SHHHHHHHHHHHHHHHHHHHHHHHHHHHHHHHHHHHHHTS------S-GGG--HHHHHHHT-HHHHHHHT-TT-PPPEEEEEETTEEEEEEEETTTEEEEEEEE-SS-SEEEEEEEHHHHTPPTT-EEEEEETTTTEE-SS-EESEEEEEEETT-EEEEEEEE--

Sequence (374 aa):
MFIIPRRNIIYRSWTFVLAFIALISVHITPIYMAFLSKSALSVLDVIMNVIFFMDWVLGFFVAHEDSTTHAQMARNYLLRSYGIPDFVSLIPVQLFLWPSSNVVYIIFIVVRLWRFRRVIVSISWLEAKNPKWFEWTPFIKFIWVILLNMHMWGCIYYLIASIDPDEGMSWTSGKKDFFKQTFKTKYVTSTYFAMTIYSTVGFGDYHACSVAEMITCMINMITNTGLSAQVLEQFIELVNERRRRKKKSAPLLLGCDVRNVTKETMEIVSNKEVIAVNQDLLGVQAKKVRMEGDAEIWAGPLSGYRVAVVFLNRGPQKHIDITANWNDIGIPPKTVVQARDLWEHKTLKTPFVNKLRATVESHACKMYVLKPVA